Protein AF-A0A7K1J3Z3-F1 (afdb_monomer)

Mean predicted aligned error: 18.07 Å

Sequence (553 aa):
MSKGVFGAAGYEASLNGNDAAVEQADHMVTESSIVYGAEPIPRELTSSAIPSPKMRDADALRNHFAASVSRQPTPSRVRADARAGTRMDARADAYAQLRRVLHETHHEERYNATSIATAFDATPLDPPEIRHLVGMFRFSHDPERTEEFLEQAEYMADYEPKGTFDSSFNEFFPVYSDMTVSQLKGYFAWRTCIRHGDYVPTSSSTAYVYVYELLNGIGVQNMTDAYRRLNEFREHYVDQYDKSMAYYANSWLRDMVIAYDLPEECMREQFGAQISEDETYATLIQPQNRTAEQIVHALRSLSSYNASKSPLNKLVPQSSSNLTLYDRALAAAWLAIAADRDPAEPSSFFDNYIAMQHARPVSLFSTAVFSRTRAAARMPQGERRVSVDPACSYTYENKRWYINTYEPVAFQRTNMNNLLHEVDRVGRQIWHTGRALKPRGSHPPCSQIIKRALTELKTQLDREQWEREHPPIHVDLTRLSSIREAAAGTRDSLLTEAELEAEREAVTEDRTATEEVQTEKLCQSESQELQGLSEYGENALLKMRYMLRLLRQ

Foldseek 3Di:
DYDDDDDDDDDDDDDDDDDDDDDDDDDDDDDDDDDDDDDDDDDDDDDDDDDDDDPDVVVVVVVVVVVVVDDDDDDDDDDDDDPPQVVVVVVLVVVVVVVVVVLVVVVVVPPPPDPCCVQLDDDPPADPLLNVLSVLDDPDSDPCVLVSLVVSLQSCQPPADADAQDDADDDAQDGPNVDGSNNVVNLNPQLNCLVVVNADDYDPNSVQHSLLCLLAPGNAPDNLRSLVSLVSCLVRHCVPHNVVCNVLSLLQSQLSCQLPVDDLVSLCVNCVVVCVVCQLVLCLLCVVVDDLVSVLVSLPVLEPAPLVPQQQQVPDDDDPDPDTSLSVLSSLLSVLQNVPDDPPDPAGPCCVQFWNKDKDWDDRSRSHSYDLPSSVVPDPPDKDKADSGNAWIWIQDPSTIIIIHIDGDVCNHVSSNQSSVLSSQLLCVLVVDDDHDDHDDPRDPSSVSSNVSSNVVVVVVVVVVVCVVDPPDDDDPVCVVVVVVVVVVVVCVVDDPVVVVVVVVVVVVVVVVVVVVVVVVVVVVVVVVVVVVVVVVVVVVVVVVVVVVVVVD

pLDDT: mean 73.03, std 24.42, range [23.61, 97.88]

Organism: NCBI:txid2610880

Radius of gyration: 45.07 Å; Cα contacts (8 Å, |Δi|>4): 455; chains: 1; bounding box: 151×98×90 Å

InterPro domains:
  IPR025266 TerB, N-terminal [PF13208] (141-318)

Secondary structure (DSSP, 8-state):
--------------------------------------------------PPPPTTHHHHHHHHHHHTT--PPPPPS----S-SHHHHHHHHHHHHHHHHHHHHHHHHHH--TTTTHHHH---TTS-HHHHHHHHT----SSTTHHHHHHHHHHHTTT-------------SS--GGGS-HHHHHHHHHHHHHHHTT------HHHHHHHHHHHHHTTTSSSHHHHHHHHHHHIIIIIHHH-TTSHHHHHHHHHHHHHHHT--HHHHHHHHHHHHHHHHHHHHHHSGGGS-HHHHHHHHHHT----GGG-GGGGS----SSS--HHHHHHHHHHHHHHH---TT-SS-HHHHHTEEEEEEEE-TTTTS---HHHHHHTS-SS-EEEESSSS-EEEEETTEEEEEEEEEPTTHHHHHHHHHHHHHHHHHHHTT-SSPPPP-SSPPTTHHHHHHHHHHHHHHHHHHHHHHHS------GGGHHHHHHHHHHHHHTTS-HHHHHHHHHHHHHHHHHHHHHHHHHHHHHHHHHHHHHHHHHHHHHHHHHHHHHHTT-

Structure (mmCIF, N/CA/C/O backbone):
data_AF-A0A7K1J3Z3-F1
#
_entry.id   AF-A0A7K1J3Z3-F1
#
loop_
_atom_site.group_PDB
_atom_site.id
_atom_site.type_symbol
_atom_site.label_atom_id
_atom_site.label_alt_id
_atom_site.label_comp_id
_atom_site.label_asym_id
_atom_site.label_entity_id
_atom_site.label_seq_id
_atom_site.pdbx_PDB_ins_code
_atom_site.Cartn_x
_atom_site.Cartn_y
_atom_site.Cartn_z
_atom_site.occupancy
_atom_site.B_iso_or_equiv
_atom_site.auth_seq_id
_atom_site.auth_comp_id
_atom_site.auth_asym_id
_atom_site.auth_atom_id
_atom_site.pdbx_PDB_model_num
ATOM 1 N N . MET A 1 1 ? 18.669 -66.902 35.481 1.00 32.94 1 MET A N 1
ATOM 2 C CA . MET A 1 1 ? 17.654 -67.968 35.301 1.00 32.94 1 MET A CA 1
ATOM 3 C C . MET A 1 1 ? 16.468 -67.345 34.567 1.00 32.94 1 MET A C 1
ATOM 5 O O . MET A 1 1 ? 16.156 -66.222 34.914 1.00 32.94 1 MET A O 1
ATOM 9 N N . SER A 1 2 ? 15.747 -67.942 33.618 1.00 27.53 2 SER A N 1
ATOM 10 C CA . SER A 1 2 ? 15.912 -69.147 32.788 1.00 27.53 2 SER A CA 1
ATOM 11 C C . SER A 1 2 ? 14.551 -69.395 32.106 1.00 27.53 2 SER A C 1
ATOM 13 O O . SER A 1 2 ? 13.627 -69.741 32.833 1.00 27.53 2 SER A O 1
ATOM 15 N N . LYS A 1 3 ? 14.477 -69.366 30.760 1.00 29.39 3 LYS A N 1
ATOM 16 C CA . LYS A 1 3 ? 13.367 -69.906 29.918 1.00 29.39 3 LYS A CA 1
ATOM 17 C C . LYS A 1 3 ? 11.997 -69.196 30.073 1.00 29.39 3 LYS A C 1
ATOM 19 O O . LYS A 1 3 ? 11.768 -68.512 31.058 1.00 29.39 3 LYS A O 1
ATOM 24 N N . GLY A 1 4 ? 11.044 -69.301 29.142 1.00 29.12 4 GLY A N 1
ATOM 25 C CA . GLY A 1 4 ? 10.994 -69.926 27.802 1.00 29.12 4 GLY A CA 1
ATOM 26 C C . GLY A 1 4 ? 9.543 -69.849 27.271 1.00 29.12 4 GLY A C 1
ATOM 27 O O . GLY A 1 4 ? 8.625 -69.931 28.073 1.00 29.12 4 GLY A O 1
ATOM 28 N N . VAL A 1 5 ? 9.298 -69.454 26.014 1.00 30.41 5 VAL A N 1
ATOM 29 C CA . VAL A 1 5 ? 9.130 -70.319 24.814 1.00 30.41 5 VAL A CA 1
ATOM 30 C C . VAL A 1 5 ? 7.838 -71.159 24.793 1.00 30.41 5 VAL A C 1
ATOM 32 O O . VAL A 1 5 ? 7.694 -72.033 25.636 1.00 30.41 5 VAL A O 1
ATOM 35 N N . PHE A 1 6 ? 6.988 -70.913 23.776 1.00 29.19 6 PHE A N 1
ATOM 36 C CA . PHE A 1 6 ? 6.130 -71.812 22.946 1.00 29.19 6 PHE A CA 1
ATOM 37 C C . PHE A 1 6 ? 4.936 -70.992 22.391 1.00 29.19 6 PHE A C 1
ATOM 39 O O . PHE A 1 6 ? 4.381 -70.201 23.143 1.00 29.19 6 PHE A O 1
ATOM 46 N N . GLY A 1 7 ? 4.454 -71.080 21.140 1.00 26.20 7 GLY A N 1
ATOM 47 C CA . GLY A 1 7 ? 4.847 -71.738 19.869 1.00 26.20 7 GLY A CA 1
ATOM 48 C C . GLY A 1 7 ? 3.924 -71.179 18.744 1.00 26.20 7 GLY A C 1
ATOM 49 O O . GLY A 1 7 ? 2.833 -70.725 19.064 1.00 26.20 7 GLY A O 1
ATOM 50 N N . ALA A 1 8 ? 4.373 -70.929 17.501 1.00 27.69 8 ALA A N 1
ATOM 51 C CA . ALA A 1 8 ? 4.423 -71.861 16.344 1.00 27.69 8 ALA A CA 1
ATOM 52 C C . ALA A 1 8 ? 3.033 -72.396 15.890 1.00 27.69 8 ALA A C 1
ATOM 54 O O . ALA A 1 8 ? 2.255 -72.792 16.747 1.00 27.69 8 ALA A O 1
ATOM 55 N N . ALA A 1 9 ? 2.643 -72.505 14.605 1.00 29.09 9 ALA A N 1
ATOM 56 C CA . ALA A 1 9 ? 3.214 -72.166 13.277 1.00 29.09 9 ALA A CA 1
ATOM 57 C C . ALA A 1 9 ? 2.033 -71.938 12.275 1.00 29.09 9 ALA A C 1
ATOM 59 O O . ALA A 1 9 ? 0.909 -72.303 12.604 1.00 29.09 9 ALA A O 1
ATOM 60 N N . GLY A 1 10 ? 2.157 -71.275 11.115 1.00 25.69 10 GLY A N 1
ATOM 61 C CA . GLY A 1 10 ? 2.801 -71.711 9.854 1.00 25.69 10 GLY A CA 1
ATOM 62 C C . GLY A 1 10 ? 2.023 -71.115 8.644 1.00 25.69 10 GLY A C 1
ATOM 63 O O . GLY A 1 10 ? 0.978 -70.517 8.872 1.00 25.69 10 GLY A O 1
ATOM 64 N N . TYR A 1 11 ? 2.416 -71.220 7.365 1.00 28.00 11 TYR A N 1
ATOM 65 C CA . TYR A 1 11 ? 3.565 -71.884 6.723 1.00 28.00 11 TYR A CA 1
ATOM 66 C C . TYR A 1 11 ? 3.737 -71.353 5.266 1.00 28.00 11 TYR A C 1
ATOM 68 O O . TYR A 1 11 ? 2.720 -71.176 4.608 1.00 28.00 11 TYR A O 1
ATOM 76 N N . GLU A 1 12 ? 4.990 -71.156 4.806 1.00 29.33 12 GLU A N 1
ATOM 77 C CA . GLU A 1 12 ? 5.530 -71.212 3.407 1.00 29.33 12 GL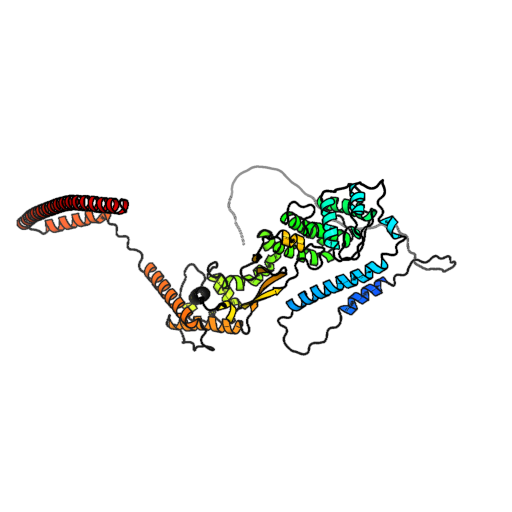U A CA 1
ATOM 78 C C . GLU A 1 12 ? 4.863 -70.420 2.236 1.00 29.33 12 GLU A C 1
ATOM 80 O O . GLU A 1 12 ? 3.675 -70.137 2.242 1.00 29.33 12 GLU A O 1
ATOM 85 N N . ALA A 1 13 ? 5.545 -69.987 1.159 1.00 31.69 13 ALA A N 1
ATOM 86 C CA . ALA A 1 13 ? 6.907 -70.196 0.609 1.00 31.69 13 ALA A CA 1
ATOM 87 C C . ALA A 1 13 ? 7.277 -68.987 -0.327 1.00 31.69 13 ALA A C 1
ATOM 89 O O . ALA A 1 13 ? 6.424 -68.129 -0.533 1.00 31.69 13 ALA A O 1
ATOM 90 N N . SER A 1 14 ? 8.447 -68.802 -0.972 1.00 30.17 14 SER A N 1
ATOM 91 C CA . SER A 1 14 ? 9.773 -69.468 -0.981 1.00 30.17 14 SER A CA 1
ATOM 92 C C . SER A 1 14 ? 10.834 -68.613 -1.733 1.00 30.17 14 SER A C 1
ATOM 94 O O . SER A 1 14 ? 10.519 -68.135 -2.815 1.00 30.17 14 SER A O 1
ATOM 96 N N . LEU A 1 15 ? 12.077 -68.548 -1.214 1.00 31.73 15 LEU A N 1
ATOM 97 C CA . LEU A 1 15 ? 13.396 -68.767 -1.888 1.00 31.73 15 LEU A CA 1
ATOM 98 C C . LEU A 1 15 ? 13.766 -67.996 -3.193 1.00 31.73 15 LEU A C 1
ATOM 100 O O . LEU A 1 15 ? 12.977 -67.953 -4.126 1.00 31.73 15 LEU A O 1
ATOM 104 N N . ASN A 1 16 ? 14.972 -67.436 -3.423 1.00 28.61 16 ASN A N 1
ATOM 105 C CA . ASN A 1 16 ? 16.324 -67.402 -2.786 1.00 28.61 16 ASN A CA 1
ATOM 106 C C . ASN A 1 16 ? 16.906 -65.952 -2.922 1.00 28.61 16 ASN A C 1
ATOM 108 O O . ASN A 1 16 ? 16.215 -65.113 -3.490 1.00 28.61 16 ASN A O 1
ATOM 112 N N . GLY A 1 17 ? 18.121 -65.515 -2.529 1.00 27.19 17 GLY A N 1
ATOM 113 C CA . GLY A 1 17 ? 19.343 -66.041 -1.862 1.00 27.19 17 GLY A CA 1
ATOM 114 C C . GLY A 1 17 ? 20.557 -65.174 -2.314 1.00 27.19 17 GLY A C 1
ATOM 115 O O . GLY A 1 17 ? 20.606 -64.823 -3.488 1.00 27.19 17 GLY A O 1
ATOM 116 N N . ASN A 1 18 ? 21.399 -64.577 -1.454 1.00 28.70 18 ASN A N 1
ATOM 117 C CA . ASN A 1 18 ? 22.491 -65.102 -0.593 1.00 28.70 18 ASN A CA 1
ATOM 118 C C . ASN A 1 18 ? 23.747 -65.618 -1.357 1.00 28.70 18 ASN A C 1
ATOM 120 O O . ASN A 1 18 ? 23.590 -66.411 -2.277 1.00 28.70 18 ASN A O 1
ATOM 124 N N . ASP A 1 19 ? 25.007 -65.288 -0.999 1.00 28.72 19 ASP A N 1
ATOM 125 C CA . ASP A 1 19 ? 25.530 -64.333 0.013 1.00 28.72 19 ASP A CA 1
ATOM 126 C C . ASP A 1 19 ? 27.070 -64.074 -0.102 1.00 28.72 19 ASP A C 1
ATOM 128 O O . ASP A 1 19 ? 27.765 -64.831 -0.773 1.00 28.72 19 ASP A O 1
ATOM 132 N N . ALA A 1 20 ? 27.564 -63.075 0.653 1.00 29.31 20 ALA A N 1
ATOM 133 C CA . ALA A 1 20 ? 28.863 -62.956 1.369 1.00 29.31 20 ALA A CA 1
ATOM 134 C C . ALA A 1 20 ? 30.278 -62.965 0.700 1.00 29.31 20 ALA A C 1
ATOM 136 O O . ALA A 1 20 ? 30.664 -63.913 0.023 1.00 29.31 20 ALA A O 1
ATOM 137 N N . ALA A 1 21 ? 31.105 -61.961 1.087 1.00 27.88 21 ALA A N 1
ATOM 138 C CA . ALA A 1 21 ? 32.452 -62.028 1.746 1.00 27.88 21 ALA A CA 1
ATOM 139 C C . ALA A 1 21 ? 33.298 -60.750 1.430 1.00 27.88 21 ALA A C 1
ATOM 141 O O . ALA A 1 21 ? 33.461 -60.423 0.260 1.00 27.88 21 ALA A O 1
ATOM 142 N N . VAL A 1 22 ? 33.690 -59.864 2.372 1.00 28.20 22 VAL A N 1
ATOM 143 C CA . VAL A 1 22 ? 34.769 -59.958 3.409 1.00 28.20 22 VAL A CA 1
ATOM 144 C C . VAL A 1 22 ? 36.167 -60.071 2.749 1.00 28.20 22 VAL A C 1
ATOM 146 O O . VAL A 1 22 ? 36.371 -60.990 1.973 1.00 28.20 22 VAL A O 1
ATOM 149 N N . GLU A 1 23 ? 37.135 -59.147 2.904 1.00 26.86 23 GLU A N 1
ATOM 150 C CA . GLU A 1 23 ? 37.913 -58.837 4.131 1.00 26.86 23 GLU A CA 1
ATOM 151 C C . GLU A 1 23 ? 38.808 -57.561 3.996 1.00 26.86 23 GLU A C 1
ATOM 153 O O . GLU A 1 23 ? 38.954 -57.010 2.906 1.00 26.86 23 GLU A O 1
ATOM 158 N N . GLN A 1 24 ? 39.427 -57.096 5.096 1.00 27.70 24 GLN A N 1
ATOM 159 C CA . GLN A 1 24 ? 40.427 -56.003 5.152 1.00 27.70 24 GLN A CA 1
ATOM 160 C C . GLN A 1 24 ? 41.857 -56.552 5.333 1.00 27.70 24 GLN A C 1
ATOM 162 O O . GLN A 1 24 ? 42.016 -57.499 6.095 1.00 27.70 24 GLN A O 1
ATOM 167 N N . ALA A 1 25 ? 42.892 -55.890 4.790 1.00 26.34 25 ALA A N 1
ATOM 168 C CA . ALA A 1 25 ? 44.242 -55.817 5.390 1.00 26.34 25 ALA A CA 1
ATOM 169 C C . ALA A 1 25 ? 45.145 -54.781 4.680 1.00 26.34 25 ALA A C 1
ATOM 171 O O . ALA A 1 25 ? 44.842 -54.331 3.577 1.00 26.34 25 ALA A O 1
ATOM 172 N N . ASP A 1 26 ? 46.243 -54.406 5.340 1.00 26.17 26 ASP A N 1
ATOM 173 C CA . ASP A 1 26 ? 47.050 -53.205 5.085 1.00 26.17 26 ASP A CA 1
ATOM 174 C C . ASP A 1 26 ? 48.475 -53.493 4.536 1.00 26.17 26 ASP A C 1
ATOM 176 O O . ASP A 1 26 ? 48.987 -54.605 4.655 1.00 26.17 26 ASP A O 1
ATOM 180 N N . HIS A 1 27 ? 49.143 -52.421 4.088 1.00 27.23 27 HIS A N 1
ATOM 181 C CA . HIS A 1 27 ? 50.603 -52.175 4.121 1.00 27.23 27 HIS A CA 1
ATOM 182 C C . HIS A 1 27 ? 51.654 -52.741 3.103 1.00 27.23 27 HIS A C 1
ATOM 184 O O . HIS A 1 27 ? 51.927 -53.931 3.008 1.00 27.23 27 HIS A O 1
ATOM 190 N N . MET A 1 28 ? 52.420 -51.763 2.561 1.00 23.61 28 MET A N 1
ATOM 191 C CA . MET A 1 28 ? 53.885 -51.687 2.265 1.00 23.61 28 MET A CA 1
ATOM 192 C C . MET A 1 28 ? 54.471 -51.709 0.819 1.00 23.61 28 MET A C 1
ATOM 194 O O . MET A 1 28 ? 54.693 -52.752 0.224 1.00 23.61 28 MET A O 1
ATOM 198 N N . VAL A 1 29 ? 54.886 -50.498 0.385 1.00 24.06 29 VAL A N 1
ATOM 199 C CA . VAL A 1 29 ? 56.235 -50.054 -0.094 1.00 24.06 29 VAL A CA 1
ATOM 200 C C . VAL A 1 29 ? 56.944 -50.735 -1.290 1.00 24.06 29 VAL A C 1
ATOM 202 O O . VAL A 1 29 ? 57.404 -51.859 -1.170 1.00 24.06 29 VAL A O 1
ATOM 205 N N . THR A 1 30 ? 57.217 -49.936 -2.343 1.00 25.78 30 THR A N 1
ATOM 206 C CA . THR A 1 30 ? 58.560 -49.520 -2.876 1.00 25.78 30 THR A CA 1
ATOM 207 C C . THR A 1 30 ? 58.341 -48.404 -3.919 1.00 25.78 30 THR A C 1
ATOM 209 O O . THR A 1 30 ? 57.600 -48.608 -4.873 1.00 25.78 30 THR A O 1
ATOM 212 N N . GLU A 1 31 ? 58.714 -47.146 -3.665 1.00 25.45 31 GLU A N 1
ATOM 213 C CA . GLU A 1 31 ? 60.005 -46.492 -3.991 1.00 25.45 31 GLU A CA 1
ATOM 214 C C . GLU A 1 31 ? 60.383 -46.361 -5.485 1.00 25.45 31 GLU A C 1
ATOM 216 O O . GLU A 1 31 ? 60.693 -47.334 -6.168 1.00 25.45 31 GLU A O 1
ATOM 221 N N . SER A 1 32 ? 60.473 -45.107 -5.951 1.00 25.00 32 SER A N 1
ATOM 222 C CA . SER A 1 32 ? 61.410 -44.610 -6.977 1.00 25.00 32 SER A CA 1
ATOM 223 C C . SER A 1 32 ? 61.474 -43.078 -6.884 1.00 25.00 32 SER A C 1
ATOM 225 O O . SER A 1 32 ? 60.443 -42.422 -6.748 1.00 25.00 32 SER A O 1
ATOM 227 N N . SER A 1 33 ? 62.684 -42.515 -6.901 1.00 24.23 33 SER A N 1
ATOM 228 C CA . SER A 1 33 ? 62.994 -41.193 -6.318 1.00 24.23 33 SER A CA 1
ATOM 229 C C . SER A 1 33 ? 63.598 -40.206 -7.332 1.00 24.23 33 SER A C 1
ATOM 231 O O . SER A 1 33 ? 63.908 -40.611 -8.447 1.00 24.23 33 SER A O 1
ATOM 233 N N . ILE A 1 34 ? 63.845 -38.961 -6.871 1.00 25.81 34 ILE A N 1
ATOM 234 C CA . ILE A 1 34 ? 64.675 -37.846 -7.421 1.00 25.81 34 ILE A CA 1
ATOM 235 C C . ILE A 1 34 ? 63.840 -36.565 -7.674 1.00 25.81 34 ILE A C 1
ATOM 237 O O . ILE A 1 34 ? 62.836 -36.644 -8.367 1.00 25.81 34 ILE A O 1
ATOM 241 N N . VAL A 1 35 ? 64.215 -35.326 -7.306 1.00 25.42 35 VAL A N 1
ATOM 242 C CA . VAL A 1 35 ? 64.906 -34.689 -6.146 1.00 25.42 35 VAL A CA 1
ATOM 243 C C . VAL A 1 35 ? 65.182 -33.212 -6.526 1.00 25.42 35 VAL A C 1
ATOM 245 O O . VAL A 1 35 ? 65.856 -32.967 -7.515 1.00 25.42 35 VAL A O 1
ATOM 248 N N . TYR A 1 36 ? 64.660 -32.272 -5.721 1.00 24.77 36 TYR A N 1
ATOM 249 C CA . TYR A 1 36 ? 65.119 -30.892 -5.406 1.00 24.77 36 TYR A CA 1
ATOM 250 C C . TYR A 1 36 ? 65.647 -29.884 -6.463 1.00 24.77 36 TYR A C 1
ATOM 252 O O . TYR A 1 36 ? 66.506 -30.176 -7.283 1.00 24.77 36 TYR A O 1
ATOM 260 N N . GLY A 1 37 ? 65.303 -28.601 -6.243 1.00 23.89 37 GLY A N 1
ATOM 261 C CA . GLY A 1 37 ? 66.123 -27.445 -6.653 1.00 23.89 37 GLY A CA 1
ATOM 262 C C . GLY A 1 37 ? 65.384 -26.096 -6.607 1.00 23.89 37 GLY A C 1
ATOM 263 O O . GLY A 1 37 ? 64.380 -25.939 -7.292 1.00 23.89 37 GLY A O 1
ATOM 264 N N . ALA A 1 38 ? 65.876 -25.117 -5.833 1.00 24.52 38 ALA A N 1
ATOM 265 C CA . ALA A 1 38 ? 65.315 -23.759 -5.757 1.00 24.52 38 ALA A CA 1
ATOM 266 C C . ALA A 1 38 ? 66.411 -22.672 -5.831 1.00 24.52 38 ALA A C 1
ATOM 268 O O . ALA A 1 38 ? 67.445 -22.827 -5.188 1.00 24.52 38 ALA A O 1
ATOM 269 N N . GLU A 1 39 ? 66.106 -21.572 -6.546 1.00 26.06 39 GLU A N 1
ATOM 270 C CA . GLU A 1 39 ? 66.816 -20.264 -6.603 1.00 26.06 39 GLU A CA 1
ATOM 271 C C . GLU A 1 39 ? 68.273 -20.228 -7.161 1.00 26.06 39 GLU A C 1
ATOM 273 O O . GLU A 1 39 ? 68.915 -21.276 -7.226 1.00 26.06 39 GLU A O 1
ATOM 278 N N . PRO A 1 40 ? 68.855 -19.056 -7.557 1.00 32.00 40 PRO A N 1
ATOM 279 C CA . PRO A 1 40 ? 68.315 -17.688 -7.726 1.00 32.00 40 PRO A CA 1
ATOM 280 C C . PRO A 1 40 ? 68.609 -17.013 -9.113 1.00 32.00 40 PRO A C 1
ATOM 282 O O . PRO A 1 40 ? 69.082 -17.627 -10.064 1.00 32.00 40 PRO A O 1
ATOM 285 N N . ILE A 1 41 ? 68.303 -15.707 -9.205 1.00 31.52 41 ILE A N 1
ATOM 286 C CA . ILE A 1 41 ? 68.323 -14.772 -10.363 1.00 31.52 41 ILE A CA 1
ATOM 287 C C . ILE A 1 41 ? 69.747 -14.346 -10.824 1.00 31.52 41 ILE A C 1
ATOM 289 O O . ILE A 1 41 ? 70.642 -14.227 -9.987 1.00 31.52 41 ILE A O 1
ATOM 293 N N . PRO A 1 42 ? 69.934 -13.931 -12.100 1.00 26.14 42 PRO A N 1
ATOM 294 C CA . PRO A 1 42 ? 70.705 -12.705 -12.395 1.00 26.14 42 PRO A CA 1
ATOM 295 C C . PRO A 1 42 ? 70.000 -11.696 -13.339 1.00 26.14 42 PRO A C 1
ATOM 297 O O . PRO A 1 42 ? 69.010 -12.002 -13.999 1.00 26.14 42 PRO A O 1
ATOM 300 N N . ARG A 1 43 ? 70.502 -10.450 -13.350 1.00 25.70 43 ARG A N 1
ATOM 301 C CA . ARG A 1 43 ? 69.856 -9.242 -13.911 1.00 25.70 43 ARG A CA 1
ATOM 302 C C . ARG A 1 43 ? 70.315 -8.836 -15.331 1.00 25.70 43 ARG A C 1
ATOM 304 O O . ARG A 1 43 ? 71.491 -8.954 -15.651 1.00 25.70 43 ARG A O 1
ATOM 311 N N . GLU A 1 44 ? 69.402 -8.114 -15.998 1.00 26.05 44 GLU A N 1
ATOM 312 C CA . GLU A 1 44 ? 69.600 -6.830 -16.724 1.00 26.05 44 GLU A CA 1
ATOM 313 C C . GLU A 1 44 ? 69.961 -6.735 -18.232 1.00 26.05 44 GLU A C 1
ATOM 315 O O . GLU A 1 44 ? 70.709 -7.537 -18.778 1.00 26.05 44 GLU A O 1
ATOM 320 N N . LEU A 1 45 ? 69.461 -5.621 -18.822 1.00 26.36 45 LEU A N 1
ATOM 321 C CA . LEU A 1 45 ? 69.767 -4.969 -20.122 1.00 26.36 45 LEU A CA 1
ATOM 322 C C . LEU A 1 45 ? 69.176 -5.639 -21.403 1.00 26.36 45 LEU A C 1
ATOM 324 O O . LEU A 1 45 ? 69.372 -6.822 -21.627 1.00 26.36 45 LEU A O 1
ATOM 328 N N . THR A 1 46 ? 68.447 -4.968 -22.323 1.00 26.83 46 THR A N 1
ATOM 329 C CA . THR A 1 46 ? 68.203 -3.520 -22.564 1.00 26.83 46 THR A CA 1
ATOM 330 C C . THR A 1 46 ? 66.805 -3.163 -23.132 1.00 26.83 46 THR A C 1
ATOM 332 O O . THR A 1 46 ? 66.120 -3.959 -23.761 1.00 26.83 46 THR A O 1
ATOM 335 N N . SER A 1 47 ? 66.453 -1.890 -22.918 1.00 24.19 47 SER A N 1
ATOM 336 C CA . SER A 1 47 ? 65.363 -1.048 -23.452 1.00 24.19 47 SER A CA 1
ATOM 337 C C . SER A 1 47 ? 64.943 -1.171 -24.936 1.00 24.19 47 SER A C 1
ATOM 339 O O . SER A 1 47 ? 65.763 -0.963 -25.826 1.00 24.19 47 SER A O 1
ATOM 341 N N . SER A 1 48 ? 63.624 -1.180 -25.187 1.00 26.91 48 SER A N 1
ATOM 342 C CA . SER A 1 48 ? 62.948 -0.156 -26.022 1.00 26.91 48 SER A CA 1
ATOM 343 C C . SER A 1 48 ? 61.456 -0.059 -25.657 1.00 26.91 48 SER A C 1
ATOM 345 O O . SER A 1 48 ? 60.873 -1.050 -25.222 1.00 26.91 48 SER A O 1
ATOM 347 N N . ALA A 1 49 ? 60.841 1.125 -25.767 1.00 24.64 49 ALA A N 1
ATOM 348 C CA . ALA A 1 49 ? 59.571 1.442 -25.102 1.00 24.64 49 ALA A CA 1
ATOM 349 C C . ALA A 1 49 ? 58.540 2.154 -25.996 1.00 24.64 49 ALA A C 1
ATOM 351 O O . ALA A 1 49 ? 58.885 3.088 -26.714 1.00 24.64 49 ALA A O 1
ATOM 352 N N . ILE A 1 50 ? 57.258 1.802 -25.825 1.00 26.84 50 ILE A N 1
ATOM 353 C CA . ILE A 1 50 ? 56.092 2.679 -26.043 1.00 26.84 50 ILE A CA 1
ATOM 354 C C . ILE A 1 50 ? 55.116 2.423 -24.869 1.00 26.84 50 ILE A C 1
ATOM 356 O O . ILE A 1 50 ? 54.863 1.256 -24.569 1.00 26.84 50 ILE A O 1
ATOM 360 N N . PRO A 1 51 ? 54.615 3.448 -24.145 1.00 28.52 51 PRO A N 1
ATOM 361 C CA . PRO A 1 51 ? 53.931 3.241 -22.866 1.00 28.52 51 PRO A CA 1
ATOM 362 C C . PRO A 1 51 ? 52.396 3.204 -22.964 1.00 28.52 51 PRO A C 1
ATOM 364 O O . PRO A 1 51 ? 51.777 4.078 -23.567 1.00 28.52 51 PRO A O 1
ATOM 367 N N . SER A 1 52 ? 51.778 2.253 -22.260 1.00 28.31 52 SER A N 1
ATOM 368 C CA . SER A 1 52 ? 50.328 2.215 -22.023 1.00 28.31 52 SER A CA 1
ATOM 369 C C . SER A 1 52 ? 49.856 3.382 -21.130 1.00 28.31 52 SER A C 1
ATOM 371 O O . SER A 1 52 ? 50.586 3.769 -20.207 1.00 28.31 52 SER A O 1
ATOM 373 N N . PRO A 1 53 ? 48.634 3.923 -21.326 1.00 28.94 53 PRO A N 1
ATOM 374 C CA . PRO A 1 53 ? 48.049 4.920 -20.429 1.00 28.94 53 PRO A CA 1
ATOM 375 C C . PRO A 1 53 ? 47.936 4.414 -18.983 1.00 28.94 53 PRO A C 1
ATOM 377 O O . PRO A 1 53 ? 47.674 3.239 -18.727 1.00 28.94 53 PRO A O 1
ATOM 380 N N . LYS A 1 54 ? 48.174 5.306 -18.017 1.00 30.33 54 LYS A N 1
ATOM 381 C CA . LYS A 1 54 ? 48.353 4.946 -16.603 1.00 30.33 54 LYS A CA 1
ATOM 382 C C . LYS A 1 54 ? 47.014 4.768 -15.885 1.00 30.33 54 LYS A C 1
ATOM 384 O O . LYS A 1 54 ? 46.167 5.651 -15.929 1.00 30.33 54 LYS A O 1
ATOM 389 N N . MET A 1 55 ? 46.901 3.704 -15.089 1.00 30.53 55 MET A N 1
ATOM 390 C CA . MET A 1 55 ? 45.869 3.548 -14.053 1.00 30.53 55 MET A CA 1
ATOM 391 C C . MET A 1 55 ? 46.038 4.610 -12.945 1.00 30.53 55 MET A C 1
ATOM 393 O O . MET A 1 55 ? 46.612 4.326 -11.895 1.00 30.53 55 MET A O 1
ATOM 397 N N . ARG A 1 56 ? 45.595 5.852 -13.181 1.00 27.69 56 ARG A N 1
ATOM 398 C CA . ARG A 1 56 ? 45.520 6.906 -12.147 1.00 27.69 56 ARG A CA 1
ATOM 399 C C . ARG A 1 56 ? 44.203 7.684 -12.113 1.00 27.69 56 ARG A C 1
ATOM 401 O O . ARG A 1 56 ? 43.873 8.212 -11.057 1.00 27.69 56 ARG A O 1
ATOM 408 N N . ASP A 1 57 ? 43.416 7.673 -13.186 1.00 33.19 57 ASP A N 1
ATOM 409 C CA . ASP A 1 57 ? 42.164 8.448 -13.240 1.00 33.19 57 ASP A CA 1
ATOM 410 C C . ASP A 1 57 ? 40.946 7.684 -12.678 1.00 33.19 57 ASP A C 1
ATOM 412 O O . ASP A 1 57 ? 39.976 8.290 -12.220 1.00 33.19 57 ASP A O 1
ATOM 416 N N . ALA A 1 58 ? 41.023 6.349 -12.590 1.00 32.34 58 ALA A N 1
ATOM 417 C CA . ALA A 1 58 ? 39.973 5.516 -11.993 1.00 32.34 58 ALA A CA 1
ATOM 418 C C . ALA A 1 58 ? 39.785 5.768 -10.479 1.00 32.34 58 ALA A C 1
ATOM 420 O O . ALA A 1 58 ? 38.656 5.780 -9.986 1.00 32.34 58 ALA A O 1
ATOM 421 N N . ASP A 1 59 ? 40.872 6.023 -9.741 1.00 29.64 59 ASP A N 1
ATOM 422 C CA . ASP A 1 59 ? 40.810 6.304 -8.299 1.00 29.64 59 ASP A CA 1
ATOM 423 C C . ASP A 1 59 ? 40.380 7.747 -7.989 1.00 29.64 59 ASP A C 1
ATOM 425 O O . ASP A 1 59 ? 39.850 8.012 -6.908 1.00 29.64 59 ASP A O 1
ATOM 429 N N . ALA A 1 60 ? 40.541 8.686 -8.929 1.00 31.09 60 ALA A N 1
ATOM 430 C CA . ALA A 1 60 ? 40.039 10.053 -8.777 1.00 31.09 60 ALA A CA 1
ATOM 431 C C . ALA A 1 60 ? 38.499 10.077 -8.774 1.00 31.09 60 ALA A C 1
ATOM 433 O O . ALA A 1 60 ? 37.884 10.624 -7.855 1.00 31.09 60 ALA A O 1
ATOM 434 N N . LEU A 1 61 ? 37.875 9.390 -9.739 1.00 33.84 61 LEU A N 1
ATOM 435 C CA . LEU A 1 61 ? 36.417 9.242 -9.820 1.00 33.84 61 LEU A CA 1
ATOM 436 C C . LEU A 1 61 ? 35.848 8.449 -8.631 1.00 33.84 61 LEU A C 1
ATOM 438 O O . LEU A 1 61 ? 34.811 8.815 -8.073 1.00 33.84 61 LEU A O 1
ATOM 442 N N . ARG A 1 62 ? 36.559 7.410 -8.171 1.00 30.22 62 ARG A N 1
ATOM 443 C CA . ARG A 1 62 ? 36.152 6.603 -7.008 1.00 30.22 62 ARG A CA 1
ATOM 444 C C . ARG A 1 62 ? 36.198 7.399 -5.693 1.00 30.22 62 ARG A C 1
ATOM 446 O O . ARG A 1 62 ? 35.299 7.261 -4.864 1.00 30.22 62 ARG A O 1
ATOM 453 N N . ASN A 1 63 ? 37.191 8.274 -5.515 1.00 32.00 63 ASN A N 1
ATOM 454 C CA . ASN A 1 63 ? 37.300 9.130 -4.327 1.00 32.00 63 ASN A CA 1
ATOM 455 C C . ASN A 1 63 ? 36.272 10.271 -4.297 1.00 32.00 63 ASN A C 1
ATOM 457 O O . ASN A 1 63 ? 35.829 10.655 -3.210 1.00 32.00 63 ASN A O 1
ATOM 461 N N . HIS A 1 64 ? 35.835 10.783 -5.453 1.00 33.22 64 HIS A N 1
ATOM 462 C CA . HIS A 1 64 ? 34.793 11.812 -5.487 1.00 33.22 64 HIS A CA 1
ATOM 463 C C . HIS A 1 64 ? 33.447 11.282 -4.959 1.00 33.22 64 HIS A C 1
ATOM 465 O O . HIS A 1 64 ? 32.761 11.989 -4.223 1.00 33.22 64 HIS A O 1
ATOM 471 N N . PHE A 1 65 ? 33.139 10.005 -5.218 1.00 35.16 65 PHE A N 1
ATOM 472 C CA . PHE A 1 65 ? 31.934 9.323 -4.730 1.00 35.16 65 PHE A CA 1
ATOM 473 C C . PHE A 1 65 ? 31.934 9.076 -3.206 1.00 35.16 65 PHE A C 1
ATOM 475 O O . PHE A 1 65 ? 30.884 9.103 -2.565 1.00 35.16 65 PHE A O 1
ATOM 482 N N . ALA A 1 66 ? 33.107 8.863 -2.596 1.00 30.25 66 ALA A N 1
ATOM 483 C CA . ALA A 1 66 ? 33.236 8.674 -1.147 1.00 30.25 66 ALA A CA 1
ATOM 484 C C . ALA A 1 66 ? 33.202 10.005 -0.365 1.00 30.25 66 ALA A C 1
ATOM 486 O O . ALA A 1 66 ? 32.594 10.095 0.707 1.00 30.25 66 ALA A O 1
ATOM 487 N N . ALA A 1 67 ? 33.829 11.056 -0.904 1.00 30.98 67 ALA A N 1
ATOM 488 C CA . ALA A 1 67 ? 33.953 12.352 -0.235 1.00 30.98 67 ALA A CA 1
ATOM 489 C C . ALA A 1 67 ? 32.628 13.136 -0.149 1.00 30.98 67 ALA A C 1
ATOM 491 O O . ALA A 1 67 ? 32.422 13.882 0.809 1.00 30.98 67 ALA A O 1
ATOM 492 N N . SER A 1 68 ? 31.709 12.947 -1.102 1.00 33.00 68 SER A N 1
ATOM 493 C CA . SER A 1 68 ? 30.381 13.581 -1.106 1.00 33.00 68 SER A CA 1
ATOM 494 C C . SER A 1 68 ? 29.368 12.925 -0.156 1.00 33.00 68 SER A C 1
ATOM 496 O O . SER A 1 68 ? 28.344 13.531 0.154 1.00 33.00 68 SER A O 1
ATOM 498 N N . VAL A 1 69 ? 29.640 11.708 0.334 1.00 35.81 69 VAL A N 1
ATOM 499 C CA . VAL A 1 69 ? 28.747 10.956 1.241 1.00 35.81 69 VAL A CA 1
ATOM 500 C C . VAL A 1 69 ? 29.215 11.017 2.707 1.00 35.81 69 VAL A C 1
ATOM 502 O O . VAL A 1 69 ? 28.416 10.818 3.623 1.00 35.81 69 VAL A O 1
ATOM 505 N N . SER A 1 70 ? 30.484 11.361 2.968 1.00 32.44 70 SER A N 1
ATOM 506 C CA . SER A 1 70 ? 31.077 11.354 4.315 1.00 32.44 70 SER A CA 1
ATOM 507 C C . SER A 1 70 ? 31.268 12.750 4.935 1.00 32.44 70 SER A C 1
ATOM 509 O O . SER A 1 70 ? 32.383 13.252 5.078 1.00 32.44 70 SER A O 1
ATOM 511 N N . ARG A 1 71 ? 30.166 13.362 5.391 1.00 26.91 71 ARG A N 1
ATOM 512 C CA . ARG A 1 71 ? 30.184 14.366 6.477 1.00 26.91 71 ARG A CA 1
ATOM 513 C C . ARG A 1 71 ? 29.031 14.132 7.454 1.00 26.91 71 ARG A C 1
ATOM 515 O O . ARG A 1 71 ? 27.993 14.783 7.393 1.00 26.91 71 ARG A O 1
ATOM 522 N N . GLN A 1 72 ? 29.238 13.195 8.376 1.00 29.80 72 GLN A N 1
ATOM 523 C CA . GLN A 1 72 ? 28.405 13.035 9.570 1.00 29.80 72 GLN A CA 1
ATOM 524 C C . GLN A 1 72 ? 28.810 14.083 10.625 1.00 29.80 72 GLN A C 1
ATOM 526 O O . GLN A 1 72 ? 29.961 14.060 11.064 1.00 29.80 72 GLN A O 1
ATOM 531 N N . PRO A 1 73 ? 27.912 14.970 11.088 1.00 26.55 73 PRO A N 1
ATOM 532 C CA . PRO A 1 73 ? 28.073 15.607 12.388 1.00 26.55 73 PRO A CA 1
ATOM 533 C C . PRO A 1 73 ? 27.672 14.612 13.487 1.00 26.55 73 PRO A C 1
ATOM 535 O O . PRO A 1 73 ? 26.623 13.969 13.405 1.00 26.55 73 PRO A O 1
ATOM 538 N N . THR A 1 74 ? 28.492 14.482 14.529 1.00 27.28 74 THR A N 1
ATOM 539 C CA . THR A 1 74 ? 28.166 13.665 15.706 1.00 27.28 74 THR A CA 1
ATOM 540 C C . THR A 1 74 ? 26.944 14.225 16.456 1.00 27.28 74 THR A C 1
ATOM 542 O O . THR A 1 74 ? 26.725 15.439 16.470 1.00 27.28 74 THR A O 1
ATOM 545 N N . PRO A 1 75 ? 26.110 13.368 17.074 1.00 28.78 75 PRO A N 1
ATOM 546 C CA . PRO A 1 75 ? 24.790 13.780 17.538 1.00 28.78 75 PRO A CA 1
ATOM 547 C C . PRO A 1 75 ? 24.830 14.497 18.893 1.00 28.78 75 PRO A C 1
ATOM 549 O O . PRO A 1 75 ? 25.090 13.883 19.930 1.00 28.78 75 PRO A O 1
ATOM 552 N N . SER A 1 76 ? 24.436 15.771 18.917 1.00 26.33 76 SER A N 1
ATOM 553 C CA . SER A 1 76 ? 23.817 16.363 20.105 1.00 26.33 76 SER A CA 1
ATOM 554 C C . SER A 1 76 ? 22.311 16.060 20.094 1.00 26.33 76 SER A C 1
ATOM 556 O O . SER A 1 76 ? 21.648 16.084 19.058 1.00 26.33 76 SER A O 1
ATOM 558 N N . ARG A 1 77 ? 21.770 15.683 21.258 1.00 36.53 77 ARG A N 1
ATOM 559 C CA . ARG A 1 77 ? 20.376 15.232 21.424 1.00 36.53 77 ARG A CA 1
ATOM 560 C C . ARG A 1 77 ? 19.371 16.293 20.953 1.00 36.53 77 ARG A C 1
ATOM 562 O O . ARG A 1 77 ? 19.378 17.377 21.521 1.00 36.53 77 ARG A O 1
ATOM 569 N N . VAL A 1 78 ? 18.440 15.924 20.060 1.00 25.86 78 VAL A N 1
ATOM 570 C CA . VAL A 1 78 ? 16.979 16.199 20.131 1.00 25.86 78 VAL A CA 1
ATOM 571 C C . VAL A 1 78 ? 16.260 15.618 18.895 1.00 25.86 78 VAL A C 1
ATOM 573 O O . VAL A 1 78 ? 16.692 15.837 17.771 1.00 25.86 78 VAL A O 1
ATOM 576 N N . ARG A 1 79 ? 15.147 14.903 19.143 1.00 26.05 79 ARG A N 1
ATOM 577 C CA . ARG A 1 79 ? 14.055 14.496 18.220 1.00 26.05 79 ARG A CA 1
ATOM 578 C C . ARG A 1 79 ? 14.431 14.084 16.783 1.00 26.05 79 ARG A C 1
ATOM 580 O O . ARG A 1 79 ? 14.538 14.916 15.887 1.00 26.05 79 ARG A O 1
ATOM 587 N N . ALA A 1 80 ? 14.453 12.772 16.555 1.00 27.22 80 ALA A N 1
ATOM 588 C CA . ALA A 1 80 ? 14.214 12.190 15.239 1.00 27.22 80 ALA A CA 1
ATOM 589 C C . ALA A 1 80 ? 12.736 11.786 15.143 1.00 27.22 80 ALA A C 1
ATOM 591 O O . ALA A 1 80 ? 12.332 10.916 15.898 1.00 27.22 80 ALA A O 1
ATOM 592 N N . ASP A 1 81 ? 11.984 12.440 14.255 1.00 32.91 81 ASP A N 1
ATOM 593 C CA . ASP A 1 81 ? 10.707 12.011 13.656 1.00 32.91 81 ASP A CA 1
ATOM 594 C C . ASP A 1 81 ? 10.445 12.913 12.420 1.00 32.91 81 ASP A C 1
ATOM 596 O O . ASP A 1 81 ? 11.024 13.999 12.311 1.00 32.91 81 ASP A O 1
ATOM 600 N N . ALA A 1 82 ? 9.624 12.461 11.461 1.00 28.28 82 ALA A N 1
ATOM 601 C CA . ALA A 1 82 ? 9.160 13.208 10.269 1.00 28.28 82 ALA A CA 1
ATOM 602 C C . ALA A 1 82 ? 10.196 13.674 9.199 1.00 28.28 82 ALA A C 1
ATOM 604 O O . ALA A 1 82 ? 9.884 14.537 8.378 1.00 28.28 82 ALA A O 1
ATOM 605 N N . ARG A 1 83 ? 11.416 13.107 9.132 1.00 25.97 83 ARG A N 1
ATOM 606 C CA . ARG A 1 83 ? 12.465 13.506 8.145 1.00 25.97 83 ARG A CA 1
ATOM 607 C C . ARG A 1 83 ? 12.711 12.559 6.956 1.00 25.97 83 ARG A C 1
ATOM 609 O O . ARG A 1 83 ? 13.655 12.788 6.202 1.00 25.97 83 ARG A O 1
ATOM 616 N N . ALA A 1 84 ? 11.917 11.502 6.776 1.00 29.78 84 ALA A N 1
ATOM 617 C CA . ALA A 1 84 ? 12.104 10.556 5.667 1.00 29.78 84 ALA A CA 1
ATOM 618 C C . ALA A 1 84 ? 11.543 11.086 4.330 1.00 29.78 84 ALA A C 1
ATOM 620 O O . ALA A 1 84 ? 12.287 11.170 3.355 1.00 29.78 84 ALA A O 1
ATOM 621 N N . GLY A 1 85 ? 10.273 11.517 4.301 1.00 29.62 85 GLY A N 1
ATOM 622 C CA . GLY A 1 85 ? 9.604 11.996 3.079 1.00 29.62 85 GLY A CA 1
ATOM 623 C C . GLY A 1 85 ? 10.260 13.239 2.468 1.00 29.62 85 GLY A C 1
ATOM 624 O O . GLY A 1 85 ? 10.661 13.221 1.309 1.00 29.62 85 GLY A O 1
ATOM 625 N N . THR A 1 86 ? 10.527 14.268 3.282 1.00 30.53 86 THR A N 1
ATOM 626 C CA . THR A 1 86 ? 11.242 15.491 2.854 1.00 30.53 86 THR A CA 1
ATOM 627 C C . THR A 1 86 ? 12.653 15.230 2.318 1.00 30.53 86 THR A C 1
ATOM 629 O O . THR A 1 86 ? 13.213 16.082 1.632 1.00 30.53 86 THR A O 1
ATOM 632 N N . ARG A 1 87 ? 13.245 14.063 2.607 1.00 30.19 87 ARG A N 1
ATOM 633 C CA . ARG A 1 87 ? 14.537 13.640 2.055 1.00 30.19 87 ARG A CA 1
ATOM 634 C C . ARG A 1 87 ? 14.425 12.995 0.676 1.00 30.19 87 ARG A C 1
ATOM 636 O O . ARG A 1 87 ? 15.422 13.017 -0.036 1.00 30.19 87 ARG A O 1
ATOM 643 N N . MET A 1 88 ? 13.281 12.413 0.307 1.00 29.94 88 MET A N 1
ATOM 644 C CA . MET A 1 88 ? 13.077 11.846 -1.031 1.00 29.94 88 MET A CA 1
ATOM 645 C C . MET A 1 88 ? 12.745 12.929 -2.054 1.00 29.94 88 MET A C 1
ATOM 647 O O . MET A 1 88 ? 13.386 12.954 -3.098 1.00 29.94 88 MET A O 1
ATOM 651 N N . ASP A 1 89 ? 11.857 13.875 -1.739 1.00 37.47 89 ASP A N 1
ATOM 652 C CA . ASP A 1 89 ? 11.512 14.963 -2.669 1.00 37.47 89 ASP A CA 1
ATOM 653 C C . ASP A 1 89 ? 12.714 15.873 -2.947 1.00 37.47 89 ASP A C 1
ATOM 655 O O . ASP A 1 89 ? 13.079 16.093 -4.099 1.00 37.47 89 ASP A O 1
ATOM 659 N N . ALA A 1 90 ? 13.437 16.282 -1.896 1.00 34.59 90 ALA A N 1
ATOM 660 C CA . ALA A 1 90 ? 14.692 17.020 -2.044 1.00 34.59 90 ALA A CA 1
ATOM 661 C C . ALA A 1 90 ? 15.758 16.234 -2.831 1.00 34.59 90 ALA A C 1
ATOM 663 O O . ALA A 1 90 ? 16.639 16.833 -3.443 1.00 34.59 90 ALA A O 1
ATOM 664 N N . ARG A 1 91 ? 15.691 14.895 -2.832 1.00 37.34 91 ARG A N 1
ATOM 665 C CA . ARG A 1 91 ? 16.578 14.031 -3.618 1.00 37.34 91 ARG A CA 1
ATOM 666 C C . ARG A 1 91 ? 16.098 13.883 -5.064 1.00 37.34 91 ARG A C 1
ATOM 668 O O . ARG A 1 91 ? 16.943 13.810 -5.945 1.00 37.34 91 ARG A O 1
ATOM 675 N N . ALA A 1 92 ? 14.793 13.895 -5.329 1.00 36.00 92 ALA A N 1
ATOM 676 C CA . ALA A 1 92 ? 14.231 13.929 -6.677 1.00 36.00 92 ALA A CA 1
ATOM 677 C C . ALA A 1 92 ? 14.518 15.273 -7.369 1.00 36.00 92 ALA A C 1
ATOM 679 O O . ALA A 1 92 ? 14.972 15.275 -8.511 1.00 36.00 92 ALA A O 1
ATOM 680 N N . ASP A 1 93 ? 14.372 16.396 -6.658 1.00 40.34 93 ASP A N 1
ATOM 681 C CA . ASP A 1 93 ? 14.772 17.722 -7.144 1.00 40.34 93 ASP A CA 1
ATOM 682 C C . ASP A 1 93 ? 16.294 17.821 -7.322 1.00 40.34 93 ASP A C 1
ATOM 684 O O . ASP A 1 93 ? 16.762 18.299 -8.356 1.00 40.34 93 ASP A O 1
ATOM 688 N N . ALA A 1 94 ? 17.087 17.295 -6.377 1.00 42.12 94 ALA A N 1
ATOM 689 C CA . ALA A 1 94 ? 18.537 17.204 -6.544 1.00 42.12 94 ALA A CA 1
ATOM 690 C C . ALA A 1 94 ? 18.935 16.292 -7.716 1.00 42.12 94 ALA A C 1
ATOM 692 O O . ALA A 1 94 ? 19.909 16.599 -8.391 1.00 42.12 94 ALA A O 1
ATOM 693 N N . TYR A 1 95 ? 18.192 15.220 -8.017 1.00 49.84 95 TYR A N 1
ATOM 694 C CA . TYR A 1 95 ? 18.420 14.392 -9.208 1.00 49.84 95 TYR A CA 1
ATOM 695 C C . TYR A 1 95 ? 17.930 15.054 -10.499 1.00 49.84 95 TYR A C 1
ATOM 697 O O . TYR A 1 95 ? 18.536 14.828 -11.538 1.00 49.84 95 TYR A O 1
ATOM 705 N N . ALA A 1 96 ? 16.896 15.896 -10.470 1.00 46.12 96 ALA A N 1
ATOM 706 C CA . ALA A 1 96 ? 16.504 16.711 -11.619 1.00 46.12 96 ALA A CA 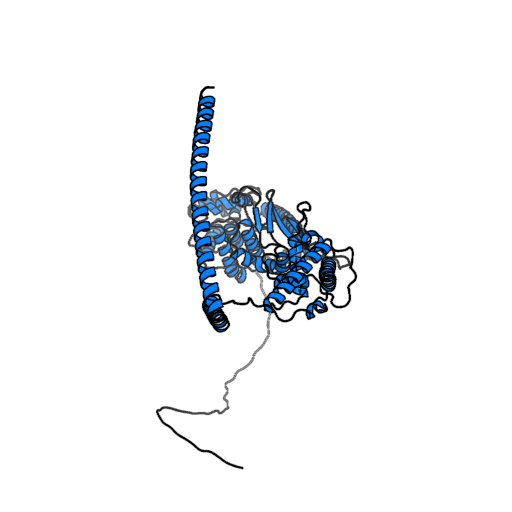1
ATOM 707 C C . ALA A 1 96 ? 17.557 17.794 -11.919 1.00 46.12 96 ALA A C 1
ATOM 709 O O . ALA A 1 96 ? 17.874 18.046 -13.080 1.00 46.12 96 ALA A O 1
ATOM 710 N N . GLN A 1 97 ? 18.151 18.384 -10.877 1.00 49.44 97 GLN A N 1
ATOM 711 C CA . GLN A 1 97 ? 19.304 19.281 -10.991 1.00 49.44 97 GLN A CA 1
ATOM 712 C C . GLN A 1 97 ? 20.558 18.528 -11.456 1.00 49.44 97 GLN A C 1
ATOM 714 O O . GLN A 1 97 ? 21.206 18.975 -12.394 1.00 49.44 97 GLN A O 1
ATOM 719 N N . LEU A 1 98 ? 20.857 17.353 -10.891 1.00 47.22 98 LEU A N 1
ATOM 720 C CA . LEU A 1 98 ? 21.964 16.494 -11.324 1.00 47.22 98 LEU A CA 1
ATOM 721 C C . LEU A 1 98 ? 21.786 16.042 -12.780 1.00 47.22 98 LEU A C 1
ATOM 723 O O . LEU A 1 98 ? 22.757 16.019 -13.522 1.00 47.22 98 LEU A O 1
ATOM 727 N N . ARG A 1 99 ? 20.554 15.734 -13.210 1.00 47.97 99 ARG A N 1
ATOM 728 C CA . ARG A 1 99 ? 20.222 15.401 -14.603 1.00 47.97 99 ARG A CA 1
ATOM 729 C C . ARG A 1 99 ? 20.500 16.575 -15.536 1.00 47.97 99 ARG A C 1
ATOM 731 O O . ARG A 1 99 ? 21.021 16.327 -16.610 1.00 47.97 99 ARG A O 1
ATOM 738 N N . ARG A 1 100 ? 20.205 17.823 -15.145 1.00 51.75 100 ARG A N 1
ATOM 739 C CA . ARG A 1 100 ? 20.615 19.005 -15.929 1.00 51.75 100 ARG A CA 1
ATOM 740 C C . ARG A 1 100 ? 22.133 19.156 -15.960 1.00 51.75 100 ARG A C 1
ATOM 742 O O . ARG A 1 100 ? 22.697 19.176 -17.039 1.00 51.75 100 ARG A O 1
ATOM 749 N N . VAL A 1 101 ? 22.789 19.162 -14.800 1.00 50.50 101 VAL A N 1
ATOM 750 C CA . VAL A 1 101 ? 24.234 19.425 -14.692 1.00 50.50 101 VAL A CA 1
ATOM 751 C C . VAL A 1 101 ? 25.079 18.350 -15.385 1.00 50.50 101 VAL A C 1
ATOM 753 O O . VAL A 1 101 ? 26.001 18.699 -16.109 1.00 50.50 101 VAL A O 1
ATOM 756 N N . LEU A 1 102 ? 24.762 17.058 -15.219 1.00 45.31 102 LEU A N 1
ATOM 757 C CA . LEU A 1 102 ? 25.458 15.971 -15.924 1.00 45.31 102 LEU A CA 1
ATOM 758 C C . LEU A 1 102 ? 25.187 15.994 -17.432 1.00 45.31 102 LEU A C 1
ATOM 760 O O . LEU A 1 102 ? 26.077 15.661 -18.208 1.00 45.31 102 LEU A O 1
ATOM 764 N N . HIS A 1 103 ? 23.977 16.381 -17.850 1.00 50.22 103 HIS A N 1
ATOM 765 C CA . HIS A 1 103 ? 23.651 16.534 -19.267 1.00 50.22 103 HIS A CA 1
ATOM 766 C C . HIS A 1 103 ? 24.397 17.726 -19.875 1.00 50.22 103 HIS A C 1
ATOM 768 O O . HIS A 1 103 ? 24.962 17.594 -20.947 1.00 50.22 103 HIS A O 1
ATOM 774 N N . GLU A 1 104 ? 24.463 18.867 -19.192 1.00 48.38 104 GLU A N 1
ATOM 775 C CA . GLU A 1 104 ? 25.229 20.037 -19.634 1.00 48.38 104 GLU A CA 1
ATOM 776 C C . GLU A 1 104 ? 26.725 19.694 -19.780 1.00 48.38 104 GLU A C 1
ATOM 778 O O . GLU A 1 104 ? 27.303 19.928 -20.840 1.00 48.38 104 GLU A O 1
ATOM 783 N N . THR A 1 105 ? 27.343 19.045 -18.784 1.00 44.31 105 THR A N 1
ATOM 784 C CA . THR A 1 105 ? 28.790 18.764 -18.816 1.00 44.31 105 THR A CA 1
ATOM 785 C C . THR A 1 105 ? 29.203 17.642 -19.772 1.00 44.31 105 THR A C 1
ATOM 787 O O . THR A 1 105 ? 30.190 17.800 -20.486 1.00 44.31 105 THR A O 1
ATOM 790 N N . HIS A 1 106 ? 28.480 16.517 -19.836 1.00 44.84 106 HIS A N 1
ATOM 791 C CA . HIS A 1 106 ? 28.851 15.419 -20.744 1.00 44.84 106 HIS A CA 1
ATOM 792 C C . HIS A 1 106 ? 28.524 15.707 -22.218 1.00 44.84 106 HIS A C 1
ATOM 794 O O . HIS A 1 106 ? 29.136 15.110 -23.105 1.00 44.84 106 HIS A O 1
ATOM 800 N N . HIS A 1 107 ? 27.581 16.612 -22.498 1.00 46.12 107 HIS A N 1
ATOM 801 C CA . HIS A 1 107 ? 27.145 16.926 -23.860 1.00 46.12 107 HIS A CA 1
ATOM 802 C C . HIS A 1 107 ? 28.022 18.008 -24.518 1.00 46.12 107 HIS A C 1
ATOM 804 O O . HIS A 1 107 ? 28.249 17.933 -25.723 1.00 46.12 107 HIS A O 1
ATOM 810 N N . GLU A 1 108 ? 28.605 18.953 -23.765 1.00 45.38 108 GLU A N 1
ATOM 811 C CA . GLU A 1 108 ? 29.592 19.902 -24.320 1.00 45.38 108 GLU A CA 1
ATOM 812 C C . GLU A 1 108 ? 30.878 19.202 -24.805 1.00 45.38 108 GLU A C 1
ATOM 814 O O . GLU A 1 108 ? 31.380 19.508 -25.887 1.00 45.38 108 GLU A O 1
ATOM 819 N N . GLU A 1 109 ? 31.390 18.208 -24.068 1.00 45.22 109 GLU A N 1
ATOM 820 C CA . GLU A 1 109 ? 32.608 17.475 -24.462 1.00 45.22 109 GLU A CA 1
ATOM 821 C C . GLU A 1 109 ? 32.401 16.574 -25.697 1.00 45.22 109 GLU A C 1
ATOM 823 O O . GLU A 1 109 ? 33.350 16.305 -26.444 1.00 45.22 109 GLU A O 1
ATOM 828 N N . ARG A 1 110 ? 31.163 16.116 -25.941 1.00 45.25 110 ARG A N 1
ATOM 829 C CA . ARG A 1 110 ? 30.837 15.124 -26.981 1.00 45.25 110 ARG A CA 1
ATOM 830 C C . ARG A 1 110 ? 30.532 15.680 -28.369 1.00 45.25 110 ARG A C 1
ATOM 832 O O . ARG A 1 110 ? 30.498 14.888 -29.300 1.00 45.25 110 ARG A O 1
ATOM 839 N N . TYR A 1 111 ? 30.322 16.983 -28.551 1.00 50.59 111 TYR A N 1
ATOM 840 C CA . TYR A 1 111 ? 29.890 17.545 -29.845 1.00 50.59 111 TYR A CA 1
ATOM 841 C C . TYR A 1 111 ? 31.001 18.299 -30.602 1.00 50.59 111 TYR A C 1
ATOM 843 O O . TYR A 1 111 ? 30.766 19.294 -31.287 1.00 50.59 111 TYR A O 1
ATOM 851 N N . ASN A 1 112 ? 32.233 17.778 -30.554 1.00 48.84 112 ASN A N 1
ATOM 852 C CA . ASN A 1 112 ? 33.308 18.211 -31.452 1.00 48.84 112 ASN A CA 1
ATOM 853 C C . ASN A 1 112 ? 33.088 17.644 -32.873 1.00 48.84 112 ASN A C 1
ATOM 855 O O . ASN A 1 112 ? 33.279 16.456 -33.139 1.00 48.84 112 ASN A O 1
ATOM 859 N N . ALA A 1 113 ? 32.672 18.523 -33.789 1.00 44.47 113 ALA A N 1
ATOM 860 C CA . ALA A 1 113 ? 31.831 18.184 -34.943 1.00 44.47 113 ALA A CA 1
ATOM 861 C C . ALA A 1 113 ? 32.392 17.193 -35.990 1.00 44.47 113 ALA A C 1
ATOM 863 O O . ALA A 1 113 ? 31.611 16.519 -36.657 1.00 44.47 113 ALA A O 1
ATOM 864 N N . THR A 1 114 ? 33.711 17.099 -36.186 1.00 35.78 114 THR A N 1
ATOM 865 C CA . THR A 1 114 ? 34.266 16.483 -37.414 1.00 35.78 114 THR A CA 1
ATOM 866 C C . THR A 1 114 ? 34.528 14.975 -37.325 1.00 35.78 114 THR A C 1
ATOM 868 O O . THR A 1 114 ? 34.540 14.305 -38.352 1.00 35.78 114 THR A O 1
ATOM 871 N N . SER A 1 115 ? 34.757 14.420 -36.129 1.00 36.84 115 SER A N 1
ATOM 872 C CA . SER A 1 115 ? 35.113 12.993 -35.969 1.00 36.84 115 SER A CA 1
ATOM 873 C C . SER A 1 115 ? 33.924 12.089 -35.634 1.00 36.84 115 SER A C 1
ATOM 875 O O . SER A 1 115 ? 34.083 10.870 -35.598 1.00 36.84 115 SER A O 1
ATOM 877 N N . ILE A 1 116 ? 32.773 12.680 -35.308 1.00 45.62 116 ILE A N 1
ATOM 878 C CA . ILE A 1 116 ? 31.650 11.974 -34.684 1.00 45.62 116 ILE A CA 1
ATOM 879 C C . ILE A 1 116 ? 30.522 11.724 -35.687 1.00 45.62 116 ILE A C 1
ATOM 881 O O . ILE A 1 116 ? 29.951 10.639 -35.660 1.00 45.62 116 ILE A O 1
ATOM 885 N N . ALA A 1 117 ? 30.277 12.643 -36.630 1.00 44.53 117 ALA A N 1
ATOM 886 C CA . ALA A 1 117 ? 29.272 12.480 -37.689 1.00 44.53 117 ALA A CA 1
ATOM 887 C C . ALA A 1 117 ? 29.356 11.102 -38.381 1.00 44.53 117 ALA A C 1
ATOM 889 O O . ALA A 1 117 ? 28.395 10.337 -38.361 1.00 44.53 117 ALA A O 1
ATOM 890 N N . THR A 1 118 ? 30.553 10.701 -38.823 1.00 49.66 118 THR A N 1
ATOM 891 C CA . THR A 1 118 ? 30.811 9.420 -39.505 1.00 49.66 118 THR A CA 1
ATOM 892 C C . THR A 1 118 ? 30.534 8.154 -38.686 1.00 49.66 118 THR A C 1
ATOM 894 O O . THR A 1 118 ? 30.490 7.073 -39.267 1.00 49.66 118 THR A O 1
ATOM 897 N N . ALA A 1 119 ? 30.365 8.239 -37.361 1.00 54.72 119 ALA A N 1
ATOM 898 C CA . ALA A 1 119 ? 29.987 7.098 -36.517 1.00 54.72 119 ALA A CA 1
ATOM 899 C C . ALA A 1 119 ? 28.460 6.969 -36.321 1.00 54.72 119 ALA A C 1
ATOM 901 O O . ALA A 1 119 ? 27.967 5.904 -35.935 1.00 54.72 119 ALA A O 1
ATOM 902 N N . PHE A 1 120 ? 27.720 8.045 -36.591 1.00 64.06 120 PHE A N 1
ATOM 903 C CA . PHE A 1 120 ? 26.257 8.098 -36.561 1.00 64.06 120 PHE A CA 1
ATOM 904 C C . PHE A 1 120 ? 25.644 8.044 -37.974 1.00 64.06 120 PHE A C 1
ATOM 906 O O . PHE A 1 120 ? 24.483 7.672 -38.108 1.00 64.06 120 PHE A O 1
ATOM 913 N N . ASP A 1 121 ? 26.422 8.322 -39.024 1.00 68.62 121 ASP A N 1
ATOM 914 C CA . ASP A 1 121 ? 26.008 8.198 -40.425 1.00 68.62 121 ASP A CA 1
ATOM 915 C C . ASP A 1 121 ? 25.726 6.734 -40.819 1.00 68.62 121 ASP A C 1
ATOM 917 O O . ASP A 1 121 ? 26.633 5.906 -40.947 1.00 68.62 121 ASP A O 1
ATOM 921 N N . ALA A 1 122 ? 24.455 6.405 -41.065 1.00 74.12 122 ALA A N 1
ATOM 922 C CA . ALA A 1 122 ? 24.060 5.088 -41.561 1.00 74.12 122 ALA A CA 1
ATOM 923 C C . ALA A 1 122 ? 24.380 4.930 -43.057 1.00 74.12 122 ALA A C 1
ATOM 925 O O . ALA A 1 122 ? 24.056 5.787 -43.883 1.00 74.12 122 ALA A O 1
ATOM 926 N N . THR A 1 123 ? 24.980 3.802 -43.435 1.00 80.56 123 THR A N 1
ATOM 927 C CA . THR A 1 123 ? 25.389 3.541 -44.822 1.00 80.56 123 THR A CA 1
ATOM 928 C C . THR A 1 123 ? 24.261 2.880 -45.627 1.00 80.56 123 THR A C 1
ATOM 930 O O . THR A 1 123 ? 23.368 2.260 -45.047 1.00 80.56 123 THR A O 1
ATOM 933 N N . PRO A 1 124 ? 24.297 2.896 -46.976 1.00 79.62 124 PRO A N 1
ATOM 934 C CA . PRO A 1 124 ? 23.347 2.137 -47.799 1.00 79.62 124 PRO A CA 1
ATOM 935 C C . PRO A 1 124 ? 23.345 0.615 -47.552 1.00 79.62 124 PRO A C 1
ATOM 937 O O . PRO A 1 124 ? 22.407 -0.057 -47.977 1.00 79.62 124 PRO A O 1
ATOM 940 N N . LEU A 1 125 ? 24.378 0.077 -46.890 1.00 83.12 125 LEU A N 1
ATOM 941 C CA . LEU A 1 125 ? 24.501 -1.338 -46.520 1.00 83.12 125 LEU A CA 1
ATOM 942 C C . LEU A 1 125 ? 23.811 -1.676 -45.186 1.00 83.12 125 LEU A C 1
ATOM 944 O O . LEU A 1 125 ? 23.610 -2.854 -44.892 1.00 83.12 125 LEU A O 1
ATOM 948 N N . ASP A 1 126 ? 23.456 -0.678 -44.375 1.00 86.81 126 ASP A N 1
ATOM 949 C CA . ASP A 1 126 ? 22.758 -0.889 -43.106 1.00 86.81 126 ASP A CA 1
ATOM 950 C C . ASP A 1 126 ? 21.257 -1.163 -43.321 1.00 86.81 126 ASP A C 1
ATOM 952 O O . ASP A 1 126 ? 20.697 -0.700 -44.321 1.00 86.81 126 ASP A O 1
ATOM 956 N N . PRO A 1 127 ? 20.580 -1.898 -42.412 1.00 91.00 127 PRO A N 1
ATOM 957 C CA . PRO A 1 127 ? 19.158 -2.227 -42.545 1.00 91.00 127 PRO A CA 1
ATOM 958 C C . PRO A 1 127 ? 18.275 -0.982 -42.732 1.00 91.00 127 PRO A C 1
ATOM 960 O O . PRO A 1 127 ? 18.562 0.055 -42.125 1.00 91.00 127 PRO A O 1
ATOM 963 N N . PRO A 1 128 ? 17.211 -1.040 -43.556 1.00 92.38 128 PRO A N 1
ATOM 964 C CA . PRO A 1 128 ? 16.370 0.123 -43.838 1.00 92.38 128 PRO A CA 1
ATOM 965 C C . PRO A 1 128 ? 15.753 0.742 -42.578 1.00 92.38 128 PRO A C 1
ATOM 967 O O . PRO A 1 128 ? 15.640 1.964 -42.517 1.00 92.38 128 PRO A O 1
ATOM 970 N N . GLU A 1 129 ? 15.441 -0.067 -41.567 1.00 94.75 129 GLU A N 1
ATOM 971 C CA . GLU A 1 129 ? 14.917 0.360 -40.269 1.00 94.75 129 GLU A CA 1
ATOM 972 C C . GLU A 1 129 ? 15.959 1.177 -39.493 1.00 94.75 129 GLU A C 1
ATOM 974 O O . GLU A 1 129 ? 15.658 2.258 -38.997 1.00 94.75 129 GLU A O 1
ATOM 979 N N . ILE A 1 130 ? 17.220 0.725 -39.474 1.00 92.94 130 ILE A N 1
ATOM 980 C CA . ILE A 1 130 ? 18.343 1.451 -38.854 1.00 92.94 130 ILE A CA 1
ATOM 981 C C . ILE A 1 130 ? 18.606 2.777 -39.579 1.00 92.94 130 ILE A C 1
ATOM 983 O O . ILE A 1 130 ? 18.808 3.803 -38.932 1.00 92.94 130 ILE A O 1
ATOM 987 N N . ARG A 1 131 ? 18.566 2.787 -40.920 1.00 91.69 131 ARG A N 1
ATOM 988 C CA . ARG A 1 131 ? 18.728 4.027 -41.701 1.00 91.69 131 ARG A CA 1
ATOM 989 C C . ARG A 1 131 ? 17.585 5.012 -41.450 1.00 91.69 131 ARG A C 1
ATOM 991 O O . ARG A 1 131 ? 17.833 6.212 -41.380 1.00 91.69 131 ARG A O 1
ATOM 998 N N . HIS A 1 132 ? 16.349 4.523 -41.322 1.00 92.19 132 HIS A N 1
ATOM 999 C CA . HIS A 1 132 ? 15.198 5.368 -41.009 1.00 92.19 132 HIS A CA 1
ATOM 1000 C C . HIS A 1 132 ? 15.298 5.937 -39.592 1.00 92.19 132 HIS A C 1
ATOM 1002 O O . HIS A 1 132 ? 15.172 7.145 -39.428 1.00 92.19 132 HIS A O 1
ATOM 1008 N N . LEU A 1 133 ? 15.622 5.095 -38.605 1.00 92.31 133 LEU A N 1
ATOM 1009 C CA . LEU A 1 133 ? 15.841 5.487 -37.214 1.00 92.31 133 LEU A CA 1
ATOM 1010 C C . LEU A 1 133 ? 16.869 6.619 -37.088 1.00 92.31 133 LEU A C 1
ATOM 1012 O O . LEU A 1 133 ? 16.578 7.636 -36.470 1.00 92.31 133 LEU A O 1
ATOM 1016 N N . VAL A 1 134 ? 18.037 6.482 -37.721 1.00 89.44 134 VAL A N 1
ATOM 1017 C CA . VAL A 1 134 ? 19.066 7.538 -37.742 1.00 89.44 134 VAL A CA 1
ATOM 1018 C C . VAL A 1 134 ? 18.544 8.815 -38.413 1.00 89.44 134 VAL A C 1
ATOM 1020 O O . VAL A 1 134 ? 18.816 9.916 -37.945 1.00 89.44 134 VAL A O 1
ATOM 1023 N N . GLY A 1 135 ? 17.726 8.692 -39.462 1.00 86.25 135 GLY A N 1
ATOM 1024 C CA . GLY A 1 135 ? 17.038 9.825 -40.089 1.00 86.25 135 GLY A CA 1
ATOM 1025 C C . GLY A 1 135 ? 15.983 10.513 -39.206 1.00 86.25 135 GLY A C 1
ATOM 1026 O O . GLY A 1 135 ? 15.590 11.637 -39.512 1.00 86.25 135 GLY A O 1
ATOM 1027 N N . MET A 1 136 ? 15.538 9.879 -38.115 1.00 87.56 136 MET A N 1
ATOM 1028 C CA . MET A 1 136 ? 14.643 10.475 -37.113 1.00 87.56 136 MET A CA 1
ATOM 1029 C C . MET A 1 136 ? 15.396 11.255 -36.022 1.00 87.56 136 MET A C 1
ATOM 1031 O O . MET A 1 136 ? 14.739 11.873 -35.183 1.00 87.56 136 MET A O 1
ATOM 1035 N N . PHE A 1 137 ? 16.735 11.222 -35.990 1.00 85.62 137 PHE A N 1
ATOM 1036 C CA . PHE A 1 137 ? 17.521 11.837 -34.916 1.00 85.62 137 PHE A CA 1
ATOM 1037 C C . PHE A 1 137 ? 17.486 13.367 -35.014 1.00 85.62 137 PHE A C 1
ATOM 1039 O O . PHE A 1 137 ? 18.010 13.984 -35.946 1.00 85.62 137 PHE A O 1
ATOM 1046 N N . ARG A 1 138 ? 16.865 13.995 -34.015 1.00 71.38 138 ARG A N 1
ATOM 1047 C CA . ARG A 1 138 ? 16.786 15.445 -33.846 1.00 71.38 138 ARG A CA 1
ATOM 1048 C C . ARG A 1 138 ? 17.890 15.838 -32.870 1.00 71.38 138 ARG A C 1
ATOM 1050 O O . ARG A 1 138 ? 17.653 15.894 -31.672 1.00 71.38 138 ARG A O 1
ATOM 1057 N N . PHE A 1 139 ? 19.088 16.135 -33.382 1.00 62.41 139 PHE A N 1
ATOM 1058 C CA . PHE A 1 139 ? 20.243 16.611 -32.596 1.00 62.41 139 PHE A CA 1
ATOM 1059 C C . PHE A 1 139 ? 20.023 18.035 -32.022 1.00 62.41 139 PHE A C 1
ATOM 1061 O O . PHE A 1 139 ? 20.762 18.978 -32.316 1.00 62.41 139 PHE A O 1
ATOM 1068 N N . SER A 1 140 ? 18.955 18.219 -31.245 1.00 52.09 140 SER A N 1
ATOM 1069 C CA . SER A 1 140 ? 18.578 19.453 -30.565 1.00 52.09 140 SER A CA 1
ATOM 1070 C C . SER A 1 140 ? 19.108 19.462 -29.130 1.00 52.09 140 SER A C 1
ATOM 1072 O O . SER A 1 140 ? 19.338 18.427 -28.511 1.00 52.09 140 SER A O 1
ATOM 1074 N N . HIS A 1 141 ? 19.304 20.659 -28.581 1.00 48.00 141 HIS A N 1
ATOM 1075 C CA . HIS A 1 141 ? 19.848 20.853 -27.231 1.00 48.00 141 HIS A CA 1
ATOM 1076 C C . HIS A 1 141 ? 18.748 20.802 -26.144 1.00 48.00 141 HIS A C 1
ATOM 1078 O O . HIS A 1 141 ? 18.903 21.389 -25.075 1.00 48.00 141 HIS A O 1
ATOM 1084 N N . ASP A 1 142 ? 17.605 20.175 -26.436 1.00 49.34 142 ASP A N 1
ATOM 1085 C CA . ASP A 1 142 ? 16.354 20.368 -25.696 1.00 49.34 142 ASP A CA 1
ATOM 1086 C C . ASP A 1 142 ? 16.046 19.190 -24.741 1.00 49.34 142 ASP A C 1
ATOM 1088 O O . ASP A 1 142 ? 16.209 18.031 -25.133 1.00 49.34 142 ASP A O 1
ATOM 1092 N N . PRO A 1 143 ? 15.543 19.415 -23.508 1.00 48.94 143 PRO A N 1
ATOM 1093 C CA . PRO A 1 143 ? 14.988 18.366 -22.637 1.00 48.94 143 PRO A CA 1
ATOM 1094 C C . PRO A 1 143 ? 13.887 17.456 -23.234 1.00 48.94 143 PRO A C 1
ATOM 1096 O O . PRO A 1 143 ? 13.479 16.502 -22.564 1.00 48.94 143 PRO A O 1
ATOM 1099 N N . GLU A 1 144 ? 13.417 17.685 -24.464 1.00 57.09 144 GLU A N 1
ATOM 1100 C CA . GLU A 1 144 ? 12.404 16.870 -25.160 1.00 57.09 144 GLU A CA 1
ATOM 1101 C C . GLU A 1 144 ? 12.871 15.471 -25.621 1.00 57.09 144 GLU A C 1
ATOM 1103 O O . GLU A 1 144 ? 12.052 14.704 -26.130 1.00 57.09 144 GLU A O 1
ATOM 1108 N N . ARG A 1 145 ? 14.129 15.069 -25.359 1.00 74.69 145 ARG A N 1
ATOM 1109 C CA . ARG A 1 145 ? 14.711 13.741 -25.704 1.00 74.69 145 ARG A CA 1
ATOM 1110 C C . ARG A 1 145 ? 13.838 12.522 -25.355 1.00 74.69 145 ARG A C 1
ATOM 1112 O O . ARG A 1 145 ? 14.018 11.446 -25.910 1.00 74.69 145 ARG A O 1
ATOM 1119 N N . THR A 1 146 ? 12.898 12.670 -24.419 1.00 85.81 146 THR A N 1
ATOM 1120 C CA . THR A 1 146 ? 11.929 11.616 -24.069 1.00 85.81 146 THR A CA 1
ATOM 1121 C C . THR A 1 146 ? 10.871 11.406 -25.154 1.00 85.81 146 THR A C 1
ATOM 1123 O O . THR A 1 146 ? 10.568 10.264 -25.464 1.00 85.81 146 THR A O 1
ATOM 1126 N N . GLU A 1 147 ? 10.306 12.461 -25.747 1.00 87.38 147 GLU A N 1
ATOM 1127 C CA . GLU A 1 147 ? 9.299 12.303 -26.810 1.00 87.38 147 GLU A CA 1
ATOM 1128 C C . GLU A 1 147 ? 9.943 11.819 -28.112 1.00 87.38 147 GLU A C 1
ATOM 1130 O O . GLU A 1 147 ? 9.409 10.914 -28.749 1.00 87.38 147 GLU A O 1
ATOM 1135 N N . GLU A 1 148 ? 11.135 12.336 -28.435 1.00 87.88 148 GLU A N 1
ATOM 1136 C CA . GLU A 1 148 ? 11.973 11.836 -29.531 1.00 87.88 148 GLU A CA 1
ATOM 1137 C C . GLU A 1 148 ? 12.233 10.325 -29.386 1.00 87.88 148 GLU A C 1
ATOM 1139 O O . GLU A 1 148 ? 11.932 9.555 -30.300 1.00 87.88 148 GLU A O 1
ATOM 1144 N N . PHE A 1 149 ? 12.742 9.890 -28.226 1.00 91.44 149 PHE A N 1
ATOM 1145 C CA . PHE A 1 149 ? 12.993 8.476 -27.947 1.00 91.44 149 PHE A CA 1
ATOM 1146 C C . PHE A 1 149 ? 11.741 7.617 -28.138 1.00 91.44 149 PHE A C 1
ATOM 1148 O O . PHE A 1 149 ? 11.844 6.518 -28.672 1.00 91.44 149 PHE A O 1
ATOM 1155 N N . LEU A 1 150 ? 10.559 8.100 -27.744 1.00 92.69 150 LEU A N 1
ATOM 1156 C CA . LEU A 1 150 ? 9.325 7.328 -27.887 1.00 92.69 150 LEU A CA 1
ATOM 1157 C C . LEU A 1 150 ? 8.813 7.265 -29.324 1.00 92.69 150 LEU A C 1
ATOM 1159 O O . LEU A 1 150 ? 8.402 6.187 -29.733 1.00 92.69 150 LEU A O 1
ATOM 1163 N N . GLU A 1 151 ? 8.899 8.341 -30.112 1.00 92.38 151 GLU A N 1
ATOM 1164 C CA . GLU A 1 151 ? 8.614 8.271 -31.557 1.00 92.38 151 GLU A CA 1
ATOM 1165 C C . GLU A 1 151 ? 9.510 7.220 -32.244 1.00 92.38 151 GLU A C 1
ATOM 1167 O O . GLU A 1 151 ? 9.044 6.392 -33.029 1.00 92.38 151 GLU A O 1
ATOM 1172 N N . GLN A 1 152 ? 10.801 7.214 -31.905 1.00 94.31 152 GLN A N 1
ATOM 1173 C CA . GLN A 1 152 ? 11.776 6.263 -32.438 1.00 94.31 152 GLN A CA 1
ATOM 1174 C C . GLN A 1 152 ? 11.540 4.828 -31.936 1.00 94.31 152 GLN A C 1
ATOM 1176 O O . GLN A 1 152 ? 11.675 3.867 -32.694 1.00 94.31 152 GLN A O 1
ATOM 1181 N N . ALA A 1 153 ? 11.196 4.657 -30.659 1.00 95.88 153 ALA A N 1
ATOM 1182 C CA . ALA A 1 153 ? 10.952 3.354 -30.051 1.00 95.88 153 ALA A CA 1
ATOM 1183 C C . ALA A 1 153 ? 9.636 2.728 -30.529 1.00 95.88 153 ALA A C 1
ATOM 1185 O O . ALA A 1 153 ? 9.598 1.516 -30.725 1.00 95.88 153 ALA A O 1
ATOM 1186 N N . GLU A 1 154 ? 8.606 3.534 -30.799 1.00 95.69 154 GLU A N 1
ATOM 1187 C CA . GLU A 1 154 ? 7.366 3.099 -31.453 1.00 95.69 154 GLU A CA 1
ATOM 1188 C C . GLU A 1 154 ? 7.633 2.619 -32.888 1.00 95.69 154 GLU A C 1
ATOM 1190 O O . GLU A 1 154 ? 7.170 1.541 -33.254 1.00 95.69 154 GLU A O 1
ATOM 1195 N N . TYR A 1 155 ? 8.446 3.338 -33.676 1.00 97.00 155 TYR A N 1
ATOM 1196 C CA . TYR A 1 155 ? 8.864 2.873 -35.009 1.00 97.00 155 TYR A CA 1
ATOM 1197 C C . TYR A 1 155 ? 9.654 1.553 -34.951 1.00 97.00 155 TYR A C 1
ATOM 1199 O O . TYR A 1 155 ? 9.427 0.644 -35.748 1.00 97.00 155 TYR A O 1
ATOM 1207 N N . MET A 1 156 ? 10.556 1.418 -33.975 1.00 97.50 156 MET A N 1
ATOM 1208 C CA . MET A 1 156 ? 11.391 0.226 -33.791 1.00 97.50 156 MET A CA 1
ATOM 1209 C C . MET A 1 156 ? 10.734 -0.859 -32.921 1.00 97.50 156 MET A C 1
ATOM 1211 O O . MET A 1 156 ? 11.435 -1.775 -32.482 1.00 97.50 156 MET A O 1
ATOM 1215 N N . ALA A 1 157 ? 9.432 -0.782 -32.624 1.00 96.88 157 ALA A N 1
ATOM 1216 C CA . ALA A 1 157 ? 8.783 -1.655 -31.641 1.00 96.88 157 ALA A CA 1
ATOM 1217 C C . ALA A 1 157 ? 8.900 -3.146 -32.002 1.00 96.88 157 ALA A C 1
ATOM 1219 O O . ALA A 1 157 ? 9.307 -3.939 -31.149 1.00 96.88 157 ALA A O 1
ATOM 1220 N N . ASP A 1 158 ? 8.651 -3.488 -33.270 1.00 96.19 158 ASP A N 1
ATOM 1221 C CA . ASP A 1 158 ? 8.613 -4.863 -33.799 1.00 96.19 158 ASP A CA 1
ATOM 1222 C C . ASP A 1 158 ? 9.913 -5.291 -34.517 1.00 96.19 158 ASP A C 1
ATOM 1224 O O . ASP A 1 158 ? 9.992 -6.371 -35.102 1.00 96.19 158 ASP A O 1
ATOM 1228 N N . TYR A 1 159 ? 10.952 -4.447 -34.512 1.00 96.38 159 TYR A N 1
ATOM 1229 C CA . TYR A 1 159 ? 12.209 -4.734 -35.211 1.00 96.38 159 TYR A CA 1
ATOM 1230 C C . TYR A 1 159 ? 13.085 -5.727 -34.432 1.00 96.38 159 TYR A C 1
ATOM 1232 O O . TYR A 1 159 ? 13.683 -5.381 -33.408 1.00 96.38 159 TYR A O 1
ATOM 1240 N N . GLU A 1 160 ? 13.186 -6.959 -34.932 1.00 95.06 160 GLU A N 1
ATOM 1241 C CA . GLU A 1 160 ? 13.902 -8.061 -34.272 1.00 95.06 160 GLU A CA 1
ATOM 1242 C C . GLU A 1 160 ? 14.970 -8.686 -35.196 1.00 95.06 160 GLU A C 1
ATOM 1244 O O . GLU A 1 160 ? 14.747 -9.720 -35.836 1.00 95.06 160 GLU A O 1
ATOM 1249 N N . PRO A 1 161 ? 16.139 -8.029 -35.347 1.00 93.81 161 PRO A N 1
ATOM 1250 C CA . PRO A 1 161 ? 17.187 -8.467 -36.258 1.00 93.81 161 PRO A CA 1
ATOM 1251 C C . PRO A 1 161 ? 17.983 -9.652 -35.705 1.00 93.81 161 PRO A C 1
ATOM 1253 O O . PRO A 1 161 ? 18.307 -9.731 -34.521 1.00 93.81 161 PRO A O 1
ATOM 1256 N N . LYS A 1 162 ? 18.427 -10.526 -36.611 1.00 86.19 162 LYS A N 1
ATOM 1257 C CA . LYS A 1 162 ? 19.445 -11.541 -36.311 1.00 86.19 162 LYS A CA 1
ATOM 1258 C C . LYS A 1 162 ? 20.834 -10.933 -36.491 1.00 86.19 162 LYS A C 1
ATOM 1260 O O . LYS A 1 162 ? 21.136 -10.407 -37.561 1.00 86.19 162 LYS A O 1
ATOM 1265 N N . GLY A 1 163 ? 21.689 -11.036 -35.479 1.00 77.75 163 GLY A N 1
ATOM 1266 C CA . GLY A 1 163 ? 23.047 -10.500 -35.530 1.00 77.75 163 GLY A CA 1
ATOM 1267 C C . GLY A 1 163 ? 23.839 -10.762 -34.254 1.00 77.75 163 GLY A C 1
ATOM 1268 O O . GLY A 1 163 ? 23.325 -11.328 -33.293 1.00 77.75 163 GLY A O 1
ATOM 1269 N N . THR A 1 164 ? 25.102 -10.350 -34.256 1.00 73.69 164 THR A N 1
ATOM 1270 C CA . THR A 1 164 ? 25.989 -10.399 -33.089 1.00 73.69 164 THR A CA 1
ATOM 1271 C C . THR A 1 164 ? 25.912 -9.101 -32.294 1.00 73.69 164 THR A C 1
ATOM 1273 O O . THR A 1 164 ? 25.970 -8.016 -32.873 1.00 73.69 164 THR A O 1
ATOM 1276 N N . PHE A 1 165 ? 25.856 -9.214 -30.970 1.00 74.19 165 PHE A N 1
ATOM 1277 C CA . PHE A 1 165 ? 26.009 -8.089 -30.055 1.00 74.19 165 PHE A CA 1
ATOM 1278 C C . PHE A 1 165 ? 27.471 -7.981 -29.595 1.00 74.19 165 PHE A C 1
ATOM 1280 O O . PHE A 1 165 ? 27.933 -8.833 -28.843 1.00 74.19 165 PHE A O 1
ATOM 1287 N N . ASP A 1 166 ? 28.191 -6.951 -30.051 1.00 67.44 166 ASP A N 1
ATOM 1288 C CA . ASP A 1 166 ? 29.581 -6.671 -29.645 1.00 67.44 166 ASP A CA 1
ATOM 1289 C C . ASP A 1 166 ? 29.825 -5.156 -29.537 1.00 67.44 166 ASP A C 1
ATOM 1291 O O . ASP A 1 166 ? 30.613 -4.549 -30.264 1.00 67.44 166 ASP A O 1
ATOM 1295 N N . SER A 1 167 ? 29.034 -4.498 -28.687 1.00 69.38 167 SER A N 1
ATOM 1296 C CA . SER A 1 167 ? 29.117 -3.049 -28.503 1.00 69.38 167 SER A CA 1
ATOM 1297 C C . SER A 1 167 ? 28.512 -2.613 -27.170 1.00 69.38 167 SER A C 1
ATOM 1299 O O . SER A 1 167 ? 27.292 -2.568 -27.014 1.00 69.38 167 SER A O 1
ATOM 1301 N N . SER A 1 168 ? 29.356 -2.237 -26.213 1.00 75.81 168 SER A N 1
ATOM 1302 C CA . SER A 1 168 ? 28.920 -1.557 -24.993 1.00 75.81 168 SER A CA 1
ATOM 1303 C C . SER A 1 168 ? 28.970 -0.036 -25.163 1.00 75.81 168 SER A C 1
ATOM 1305 O O . SER A 1 168 ? 29.753 0.509 -25.945 1.00 75.81 168 SER A O 1
ATOM 1307 N N . PHE A 1 169 ? 28.129 0.663 -24.407 1.00 82.25 169 PHE A N 1
ATOM 1308 C CA . PHE A 1 169 ? 28.251 2.101 -24.180 1.00 82.25 169 PHE A CA 1
ATOM 1309 C C . PHE A 1 169 ? 27.884 2.432 -22.731 1.00 82.25 169 PHE A C 1
ATOM 1311 O O . PHE A 1 169 ? 27.262 1.621 -22.037 1.00 82.25 169 PHE A O 1
ATOM 1318 N N . ASN A 1 170 ? 28.312 3.603 -22.267 1.00 80.44 170 ASN A N 1
ATOM 1319 C CA . ASN A 1 170 ? 28.023 4.108 -20.932 1.00 80.44 170 ASN A CA 1
ATOM 1320 C C . ASN A 1 170 ? 27.503 5.539 -21.058 1.00 80.44 170 ASN A C 1
ATOM 1322 O O . ASN A 1 170 ? 28.200 6.401 -21.592 1.00 80.44 170 ASN A O 1
ATOM 1326 N N . GLU A 1 171 ? 26.281 5.750 -20.588 1.00 78.94 171 GLU A N 1
ATOM 1327 C CA . GLU A 1 171 ? 25.565 7.019 -20.644 1.00 78.94 171 GLU A CA 1
ATOM 1328 C C . GLU A 1 171 ? 24.534 7.128 -19.515 1.00 78.94 171 GLU A C 1
ATOM 1330 O O . GLU A 1 171 ? 23.967 6.114 -19.084 1.00 78.94 171 GLU A O 1
ATOM 1335 N N . PHE A 1 172 ? 24.277 8.354 -19.051 1.00 78.00 172 PHE A N 1
ATOM 1336 C CA . PHE A 1 172 ? 23.262 8.647 -18.041 1.00 78.00 172 PHE A CA 1
ATOM 1337 C C . PHE A 1 172 ? 21.910 8.947 -18.701 1.00 78.00 172 PHE A C 1
ATOM 1339 O O . PHE A 1 172 ? 21.800 9.863 -19.506 1.00 78.00 172 PHE A O 1
ATOM 1346 N N . PHE A 1 173 ? 20.857 8.227 -18.297 1.00 82.56 173 PHE A N 1
ATOM 1347 C CA . PHE A 1 173 ? 19.520 8.297 -18.918 1.00 82.56 173 PHE A CA 1
ATOM 1348 C C . PHE A 1 173 ? 19.539 8.016 -20.438 1.00 82.56 173 PHE A C 1
ATOM 1350 O O . PHE A 1 173 ? 19.024 8.824 -21.210 1.00 82.56 173 PHE A O 1
ATOM 1357 N N . PRO A 1 174 ? 20.135 6.885 -20.861 1.00 89.25 174 PRO A N 1
ATOM 1358 C CA . PRO A 1 174 ? 20.406 6.587 -22.264 1.00 89.25 174 PRO A CA 1
ATOM 1359 C C . PRO A 1 174 ? 19.138 6.496 -23.115 1.00 89.25 174 PRO A C 1
ATOM 1361 O O . PRO A 1 174 ? 18.122 5.943 -22.686 1.00 89.25 174 PRO A O 1
ATOM 1364 N N . VAL A 1 175 ? 19.248 6.957 -24.357 1.00 89.56 175 VAL A N 1
ATOM 1365 C CA . VAL A 1 175 ? 18.269 6.787 -25.439 1.00 89.56 175 VAL A CA 1
ATOM 1366 C C . VAL A 1 175 ? 18.986 6.389 -26.737 1.00 89.56 175 VAL A C 1
ATOM 1368 O O . VAL A 1 175 ? 20.213 6.332 -26.797 1.00 89.56 175 VAL A O 1
ATOM 1371 N N . TYR A 1 176 ? 18.240 6.097 -27.806 1.00 92.00 176 TYR A N 1
ATOM 1372 C CA . TYR A 1 176 ? 18.840 5.686 -29.081 1.00 92.00 176 TYR A CA 1
ATOM 1373 C C . TYR A 1 176 ? 19.771 6.742 -29.695 1.00 92.00 176 TYR A C 1
ATOM 1375 O O . TYR A 1 176 ? 20.782 6.369 -30.282 1.00 92.00 176 TYR A O 1
ATOM 1383 N N . SER A 1 177 ? 19.483 8.039 -29.526 1.00 86.88 177 SER A N 1
ATOM 1384 C CA . SER A 1 177 ? 20.335 9.122 -30.043 1.00 86.88 177 SER A CA 1
ATOM 1385 C C . SER A 1 177 ? 21.714 9.223 -29.362 1.00 86.88 177 SER A C 1
ATOM 1387 O O . SER A 1 177 ? 22.581 9.929 -29.867 1.00 86.88 177 SER A O 1
ATOM 1389 N N . ASP A 1 178 ? 21.967 8.473 -28.278 1.00 84.81 178 ASP A N 1
ATOM 1390 C CA . ASP A 1 178 ? 23.308 8.318 -27.684 1.00 84.81 178 ASP A CA 1
ATOM 1391 C C . ASP A 1 178 ? 24.153 7.212 -28.351 1.00 84.81 178 ASP A C 1
ATOM 1393 O O . ASP A 1 178 ? 25.346 7.091 -28.064 1.00 84.81 178 ASP A O 1
ATOM 1397 N N . MET A 1 179 ? 23.557 6.380 -29.215 1.00 87.44 179 MET A N 1
ATOM 1398 C CA . MET A 1 179 ? 24.199 5.203 -29.807 1.00 87.44 179 MET A CA 1
ATOM 1399 C C . MET A 1 179 ? 24.639 5.431 -31.259 1.00 87.44 179 MET A C 1
ATOM 1401 O O . MET A 1 179 ? 23.861 5.860 -32.109 1.00 87.44 179 MET A O 1
ATOM 1405 N N . THR A 1 180 ? 25.870 5.024 -31.572 1.00 87.81 180 THR A N 1
ATOM 1406 C CA . THR A 1 180 ? 26.357 4.886 -32.958 1.00 87.81 180 THR A CA 1
ATOM 1407 C C . THR A 1 180 ? 25.568 3.827 -33.738 1.00 87.81 180 THR A C 1
ATOM 1409 O O . THR A 1 180 ? 24.956 2.933 -33.152 1.00 87.81 180 THR A O 1
ATOM 1412 N N . VAL A 1 181 ? 25.657 3.834 -35.074 1.00 88.69 181 VAL A N 1
ATOM 1413 C CA . VAL A 1 181 ? 24.971 2.850 -35.945 1.00 88.69 181 VAL A CA 1
ATOM 1414 C C . VAL A 1 181 ? 25.308 1.401 -35.565 1.00 88.69 181 VAL A C 1
ATOM 1416 O O . VAL A 1 181 ? 24.437 0.529 -35.563 1.00 88.69 181 VAL A O 1
ATOM 1419 N N . SER A 1 182 ? 26.566 1.142 -35.192 1.00 88.31 182 SER A N 1
ATOM 1420 C CA . SER A 1 182 ? 27.009 -0.175 -34.718 1.00 88.31 182 SER A CA 1
ATOM 1421 C C . SER A 1 182 ? 26.355 -0.551 -33.382 1.00 88.31 182 SER A C 1
ATOM 1423 O O . SER A 1 182 ? 25.830 -1.655 -33.242 1.00 88.31 182 SER A O 1
ATOM 1425 N N . GLN A 1 183 ? 26.306 0.391 -32.431 1.00 90.75 183 GLN A N 1
ATOM 1426 C CA . GLN A 1 183 ? 25.662 0.198 -31.127 1.00 90.75 183 GLN A CA 1
ATOM 1427 C C . GLN A 1 183 ? 24.148 -0.001 -31.242 1.00 90.75 183 GLN A C 1
ATOM 1429 O O . GLN A 1 183 ? 23.616 -0.853 -30.541 1.00 90.75 183 GLN A O 1
ATOM 1434 N N . LEU A 1 184 ? 23.464 0.687 -32.163 1.00 92.56 184 LEU A N 1
ATOM 1435 C CA . LEU A 1 184 ? 22.043 0.455 -32.452 1.00 92.56 184 LEU A CA 1
ATOM 1436 C C . LEU A 1 184 ? 21.809 -0.963 -32.987 1.00 92.56 184 LEU A C 1
ATOM 1438 O O . LEU A 1 184 ? 20.968 -1.695 -32.468 1.00 92.56 184 LEU A O 1
ATOM 1442 N N . LYS A 1 185 ? 22.585 -1.390 -33.993 1.00 92.19 185 LYS A N 1
ATOM 1443 C CA . LYS A 1 185 ? 22.506 -2.755 -34.551 1.00 92.19 185 LYS A CA 1
ATOM 1444 C C . LYS A 1 185 ? 22.759 -3.815 -33.478 1.00 92.19 185 LYS A C 1
ATOM 1446 O O . LYS A 1 185 ? 22.027 -4.803 -33.422 1.00 92.19 185 LYS A O 1
ATOM 1451 N N . GLY A 1 186 ? 23.739 -3.576 -32.608 1.00 93.25 186 GLY A N 1
ATOM 1452 C CA . GLY A 1 186 ? 23.986 -4.388 -31.425 1.00 93.25 186 GLY A CA 1
ATOM 1453 C C . GLY A 1 186 ? 22.785 -4.409 -30.474 1.00 93.25 186 GLY A C 1
ATOM 1454 O O . GLY A 1 186 ? 22.297 -5.488 -30.147 1.00 93.25 186 GLY A O 1
ATOM 1455 N N . TYR A 1 187 ? 22.286 -3.243 -30.058 1.00 95.06 187 TYR A N 1
ATOM 1456 C CA . TYR A 1 187 ? 21.160 -3.109 -29.132 1.00 95.06 187 TYR A CA 1
ATOM 1457 C C . TYR A 1 187 ? 19.931 -3.886 -29.604 1.00 95.06 187 TYR A C 1
ATOM 1459 O O . TYR A 1 187 ? 19.380 -4.662 -28.830 1.00 95.06 187 TYR A O 1
ATOM 1467 N N . PHE A 1 188 ? 19.525 -3.746 -30.868 1.00 96.00 188 PHE A N 1
ATOM 1468 C CA . PHE A 1 188 ? 18.342 -4.448 -31.370 1.00 96.00 188 PHE A CA 1
ATOM 1469 C C . PHE A 1 1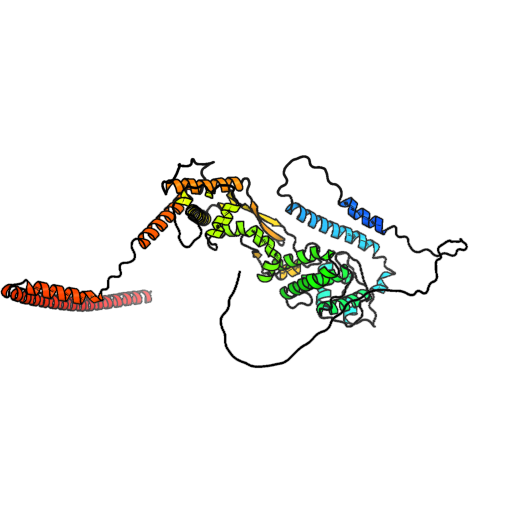88 ? 18.548 -5.968 -31.472 1.00 96.00 188 PHE A C 1
ATOM 1471 O O . PHE A 1 188 ? 17.614 -6.719 -31.187 1.00 96.00 188 PHE A O 1
ATOM 1478 N N . ALA A 1 189 ? 19.758 -6.443 -31.788 1.00 94.94 189 ALA A N 1
ATOM 1479 C CA . ALA A 1 189 ? 20.078 -7.872 -31.729 1.00 94.94 189 ALA A CA 1
ATOM 1480 C C . ALA A 1 189 ? 20.043 -8.401 -30.279 1.00 94.94 189 ALA A C 1
ATOM 1482 O O . ALA A 1 189 ? 19.409 -9.417 -30.007 1.00 94.94 189 ALA A O 1
ATOM 1483 N N . TRP A 1 190 ? 20.640 -7.672 -29.330 1.00 95.62 190 TRP A N 1
ATOM 1484 C CA . TRP A 1 190 ? 20.602 -8.000 -27.900 1.00 95.62 190 TRP A CA 1
ATOM 1485 C C . TRP A 1 190 ? 19.170 -8.015 -27.348 1.00 95.62 190 TRP A C 1
ATOM 1487 O O . TRP A 1 190 ? 18.752 -8.993 -26.732 1.00 95.62 190 TRP A O 1
ATOM 1497 N N . ARG A 1 191 ? 18.386 -6.971 -27.638 1.00 95.75 191 ARG A N 1
ATOM 1498 C CA . ARG A 1 191 ? 16.973 -6.849 -27.261 1.00 95.75 191 ARG A CA 1
ATOM 1499 C C . ARG A 1 191 ? 16.148 -8.022 -27.786 1.00 95.75 191 ARG A C 1
ATOM 1501 O O . ARG A 1 191 ? 15.277 -8.509 -27.072 1.00 95.75 191 ARG A O 1
ATOM 1508 N N . THR A 1 192 ? 16.438 -8.489 -29.002 1.00 95.69 192 THR A N 1
ATOM 1509 C CA . THR A 1 192 ? 15.787 -9.672 -29.583 1.00 95.69 192 THR A CA 1
ATOM 1510 C C . THR A 1 192 ? 16.039 -10.909 -28.722 1.00 95.69 192 THR A C 1
ATOM 1512 O O . THR A 1 192 ? 15.075 -11.581 -28.365 1.00 95.69 192 THR A O 1
ATOM 1515 N N . CYS A 1 193 ? 17.286 -11.167 -28.304 1.00 94.94 193 CYS A N 1
ATOM 1516 C CA . CYS A 1 193 ? 17.606 -12.263 -27.380 1.00 94.94 193 CYS A CA 1
ATOM 1517 C C . CYS A 1 193 ? 16.831 -12.140 -26.056 1.00 94.94 193 CYS A C 1
ATOM 1519 O O . CYS A 1 193 ? 16.133 -13.073 -25.664 1.00 94.94 193 CYS A O 1
ATOM 1521 N N . ILE A 1 194 ? 16.861 -10.965 -25.412 1.00 95.50 194 ILE A N 1
ATOM 1522 C CA . ILE A 1 194 ? 16.147 -10.733 -24.142 1.00 95.50 194 ILE A CA 1
ATOM 1523 C C . ILE A 1 194 ? 14.639 -10.986 -24.278 1.00 95.50 194 ILE A C 1
ATOM 1525 O O . ILE A 1 194 ? 14.051 -11.643 -23.421 1.00 95.50 194 ILE A O 1
ATOM 1529 N N . ARG A 1 195 ? 14.006 -10.517 -25.361 1.00 95.19 195 ARG A N 1
ATOM 1530 C CA . ARG A 1 195 ? 12.570 -10.731 -25.619 1.00 95.19 195 ARG A CA 1
ATOM 1531 C C . ARG A 1 195 ? 12.202 -12.197 -25.876 1.00 95.19 195 ARG A C 1
ATOM 1533 O O . ARG A 1 195 ? 11.052 -12.563 -25.649 1.00 95.19 195 ARG A O 1
ATOM 1540 N N . HIS A 1 196 ? 13.156 -13.022 -26.307 1.00 94.50 196 HIS A N 1
ATOM 1541 C CA . HIS A 1 196 ? 12.995 -14.471 -26.475 1.00 94.50 196 HIS A CA 1
ATOM 1542 C C . HIS A 1 196 ? 13.351 -15.280 -25.209 1.00 94.50 196 HIS A C 1
ATOM 1544 O O . HIS A 1 196 ? 13.199 -16.499 -25.208 1.00 94.50 196 HIS A O 1
ATOM 1550 N N . GLY A 1 197 ? 13.790 -14.624 -24.125 1.00 94.94 197 GLY A N 1
ATOM 1551 C CA . GLY A 1 197 ? 14.222 -15.272 -22.879 1.00 94.94 197 GLY A CA 1
ATOM 1552 C C . GLY A 1 197 ? 15.703 -15.674 -22.843 1.00 94.94 197 GLY A C 1
ATOM 1553 O O . GLY A 1 197 ? 16.162 -16.226 -21.843 1.00 94.94 197 GLY A O 1
ATOM 1554 N N . ASP A 1 198 ? 16.473 -15.360 -23.888 1.00 94.38 198 ASP A N 1
ATOM 1555 C CA . ASP A 1 198 ? 17.919 -15.588 -23.954 1.00 94.38 198 ASP A CA 1
ATOM 1556 C C . ASP A 1 198 ? 18.665 -14.448 -23.232 1.00 94.38 198 ASP A C 1
ATOM 1558 O O . ASP A 1 198 ? 19.219 -13.528 -23.843 1.00 94.38 198 ASP A O 1
ATOM 1562 N N . TYR A 1 199 ? 18.651 -14.486 -21.896 1.00 94.62 199 TYR A N 1
ATOM 1563 C CA . TYR A 1 199 ? 19.278 -13.471 -21.044 1.00 94.62 199 TYR A CA 1
ATOM 1564 C C . TYR A 1 199 ? 20.812 -13.495 -21.148 1.00 94.62 199 TYR A C 1
ATOM 1566 O O . TYR A 1 199 ? 21.478 -14.336 -20.547 1.00 94.62 199 TYR A O 1
ATOM 1574 N N . VAL A 1 200 ? 21.382 -12.533 -21.881 1.00 92.44 200 VAL A N 1
ATOM 1575 C CA . VAL A 1 200 ? 22.836 -12.379 -22.074 1.00 92.44 200 VAL A CA 1
ATOM 1576 C C . VAL A 1 200 ? 23.330 -11.011 -21.575 1.00 92.44 200 VAL A C 1
ATOM 1578 O O . VAL A 1 200 ? 22.652 -10.010 -21.813 1.00 92.44 200 VAL A O 1
ATOM 1581 N N . PRO A 1 201 ? 24.485 -10.919 -20.884 1.00 92.81 201 PRO A N 1
ATOM 1582 C CA . PRO A 1 201 ? 24.939 -9.688 -20.231 1.00 92.81 201 PRO A CA 1
ATOM 1583 C C . PRO A 1 201 ? 25.307 -8.565 -21.213 1.00 92.81 201 PRO A C 1
ATOM 1585 O O . PRO A 1 201 ? 25.831 -8.802 -22.300 1.00 92.81 201 PRO A O 1
ATOM 1588 N N . THR A 1 202 ? 25.079 -7.321 -20.790 1.00 92.19 202 THR A N 1
ATOM 1589 C CA . THR A 1 202 ? 25.417 -6.086 -21.515 1.00 92.19 202 THR A CA 1
ATOM 1590 C C . THR A 1 202 ? 25.813 -4.967 -20.536 1.00 92.19 202 THR A C 1
ATOM 1592 O O . THR A 1 202 ? 25.839 -5.184 -19.323 1.00 92.19 202 THR A O 1
ATOM 1595 N N . SER A 1 203 ? 26.137 -3.763 -21.022 1.00 91.12 203 SER A N 1
ATOM 1596 C CA . SER A 1 203 ? 26.340 -2.604 -20.143 1.00 91.12 203 SER A CA 1
ATOM 1597 C C . SER A 1 203 ? 25.020 -2.104 -19.549 1.00 91.12 203 SER A C 1
ATOM 1599 O O . SER A 1 203 ? 23.971 -2.151 -20.193 1.00 91.12 203 SER A O 1
ATOM 1601 N N . SER A 1 204 ? 25.081 -1.562 -18.330 1.00 90.56 204 SER A N 1
ATOM 1602 C CA . SER A 1 204 ? 23.919 -1.039 -17.599 1.00 90.56 204 SER A CA 1
ATOM 1603 C C . SER A 1 204 ? 23.099 -0.051 -18.429 1.00 90.56 204 SER A C 1
ATOM 1605 O O . SER A 1 204 ? 21.875 -0.114 -18.421 1.00 90.56 204 SER A O 1
ATOM 1607 N N . SER A 1 205 ? 23.751 0.833 -19.195 1.00 91.12 205 SER A N 1
ATOM 1608 C CA . SER A 1 205 ? 23.061 1.791 -20.066 1.00 91.12 205 SER A CA 1
ATOM 1609 C C . SER A 1 205 ? 22.229 1.096 -21.148 1.00 91.12 205 SER A C 1
ATOM 1611 O O . SER A 1 205 ? 21.056 1.419 -21.301 1.00 91.12 205 SER A O 1
ATOM 1613 N N . THR A 1 206 ? 22.772 0.083 -21.828 1.00 92.56 206 THR A N 1
ATOM 1614 C CA . THR A 1 206 ? 22.031 -0.734 -22.805 1.00 92.56 206 THR A CA 1
ATOM 1615 C C . THR A 1 206 ? 20.812 -1.406 -22.166 1.00 92.56 206 THR A C 1
ATOM 1617 O O . THR A 1 206 ? 19.717 -1.374 -22.727 1.00 92.56 206 THR A O 1
ATOM 1620 N N . ALA A 1 207 ? 20.975 -1.947 -20.954 1.00 95.31 207 ALA A N 1
ATOM 1621 C CA . ALA A 1 207 ? 19.882 -2.547 -20.195 1.00 95.31 207 ALA A CA 1
ATOM 1622 C C . ALA A 1 207 ? 18.808 -1.520 -19.779 1.00 95.31 207 ALA A C 1
ATOM 1624 O O . ALA A 1 207 ? 17.616 -1.815 -19.865 1.00 95.31 207 ALA A O 1
ATOM 1625 N N . TYR A 1 208 ? 19.197 -0.300 -19.389 1.00 95.00 208 TYR A N 1
ATOM 1626 C CA . TYR A 1 208 ? 18.248 0.770 -19.065 1.00 95.00 208 TYR A CA 1
ATOM 1627 C C . TYR A 1 208 ? 17.403 1.207 -20.268 1.00 95.00 208 TYR A C 1
ATOM 1629 O O . TYR A 1 208 ? 16.223 1.477 -20.065 1.00 95.00 208 TYR A O 1
ATOM 1637 N N . VAL A 1 209 ? 17.931 1.215 -21.501 1.00 95.62 209 VAL A N 1
ATOM 1638 C CA . VAL A 1 209 ? 17.120 1.536 -22.698 1.00 95.62 209 VAL A CA 1
ATOM 1639 C C . VAL A 1 209 ? 15.966 0.543 -22.868 1.00 95.62 209 VAL A C 1
ATOM 1641 O O . VAL A 1 209 ? 14.829 0.963 -23.078 1.00 95.62 209 VAL A O 1
ATOM 1644 N N . TYR A 1 210 ? 16.218 -0.758 -22.682 1.00 97.06 210 TYR A N 1
ATOM 1645 C CA . TYR A 1 210 ? 15.159 -1.774 -22.727 1.00 97.06 210 TYR A CA 1
ATOM 1646 C C . TYR A 1 210 ? 14.151 -1.624 -21.580 1.00 97.06 210 TYR A C 1
ATOM 1648 O O . TYR A 1 210 ? 12.946 -1.754 -21.788 1.00 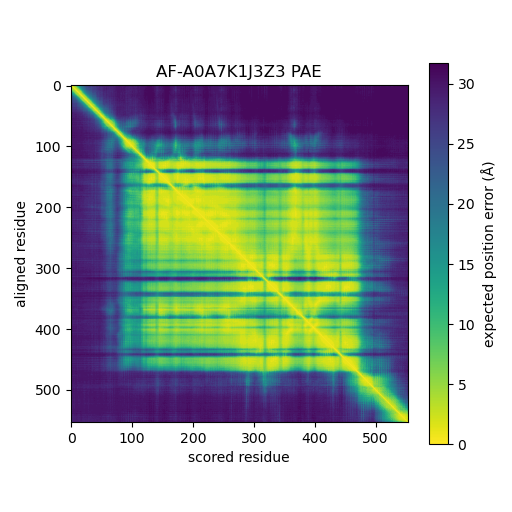97.06 210 TYR A O 1
ATOM 1656 N N . VAL A 1 211 ? 14.605 -1.266 -20.375 1.00 97.12 211 VAL A N 1
ATOM 1657 C CA . VAL A 1 211 ? 13.677 -0.932 -19.284 1.00 97.12 211 VAL A CA 1
ATOM 1658 C C . VAL A 1 211 ? 12.824 0.290 -19.653 1.00 97.12 211 VAL A C 1
ATOM 1660 O O . VAL A 1 211 ? 11.614 0.262 -19.446 1.00 97.12 211 VAL A O 1
ATOM 1663 N N . TYR A 1 212 ? 13.397 1.336 -20.252 1.00 96.19 212 TYR A N 1
ATOM 1664 C CA . TYR A 1 212 ? 12.646 2.520 -20.680 1.00 96.19 212 TYR A CA 1
ATOM 1665 C C . TYR A 1 212 ? 11.647 2.220 -21.812 1.00 96.19 212 TYR A C 1
ATOM 1667 O O . TYR A 1 212 ? 10.552 2.785 -21.793 1.00 96.19 212 TYR A O 1
ATOM 1675 N N . GLU A 1 213 ? 11.949 1.302 -22.739 1.00 97.00 213 GLU A N 1
ATOM 1676 C CA . GLU A 1 213 ? 10.953 0.754 -23.676 1.00 97.00 213 GLU A CA 1
ATOM 1677 C C . GLU A 1 213 ? 9.741 0.183 -22.917 1.00 97.00 213 GLU A C 1
ATOM 1679 O O . GLU A 1 213 ? 8.608 0.630 -23.127 1.00 97.00 213 GLU A O 1
ATOM 1684 N N . LEU A 1 214 ? 9.977 -0.752 -21.986 1.00 97.19 214 LEU A N 1
ATOM 1685 C CA . LEU A 1 214 ? 8.913 -1.410 -21.220 1.00 97.19 214 LEU A CA 1
ATOM 1686 C C . LEU A 1 214 ? 8.092 -0.411 -20.392 1.00 97.19 214 LEU A C 1
ATOM 1688 O O . LEU A 1 214 ? 6.862 -0.445 -20.441 1.00 97.19 214 LEU A O 1
ATOM 1692 N N . LEU A 1 215 ? 8.741 0.521 -19.682 1.00 95.31 215 LEU A N 1
ATOM 1693 C CA . LEU A 1 215 ? 8.048 1.507 -18.843 1.00 95.31 215 LEU A CA 1
ATOM 1694 C C . LEU A 1 215 ? 7.075 2.384 -19.638 1.00 95.31 215 LEU A C 1
ATOM 1696 O O . LEU A 1 215 ? 6.022 2.740 -19.117 1.00 95.31 215 LEU A O 1
ATOM 1700 N N . ASN A 1 216 ? 7.390 2.717 -20.893 1.00 93.88 216 ASN A N 1
ATOM 1701 C CA . ASN A 1 216 ? 6.516 3.536 -21.737 1.00 93.88 216 ASN A CA 1
ATOM 1702 C C . ASN A 1 216 ? 5.510 2.701 -22.563 1.00 93.88 216 ASN A C 1
ATOM 1704 O O . ASN A 1 216 ? 4.571 3.262 -23.144 1.00 93.88 216 ASN A O 1
ATOM 1708 N N . GLY A 1 217 ? 5.634 1.370 -22.551 1.00 93.88 217 GLY A N 1
ATOM 1709 C CA . GLY A 1 217 ? 4.739 0.438 -23.241 1.00 93.88 217 GLY A CA 1
ATOM 1710 C C . GLY A 1 217 ? 5.135 0.136 -24.690 1.00 93.88 217 GLY A C 1
ATOM 1711 O O . GLY A 1 217 ? 4.259 -0.093 -25.518 1.00 93.88 217 GLY A O 1
ATOM 1712 N N . ILE A 1 218 ? 6.431 0.151 -25.006 1.00 95.31 218 ILE A N 1
ATOM 1713 C CA . ILE A 1 218 ? 6.963 -0.192 -26.332 1.00 95.31 218 ILE A CA 1
ATOM 1714 C C . ILE A 1 218 ? 7.109 -1.714 -26.474 1.00 95.31 218 ILE A C 1
ATOM 1716 O O . ILE A 1 218 ? 7.618 -2.374 -25.570 1.00 95.31 218 ILE A O 1
ATOM 1720 N N . GLY A 1 219 ? 6.696 -2.276 -27.617 1.00 92.56 219 GLY A N 1
ATOM 1721 C CA . GLY A 1 219 ? 6.885 -3.702 -27.934 1.00 92.56 219 GLY A CA 1
ATOM 1722 C C . GLY A 1 219 ? 6.094 -4.675 -27.045 1.00 92.56 219 GLY A C 1
ATOM 1723 O O . GLY A 1 219 ? 6.472 -5.839 -26.911 1.00 92.56 219 GLY A O 1
ATOM 1724 N N . VAL A 1 220 ? 5.016 -4.201 -26.412 1.00 94.88 220 VAL A N 1
ATOM 1725 C CA . VAL A 1 220 ? 4.172 -4.966 -25.480 1.00 94.88 220 VAL A CA 1
ATOM 1726 C C . VAL A 1 220 ? 2.696 -4.859 -25.845 1.00 94.88 220 VAL A C 1
ATOM 1728 O O . VAL A 1 220 ? 2.260 -3.887 -26.456 1.00 94.88 220 VAL A O 1
ATOM 1731 N N . GLN A 1 221 ? 1.898 -5.841 -25.427 1.00 92.25 221 GLN A N 1
ATOM 1732 C CA . GLN A 1 221 ? 0.458 -5.849 -25.720 1.00 92.25 221 GLN A CA 1
ATOM 1733 C C . GLN A 1 221 ? -0.340 -4.862 -24.852 1.00 92.25 221 GLN A C 1
ATOM 1735 O O . GLN A 1 221 ? -1.377 -4.355 -25.272 1.00 92.25 221 GLN A O 1
ATOM 1740 N N . ASN A 1 222 ? 0.102 -4.641 -23.612 1.00 92.44 222 ASN A N 1
ATOM 1741 C CA . ASN A 1 222 ? -0.510 -3.750 -22.624 1.00 92.44 222 ASN A CA 1
ATOM 1742 C C . ASN A 1 222 ? 0.461 -3.521 -21.446 1.00 92.44 222 ASN A C 1
ATOM 1744 O O . ASN A 1 222 ? 1.529 -4.130 -21.379 1.00 92.44 222 ASN A O 1
ATOM 1748 N N . MET A 1 223 ? 0.094 -2.666 -20.487 1.00 93.25 223 MET A N 1
ATOM 1749 C CA . MET A 1 223 ? 0.980 -2.345 -19.356 1.00 93.25 223 MET A CA 1
ATOM 1750 C C . MET A 1 223 ? 1.164 -3.498 -18.354 1.00 93.25 223 MET A C 1
ATOM 1752 O O . MET A 1 223 ? 2.190 -3.538 -17.678 1.00 93.25 223 MET A O 1
ATOM 1756 N N . THR A 1 224 ? 0.243 -4.466 -18.294 1.00 94.75 224 THR A N 1
ATOM 1757 C CA . THR A 1 224 ? 0.419 -5.700 -17.505 1.00 94.75 224 THR A CA 1
ATOM 1758 C C . THR A 1 224 ? 1.457 -6.625 -18.152 1.00 94.75 224 THR A C 1
ATOM 1760 O O . THR A 1 224 ? 2.245 -7.254 -17.450 1.00 94.75 224 THR A O 1
ATOM 1763 N N . ASP A 1 225 ? 1.513 -6.673 -19.488 1.00 96.00 225 ASP A N 1
ATOM 1764 C CA . ASP A 1 225 ? 2.569 -7.360 -20.243 1.00 96.00 225 ASP A CA 1
ATOM 1765 C C . ASP A 1 225 ? 3.942 -6.702 -20.018 1.00 96.00 225 ASP A C 1
ATOM 1767 O O . ASP A 1 225 ? 4.903 -7.396 -19.691 1.00 96.00 225 ASP A O 1
ATOM 1771 N N . ALA A 1 226 ? 4.024 -5.367 -20.072 1.00 96.25 226 ALA A N 1
ATOM 1772 C CA . ALA A 1 226 ? 5.252 -4.645 -19.721 1.00 96.25 226 ALA A CA 1
ATOM 1773 C C . ALA A 1 226 ? 5.710 -4.890 -18.277 1.00 96.25 226 ALA A C 1
ATOM 1775 O O . ALA A 1 226 ? 6.897 -5.113 -18.050 1.00 96.25 226 ALA A O 1
ATOM 1776 N N . TYR A 1 227 ? 4.783 -4.873 -17.312 1.00 97.25 227 TYR A N 1
ATOM 1777 C CA . TYR A 1 227 ? 5.091 -5.152 -15.908 1.00 97.25 227 TYR A CA 1
ATOM 1778 C C . TYR A 1 227 ? 5.691 -6.551 -15.742 1.00 97.25 227 TYR A C 1
ATOM 1780 O O . TYR A 1 227 ? 6.752 -6.692 -15.136 1.00 97.25 227 TYR A O 1
ATOM 1788 N N . ARG A 1 228 ? 5.061 -7.574 -16.337 1.00 97.00 228 ARG A N 1
ATOM 1789 C CA . ARG A 1 228 ? 5.538 -8.960 -16.254 1.00 97.00 228 ARG A CA 1
ATOM 1790 C C . ARG A 1 228 ? 6.939 -9.106 -16.845 1.00 97.00 228 ARG A C 1
ATOM 1792 O O . ARG A 1 228 ? 7.818 -9.619 -16.166 1.00 97.00 228 ARG A O 1
ATOM 1799 N N . ARG A 1 229 ? 7.171 -8.572 -18.050 1.00 97.62 229 ARG A N 1
ATOM 1800 C CA . ARG A 1 229 ? 8.487 -8.609 -18.713 1.00 97.62 229 ARG A CA 1
ATOM 1801 C C . ARG A 1 229 ? 9.562 -7.857 -17.933 1.00 97.62 229 ARG A C 1
ATOM 1803 O O . ARG A 1 229 ? 10.714 -8.277 -17.929 1.00 97.62 229 ARG A O 1
ATOM 1810 N N . LEU A 1 230 ? 9.209 -6.757 -17.262 1.00 97.81 230 LEU A N 1
ATOM 1811 C CA . LEU A 1 230 ? 10.138 -6.043 -16.384 1.00 97.81 230 LEU A CA 1
ATOM 1812 C C . LEU A 1 230 ? 10.454 -6.855 -15.120 1.00 97.81 230 LEU A C 1
ATOM 1814 O O . LEU A 1 230 ? 11.597 -6.834 -14.669 1.00 97.81 230 LEU A O 1
ATOM 1818 N N . ASN A 1 231 ? 9.480 -7.586 -14.572 1.00 96.94 231 ASN A N 1
ATOM 1819 C CA . ASN A 1 231 ? 9.680 -8.460 -13.417 1.00 96.94 231 ASN A CA 1
ATOM 1820 C C . ASN A 1 231 ? 10.556 -9.673 -13.784 1.00 96.94 231 ASN A C 1
ATOM 1822 O O . ASN A 1 231 ? 11.573 -9.909 -13.141 1.00 96.94 231 ASN A O 1
ATOM 1826 N N . GLU A 1 232 ? 10.254 -10.349 -14.895 1.00 97.06 232 GLU A N 1
ATOM 1827 C CA . GLU A 1 232 ? 11.066 -11.431 -15.475 1.00 97.06 232 GLU A CA 1
ATOM 1828 C C . GLU A 1 232 ? 12.505 -10.960 -15.764 1.00 97.06 232 GLU A C 1
ATOM 1830 O O . GLU A 1 232 ? 13.473 -11.620 -15.391 1.00 97.06 232 GLU A O 1
ATOM 1835 N N . PHE A 1 233 ? 12.679 -9.766 -16.345 1.00 97.88 233 PHE A N 1
ATOM 1836 C CA . PHE A 1 233 ? 13.999 -9.156 -16.539 1.00 97.88 233 PHE A CA 1
ATOM 1837 C C . PHE A 1 233 ? 14.698 -8.842 -15.204 1.00 97.88 233 PHE A C 1
ATOM 1839 O O . PHE A 1 233 ? 15.908 -9.031 -15.063 1.00 97.88 233 PHE A O 1
ATOM 1846 N N . ARG A 1 234 ? 13.951 -8.397 -14.189 1.00 96.62 234 ARG A N 1
ATOM 1847 C CA . ARG A 1 234 ? 14.468 -8.130 -12.843 1.00 96.62 234 ARG A CA 1
ATOM 1848 C C . ARG A 1 234 ? 14.949 -9.416 -12.146 1.00 96.62 234 ARG A C 1
ATOM 1850 O O . ARG A 1 234 ? 15.990 -9.399 -11.492 1.00 96.62 234 ARG A O 1
ATOM 1857 N N . GLU A 1 235 ? 14.248 -10.530 -12.318 1.00 95.88 235 GLU A N 1
ATOM 1858 C CA . GLU A 1 235 ? 14.610 -11.831 -11.737 1.00 95.88 235 GLU A CA 1
ATOM 1859 C C . GLU A 1 235 ? 15.715 -12.562 -12.511 1.00 95.88 235 GLU A C 1
ATOM 1861 O O . GLU A 1 235 ? 16.631 -13.125 -11.910 1.00 95.88 235 GLU A O 1
ATOM 1866 N N . HIS A 1 236 ? 15.662 -12.562 -13.843 1.00 96.94 236 HIS A N 1
ATOM 1867 C CA . HIS A 1 236 ? 16.563 -13.369 -14.665 1.00 96.94 236 HIS A CA 1
ATOM 1868 C C . HIS A 1 236 ? 17.805 -12.613 -15.146 1.00 96.94 236 HIS A C 1
ATOM 1870 O O . HIS A 1 236 ? 18.877 -13.213 -15.211 1.00 96.94 236 HIS A O 1
ATOM 1876 N N . TYR A 1 237 ? 17.705 -11.309 -15.431 1.00 97.19 237 TYR A N 1
ATOM 1877 C CA . TYR A 1 237 ? 18.848 -10.496 -15.860 1.00 97.19 237 TYR A CA 1
ATOM 1878 C C . TYR A 1 237 ? 19.487 -9.726 -14.697 1.00 97.19 237 TYR A C 1
ATOM 1880 O O . TYR A 1 237 ? 20.680 -9.875 -14.435 1.00 97.19 237 TYR A O 1
ATOM 1888 N N . VAL A 1 238 ? 18.715 -8.897 -13.987 1.00 96.25 238 VAL A N 1
ATOM 1889 C CA . VAL A 1 238 ? 19.256 -7.941 -12.997 1.00 96.25 238 VAL A CA 1
ATOM 1890 C C . VAL A 1 238 ? 19.904 -8.655 -11.808 1.00 96.25 238 VAL A C 1
ATOM 1892 O O . VAL A 1 238 ? 21.034 -8.328 -11.445 1.00 96.25 238 VAL A O 1
ATOM 1895 N N . ASP A 1 239 ? 19.252 -9.672 -11.240 1.00 94.31 239 ASP A N 1
ATOM 1896 C CA . ASP A 1 239 ? 19.813 -10.439 -10.117 1.00 94.31 239 ASP A CA 1
ATOM 1897 C C . ASP A 1 239 ? 21.071 -11.249 -10.487 1.00 94.31 239 ASP A C 1
ATOM 1899 O O . ASP A 1 239 ? 21.881 -11.552 -9.604 1.00 94.31 239 ASP A O 1
ATOM 1903 N N . GLN A 1 240 ? 21.272 -11.578 -11.767 1.00 95.19 240 GLN A N 1
ATOM 1904 C CA . GLN A 1 240 ? 22.436 -12.337 -12.237 1.00 95.19 240 GLN A CA 1
ATOM 1905 C C . GLN A 1 240 ? 23.592 -11.433 -12.681 1.00 95.19 240 GLN A C 1
ATOM 1907 O O . GLN A 1 240 ? 24.732 -11.651 -12.264 1.00 95.19 240 GLN A O 1
ATOM 1912 N N . TYR A 1 241 ? 23.306 -10.417 -13.499 1.00 94.38 241 TYR A N 1
ATOM 1913 C CA . TYR A 1 241 ? 24.316 -9.670 -14.253 1.00 94.38 241 TYR A CA 1
ATOM 1914 C C . TYR A 1 241 ? 24.514 -8.221 -13.791 1.00 94.38 241 TYR A C 1
ATOM 1916 O O . TYR A 1 241 ? 25.642 -7.736 -13.844 1.00 94.38 241 TYR A O 1
ATOM 1924 N N . ASP A 1 242 ? 23.475 -7.531 -13.302 1.00 92.38 242 ASP A N 1
ATOM 1925 C CA . ASP A 1 242 ? 23.592 -6.127 -12.876 1.00 92.38 242 ASP A CA 1
ATOM 1926 C C . ASP A 1 242 ? 22.723 -5.774 -11.661 1.00 92.38 242 ASP A C 1
ATOM 1928 O O . ASP A 1 242 ? 21.741 -5.031 -11.725 1.00 92.38 242 ASP A O 1
ATOM 1932 N N . LYS A 1 243 ? 23.164 -6.246 -10.493 1.00 92.50 243 LYS A N 1
ATOM 1933 C CA . LYS A 1 243 ? 22.516 -5.980 -9.199 1.00 92.50 243 LYS A CA 1
ATOM 1934 C C . LYS A 1 243 ? 22.424 -4.491 -8.841 1.00 92.50 243 LYS A C 1
ATOM 1936 O O . LYS A 1 243 ? 21.680 -4.146 -7.925 1.00 92.50 243 LYS A O 1
ATOM 1941 N N . SER A 1 244 ? 23.150 -3.600 -9.527 1.00 90.50 244 SER A N 1
ATOM 1942 C CA . SER A 1 244 ? 23.044 -2.155 -9.289 1.00 90.50 244 SER A CA 1
ATOM 1943 C C . SER A 1 244 ? 21.695 -1.591 -9.756 1.00 90.50 244 SER A C 1
ATOM 1945 O O . SER A 1 244 ? 21.180 -0.649 -9.150 1.00 90.50 244 SER A O 1
ATOM 1947 N N . MET A 1 245 ? 21.076 -2.220 -10.763 1.00 93.62 245 MET A N 1
ATOM 1948 C CA . MET A 1 245 ? 19.760 -1.842 -11.285 1.00 93.62 245 MET A CA 1
ATOM 1949 C C . MET A 1 245 ? 18.606 -2.229 -10.350 1.00 93.62 245 MET A C 1
ATOM 1951 O O . MET A 1 245 ? 17.534 -1.633 -10.441 1.00 93.62 245 MET A O 1
ATOM 1955 N N . ALA A 1 246 ? 18.800 -3.190 -9.436 1.00 93.88 246 ALA A N 1
ATOM 1956 C CA . ALA A 1 246 ? 17.722 -3.792 -8.640 1.00 93.88 246 ALA A CA 1
ATOM 1957 C C . ALA A 1 246 ? 16.912 -2.770 -7.823 1.00 93.88 246 ALA A C 1
ATOM 1959 O O . ALA A 1 246 ? 15.692 -2.884 -7.726 1.00 93.88 246 ALA A O 1
ATOM 1960 N N . TYR A 1 247 ? 17.567 -1.738 -7.280 1.00 92.31 247 TYR A N 1
ATOM 1961 C CA . TYR A 1 247 ? 16.885 -0.654 -6.565 1.00 92.31 247 TYR A CA 1
ATOM 1962 C C . TYR A 1 247 ? 15.893 0.099 -7.466 1.00 92.31 247 TYR A C 1
ATOM 1964 O O . TYR A 1 247 ? 14.752 0.341 -7.071 1.00 92.31 247 TYR A O 1
ATOM 1972 N N . TYR A 1 248 ? 16.318 0.439 -8.685 1.00 92.88 248 TYR A N 1
ATOM 1973 C CA . TYR A 1 248 ? 15.507 1.185 -9.644 1.00 92.88 248 TYR A CA 1
ATOM 1974 C C . TYR A 1 248 ? 14.414 0.310 -10.260 1.00 92.88 248 TYR A C 1
ATOM 1976 O O . TYR A 1 248 ? 13.263 0.730 -10.287 1.00 92.88 248 TYR A O 1
ATOM 1984 N N . ALA A 1 249 ? 14.737 -0.925 -10.656 1.00 94.38 249 ALA A N 1
ATOM 1985 C CA . ALA A 1 249 ? 13.767 -1.881 -11.190 1.00 94.38 249 ALA A CA 1
ATOM 1986 C C . ALA A 1 249 ? 12.616 -2.140 -10.200 1.00 94.38 249 ALA A C 1
ATOM 1988 O O . ALA A 1 249 ? 11.452 -1.995 -10.566 1.00 94.38 249 ALA A O 1
ATOM 1989 N N . ASN A 1 250 ? 12.928 -2.413 -8.927 1.00 94.25 250 ASN A N 1
ATOM 1990 C CA . ASN A 1 250 ? 11.916 -2.601 -7.883 1.00 94.25 250 ASN A CA 1
ATOM 1991 C C . ASN A 1 250 ? 11.088 -1.319 -7.636 1.00 94.25 250 ASN A C 1
ATOM 1993 O O . ASN A 1 250 ? 9.883 -1.394 -7.398 1.00 94.25 250 ASN A O 1
ATOM 1997 N N . SER A 1 251 ? 11.707 -0.131 -7.700 1.00 94.56 251 SER A N 1
ATOM 1998 C CA . SER A 1 251 ? 10.976 1.141 -7.586 1.00 94.56 251 SER A CA 1
ATOM 1999 C C . SER A 1 251 ? 10.015 1.344 -8.757 1.00 94.56 251 SER A C 1
ATOM 2001 O O . SER A 1 251 ? 8.871 1.740 -8.549 1.00 94.56 251 SER A O 1
ATOM 2003 N N . TRP A 1 252 ? 10.453 1.056 -9.983 1.00 96.31 252 TRP A N 1
ATOM 2004 C CA . TRP A 1 252 ? 9.636 1.257 -11.172 1.00 96.31 252 TRP A CA 1
ATOM 2005 C C . TRP A 1 252 ? 8.524 0.215 -11.310 1.00 96.31 252 TRP A C 1
ATOM 2007 O O . TRP A 1 252 ? 7.438 0.581 -11.744 1.00 96.31 252 TRP A O 1
ATOM 2017 N N . LEU A 1 253 ? 8.723 -1.031 -10.867 1.00 96.62 253 LEU A N 1
ATOM 2018 C CA . LEU A 1 253 ? 7.646 -2.026 -10.757 1.00 96.62 253 LEU A CA 1
ATOM 2019 C C . LEU A 1 253 ? 6.511 -1.525 -9.843 1.00 96.62 253 LEU A C 1
ATOM 2021 O O . LEU A 1 253 ? 5.341 -1.581 -10.227 1.00 96.62 253 LEU A O 1
ATOM 2025 N N . ARG A 1 254 ? 6.845 -0.935 -8.684 1.00 95.62 254 ARG A N 1
ATOM 2026 C CA . ARG A 1 254 ? 5.866 -0.259 -7.807 1.00 95.62 254 ARG A CA 1
ATOM 2027 C C . ARG A 1 254 ? 5.201 0.938 -8.488 1.00 95.62 254 ARG A C 1
ATOM 2029 O O . ARG A 1 254 ? 3.980 1.076 -8.409 1.00 95.62 254 ARG A O 1
ATOM 2036 N N . ASP A 1 255 ? 5.976 1.778 -9.173 1.00 95.00 255 ASP A N 1
ATOM 2037 C CA . ASP A 1 255 ? 5.447 2.937 -9.902 1.00 95.00 255 ASP A CA 1
ATOM 2038 C C . ASP A 1 255 ? 4.482 2.520 -11.028 1.00 95.00 255 ASP A C 1
ATOM 2040 O O . ASP A 1 255 ? 3.462 3.181 -11.218 1.00 95.00 255 ASP A O 1
ATOM 2044 N N . MET A 1 256 ? 4.747 1.412 -11.737 1.00 94.19 256 MET A N 1
ATOM 2045 C CA . MET A 1 256 ? 3.866 0.867 -12.780 1.00 94.19 256 MET A CA 1
ATOM 2046 C C . MET A 1 256 ? 2.504 0.458 -12.228 1.00 94.19 256 MET A C 1
ATOM 2048 O O . MET A 1 256 ? 1.489 0.832 -12.817 1.00 94.19 256 MET A O 1
ATOM 2052 N N . VAL A 1 257 ? 2.470 -0.252 -11.094 1.00 94.75 257 VAL A N 1
ATOM 2053 C CA . VAL A 1 257 ? 1.216 -0.666 -10.440 1.00 94.75 257 VAL A CA 1
ATOM 2054 C C . VAL A 1 257 ? 0.316 0.541 -10.174 1.00 94.75 257 VAL A C 1
ATOM 2056 O O . VAL A 1 257 ? -0.857 0.534 -10.548 1.00 94.75 257 VAL A O 1
ATOM 2059 N N . ILE A 1 258 ? 0.879 1.610 -9.605 1.00 93.25 258 ILE A N 1
ATOM 2060 C CA . ILE A 1 258 ? 0.129 2.834 -9.308 1.00 93.25 258 ILE A CA 1
ATOM 2061 C C . ILE A 1 258 ? -0.231 3.598 -10.586 1.00 93.25 258 ILE A C 1
ATOM 2063 O O . ILE A 1 258 ? -1.392 3.954 -10.795 1.00 93.25 258 ILE A O 1
ATOM 2067 N N . ALA A 1 259 ? 0.733 3.855 -11.468 1.00 90.62 259 ALA A N 1
ATOM 2068 C CA . ALA A 1 259 ? 0.524 4.699 -12.639 1.00 90.62 259 ALA A CA 1
ATOM 2069 C C . ALA A 1 259 ? -0.472 4.106 -13.645 1.00 90.62 259 ALA A C 1
ATOM 2071 O O . ALA A 1 259 ? -1.197 4.877 -14.273 1.00 90.62 259 ALA A O 1
ATOM 2072 N N . TYR A 1 260 ? -0.545 2.777 -13.762 1.00 89.31 260 TYR A N 1
ATOM 2073 C CA . TYR A 1 260 ? -1.325 2.088 -14.797 1.00 89.31 260 TYR A CA 1
ATOM 2074 C C . TYR A 1 260 ? -2.534 1.284 -14.300 1.00 89.31 260 TYR A C 1
ATOM 2076 O O . TYR A 1 260 ? -3.189 0.652 -15.122 1.00 89.31 260 TYR A O 1
ATOM 2084 N N . ASP A 1 261 ? -2.860 1.338 -13.004 1.00 89.62 261 ASP A N 1
ATOM 2085 C CA . ASP A 1 261 ? -3.996 0.604 -12.405 1.00 89.62 261 ASP A CA 1
ATOM 2086 C C . ASP A 1 261 ? -3.875 -0.912 -12.612 1.00 89.62 261 ASP A C 1
ATOM 2088 O O . ASP A 1 261 ? -4.813 -1.597 -13.024 1.00 89.62 261 ASP A O 1
ATOM 2092 N N . LEU A 1 262 ? -2.668 -1.440 -12.385 1.00 92.19 262 LEU A N 1
ATOM 2093 C CA . LEU A 1 262 ? -2.416 -2.860 -12.613 1.00 92.19 262 LEU A CA 1
ATOM 2094 C C . LEU A 1 262 ? -3.218 -3.729 -11.625 1.00 92.19 262 LEU A C 1
ATOM 2096 O O . LEU A 1 262 ? -3.510 -3.276 -10.515 1.00 92.19 262 LEU A O 1
ATOM 2100 N N . PRO A 1 263 ? -3.562 -4.977 -12.003 1.00 92.62 263 PRO A N 1
ATOM 2101 C CA . PRO A 1 263 ? -4.411 -5.846 -11.194 1.00 92.62 263 PRO A CA 1
ATOM 2102 C C . PRO A 1 263 ? -3.931 -6.045 -9.750 1.00 92.62 263 PRO A C 1
ATOM 2104 O O . PRO A 1 263 ? -2.740 -5.979 -9.441 1.00 92.62 263 PRO A O 1
ATOM 2107 N N . GLU A 1 264 ? -4.879 -6.388 -8.875 1.00 90.94 264 GLU A N 1
ATOM 2108 C CA . GLU A 1 264 ? -4.674 -6.605 -7.433 1.00 90.94 264 GLU A CA 1
ATOM 2109 C C . GLU A 1 264 ? -3.549 -7.616 -7.115 1.00 90.94 264 GLU A C 1
ATOM 2111 O O . GLU A 1 264 ? -2.906 -7.537 -6.071 1.00 90.94 264 GLU A O 1
ATOM 2116 N N . GLU A 1 265 ? -3.273 -8.556 -8.023 1.00 92.81 265 GLU A N 1
ATOM 2117 C CA . GLU A 1 265 ? -2.152 -9.501 -7.936 1.00 92.81 265 GLU A CA 1
ATOM 2118 C C . GLU A 1 265 ? -0.791 -8.785 -7.934 1.00 92.81 265 GLU A C 1
ATOM 2120 O O . GLU A 1 265 ? -0.020 -8.950 -6.988 1.00 92.81 265 GLU A O 1
ATOM 2125 N N . CYS A 1 266 ? -0.539 -7.912 -8.917 1.00 93.62 266 CYS A N 1
ATOM 2126 C CA . CYS A 1 266 ? 0.670 -7.085 -8.994 1.00 93.62 266 CYS A CA 1
ATOM 2127 C C . CYS A 1 266 ? 0.780 -6.143 -7.782 1.00 93.62 266 CYS A C 1
ATOM 2129 O O . CYS A 1 266 ? 1.869 -5.860 -7.284 1.00 93.62 266 CYS A O 1
ATOM 2131 N N . MET A 1 267 ? -0.361 -5.666 -7.276 1.00 93.12 267 MET A N 1
ATOM 2132 C CA . MET A 1 267 ? -0.407 -4.816 -6.090 1.00 93.12 267 MET A CA 1
ATOM 2133 C C . MET A 1 267 ? -0.015 -5.571 -4.816 1.00 93.12 267 MET A C 1
ATOM 2135 O O . MET A 1 267 ? 0.829 -5.086 -4.064 1.00 93.12 267 MET A O 1
ATOM 2139 N N . ARG A 1 268 ? -0.545 -6.782 -4.601 1.00 91.88 268 ARG A N 1
ATOM 2140 C CA . ARG A 1 268 ? -0.139 -7.655 -3.487 1.00 91.88 268 ARG A CA 1
ATOM 2141 C C . ARG A 1 268 ? 1.343 -8.017 -3.548 1.00 91.88 268 ARG A C 1
ATOM 2143 O O . ARG A 1 268 ? 2.009 -7.983 -2.517 1.00 91.88 268 ARG A O 1
ATOM 2150 N N . GLU A 1 269 ? 1.858 -8.322 -4.736 1.00 93.19 269 GLU A N 1
ATOM 2151 C CA . GLU A 1 269 ? 3.269 -8.658 -4.953 1.00 93.19 269 GLU A CA 1
ATOM 2152 C C . GLU A 1 269 ? 4.202 -7.499 -4.556 1.00 93.19 269 GLU A C 1
ATOM 2154 O O . GLU A 1 269 ? 5.136 -7.682 -3.777 1.00 93.19 269 GLU A O 1
ATOM 2159 N N . GLN A 1 270 ? 3.914 -6.283 -5.030 1.00 93.75 270 GLN A N 1
ATOM 2160 C CA . GLN A 1 270 ? 4.810 -5.130 -4.878 1.00 93.75 270 GLN A CA 1
ATOM 2161 C C . GLN A 1 270 ? 4.600 -4.321 -3.585 1.00 93.75 270 GLN A C 1
ATOM 2163 O O . GLN A 1 270 ? 5.498 -3.588 -3.157 1.00 93.75 270 GLN A O 1
ATOM 2168 N N . PHE A 1 271 ? 3.429 -4.436 -2.950 1.00 94.25 271 PHE A N 1
ATOM 2169 C CA . PHE A 1 271 ? 3.073 -3.699 -1.731 1.00 94.25 271 PHE A CA 1
ATOM 2170 C C . PHE A 1 271 ? 2.800 -4.599 -0.517 1.00 94.25 271 PHE A C 1
ATOM 2172 O O . PHE A 1 271 ? 2.492 -4.070 0.546 1.00 94.25 271 PHE A O 1
ATOM 2179 N N . GLY A 1 272 ? 2.977 -5.923 -0.601 1.00 91.19 272 GLY A N 1
ATOM 2180 C CA . GLY A 1 272 ? 2.666 -6.854 0.497 1.00 91.19 272 GLY A CA 1
ATOM 2181 C C . GLY A 1 272 ? 3.296 -6.502 1.855 1.00 91.19 272 GLY A C 1
ATOM 2182 O O . GLY A 1 272 ? 2.648 -6.658 2.888 1.00 91.19 272 GLY A O 1
ATOM 2183 N N . ALA A 1 273 ? 4.515 -5.949 1.867 1.00 89.56 273 ALA A N 1
ATOM 2184 C CA . ALA A 1 273 ? 5.142 -5.437 3.091 1.00 89.56 273 ALA A CA 1
ATOM 2185 C C . ALA A 1 273 ? 4.410 -4.203 3.659 1.00 89.56 273 ALA A C 1
ATOM 2187 O O . ALA A 1 273 ? 4.094 -4.181 4.843 1.00 89.56 273 ALA A O 1
ATOM 2188 N N . GLN A 1 274 ? 4.075 -3.227 2.805 1.00 89.75 274 GLN A N 1
ATOM 2189 C CA . GLN A 1 274 ? 3.313 -2.027 3.180 1.00 89.75 274 GLN A CA 1
ATOM 2190 C C . GLN A 1 274 ? 1.934 -2.413 3.732 1.00 89.75 274 GLN A C 1
ATOM 2192 O O . GLN A 1 274 ? 1.584 -2.011 4.833 1.00 89.75 274 GLN A O 1
ATOM 2197 N N . ILE A 1 275 ? 1.207 -3.277 3.016 1.00 91.62 275 ILE A N 1
ATOM 2198 C CA . ILE A 1 275 ? -0.116 -3.779 3.414 1.00 91.62 275 ILE A CA 1
ATOM 2199 C C . ILE A 1 275 ? -0.037 -4.488 4.778 1.00 91.62 275 ILE A C 1
ATOM 2201 O O . ILE A 1 275 ? -0.908 -4.303 5.626 1.00 91.62 275 ILE A O 1
ATOM 2205 N N . SER A 1 276 ? 1.023 -5.268 5.031 1.00 89.69 276 SER A N 1
ATOM 2206 C CA . SER A 1 276 ? 1.229 -5.924 6.328 1.00 89.69 276 SER A CA 1
ATOM 2207 C C . SER A 1 276 ? 1.586 -4.956 7.463 1.00 89.69 276 SER A C 1
ATOM 2209 O O . SER A 1 276 ? 1.278 -5.263 8.617 1.00 89.69 276 SER A O 1
ATOM 2211 N N . GLU A 1 277 ? 2.253 -3.836 7.180 1.00 88.38 277 GLU A N 1
ATOM 2212 C CA . GLU A 1 277 ? 2.541 -2.782 8.163 1.00 88.38 277 GLU A CA 1
ATOM 2213 C C . GLU A 1 277 ? 1.268 -1.975 8.480 1.00 88.38 277 GLU A C 1
ATOM 2215 O O . GLU A 1 277 ? 0.949 -1.732 9.648 1.00 88.38 277 GLU A O 1
ATOM 2220 N N . ASP A 1 278 ? 0.493 -1.646 7.445 1.00 93.00 278 ASP A N 1
ATOM 2221 C CA . ASP A 1 278 ? -0.728 -0.842 7.513 1.00 93.00 278 ASP A CA 1
ATOM 2222 C C . ASP A 1 278 ? -1.956 -1.608 8.048 1.00 93.00 278 ASP A C 1
ATOM 2224 O O . ASP A 1 278 ? -2.911 -0.983 8.514 1.00 93.00 278 ASP A O 1
ATOM 2228 N N . GLU A 1 279 ? -1.934 -2.948 8.081 1.00 93.69 279 GLU A N 1
ATOM 2229 C CA . GLU A 1 279 ? -3.045 -3.822 8.513 1.00 93.69 279 GLU A CA 1
ATOM 2230 C C . GLU A 1 279 ? -3.650 -3.440 9.881 1.00 93.69 279 GLU A C 1
ATOM 2232 O O . GLU A 1 279 ? -4.864 -3.551 10.091 1.00 93.69 279 GLU A O 1
ATOM 2237 N N . THR A 1 280 ? -2.831 -2.930 10.813 1.00 94.62 280 THR A N 1
ATOM 2238 C CA . THR A 1 280 ? -3.317 -2.430 12.114 1.00 94.62 280 THR A CA 1
ATOM 2239 C C . THR A 1 280 ? -4.241 -1.221 11.941 1.00 94.62 280 THR A C 1
ATOM 2241 O O . THR A 1 280 ? -5.297 -1.169 12.567 1.00 94.62 280 THR A O 1
ATOM 2244 N N . TYR A 1 281 ? -3.889 -0.259 11.087 1.00 94.94 281 TYR A N 1
ATOM 2245 C CA . TYR A 1 281 ? -4.738 0.900 10.808 1.00 94.94 281 TYR A CA 1
ATOM 2246 C C . TYR A 1 281 ? -5.884 0.547 9.862 1.00 94.94 281 TYR A C 1
ATOM 2248 O O . TYR A 1 281 ? -7.021 0.920 10.142 1.00 94.94 281 TYR A O 1
ATOM 2256 N N . ALA A 1 282 ? -5.639 -0.247 8.819 1.00 93.81 282 ALA A N 1
ATOM 2257 C CA . ALA A 1 282 ? -6.674 -0.710 7.898 1.00 93.81 282 ALA A CA 1
ATOM 2258 C C . ALA A 1 282 ? -7.828 -1.428 8.623 1.00 93.81 282 ALA A C 1
ATOM 2260 O O . ALA A 1 282 ? -9.000 -1.197 8.316 1.00 93.81 282 ALA A O 1
ATOM 2261 N N . THR A 1 283 ? -7.509 -2.244 9.634 1.00 95.62 283 THR A N 1
ATOM 2262 C CA . THR A 1 283 ? -8.499 -2.905 10.502 1.00 95.62 283 THR A CA 1
ATOM 2263 C C . THR A 1 283 ? -9.345 -1.909 11.301 1.00 95.62 283 THR A C 1
ATOM 2265 O O . THR A 1 283 ? -10.537 -2.135 11.503 1.00 95.62 283 THR A O 1
ATOM 2268 N N . LEU A 1 284 ? -8.753 -0.803 11.757 1.00 94.44 284 LEU A N 1
ATOM 2269 C CA . LEU A 1 284 ? -9.436 0.204 12.574 1.00 94.44 284 LEU A CA 1
ATOM 2270 C C . LEU A 1 284 ? -10.221 1.231 11.745 1.00 94.44 284 LEU A C 1
ATOM 2272 O O . LEU A 1 284 ? -11.209 1.759 12.250 1.00 94.44 284 LEU A O 1
ATOM 2276 N N . ILE A 1 285 ? -9.821 1.474 10.492 1.00 92.56 285 ILE A N 1
ATOM 2277 C CA . ILE A 1 285 ? -10.507 2.360 9.534 1.00 92.56 285 ILE A CA 1
ATOM 2278 C C . ILE A 1 285 ? -11.764 1.688 8.953 1.00 92.56 285 ILE A C 1
ATOM 2280 O O . ILE A 1 285 ? -12.771 2.364 8.741 1.00 92.56 285 ILE A O 1
ATOM 2284 N N . GLN A 1 286 ? -11.731 0.370 8.712 1.00 91.12 286 GLN A N 1
ATOM 2285 C CA . GLN A 1 286 ? -12.865 -0.408 8.179 1.00 91.12 286 GLN A CA 1
ATOM 2286 C C . GLN A 1 286 ? -13.249 -1.608 9.073 1.00 91.12 286 GLN A C 1
ATOM 2288 O O . GLN A 1 286 ? -13.254 -2.751 8.603 1.00 91.12 286 GLN A O 1
ATOM 2293 N N . PRO A 1 287 ? -13.586 -1.401 10.361 1.00 92.88 287 PRO A N 1
ATOM 2294 C CA . PRO A 1 287 ? -13.818 -2.496 11.301 1.00 92.88 287 PRO A CA 1
ATOM 2295 C C . PRO A 1 287 ? -15.060 -3.337 10.963 1.00 92.88 287 PRO A C 1
ATOM 2297 O O . PRO A 1 287 ? -15.127 -4.497 11.350 1.00 92.88 287 PRO A O 1
ATOM 2300 N N . GLN A 1 288 ? -16.017 -2.807 10.195 1.00 90.94 288 GLN A N 1
ATOM 2301 C CA . GLN A 1 288 ? -17.210 -3.537 9.748 1.00 90.94 288 GLN A CA 1
ATOM 2302 C C . GLN A 1 288 ? -16.906 -4.742 8.837 1.00 90.94 288 GLN A C 1
ATOM 2304 O O . GLN A 1 288 ? -17.721 -5.655 8.747 1.00 90.94 288 GLN A O 1
ATOM 2309 N N . ASN A 1 289 ? -15.733 -4.765 8.194 1.00 91.00 289 ASN A N 1
ATOM 2310 C CA . ASN A 1 289 ? -15.289 -5.850 7.312 1.00 91.00 289 ASN A CA 1
ATOM 2311 C C . ASN A 1 289 ? -14.349 -6.845 8.026 1.00 91.00 289 ASN A C 1
ATOM 2313 O O . ASN A 1 289 ? -13.694 -7.654 7.370 1.00 91.00 289 ASN A O 1
ATOM 2317 N N . ARG A 1 290 ? -14.207 -6.748 9.356 1.00 93.56 290 ARG A N 1
ATOM 2318 C CA . ARG A 1 290 ? -13.165 -7.422 10.145 1.00 93.56 290 ARG A CA 1
ATOM 2319 C C . ARG A 1 290 ? -13.766 -8.215 11.301 1.00 93.56 290 ARG A C 1
ATOM 2321 O O . ARG A 1 290 ? -14.842 -7.890 11.799 1.00 93.56 290 ARG A O 1
ATOM 2328 N N . THR A 1 291 ? -13.069 -9.254 11.757 1.00 93.81 291 THR A N 1
ATOM 2329 C CA . THR A 1 291 ? -13.525 -10.028 12.924 1.00 93.81 291 THR A CA 1
ATOM 2330 C C . THR A 1 291 ? -13.231 -9.285 14.229 1.00 93.81 291 THR A C 1
ATOM 2332 O O . THR A 1 291 ? -12.321 -8.453 14.311 1.00 93.81 291 THR A O 1
ATOM 2335 N N . ALA A 1 292 ? -13.976 -9.608 15.289 1.00 92.31 292 ALA A N 1
ATOM 2336 C CA . ALA A 1 292 ? -13.757 -9.019 16.608 1.00 92.31 292 ALA A CA 1
ATOM 2337 C C . ALA A 1 292 ? -12.335 -9.298 17.142 1.00 92.31 292 ALA A C 1
ATOM 2339 O O . ALA A 1 292 ? -11.748 -8.444 17.803 1.00 92.31 292 ALA A O 1
ATOM 2340 N N . GLU A 1 293 ? -11.749 -10.453 16.808 1.00 93.12 293 GLU A N 1
ATOM 2341 C CA . GLU A 1 293 ? -10.366 -10.820 17.129 1.00 93.12 293 GLU A CA 1
ATOM 2342 C C . GLU A 1 293 ? -9.358 -9.872 16.468 1.00 93.12 293 GLU A C 1
ATOM 2344 O O . GLU A 1 293 ? -8.441 -9.397 17.142 1.00 93.12 293 GLU A O 1
ATOM 2349 N N . GLN A 1 294 ? -9.540 -9.560 15.179 1.00 94.69 294 GLN A N 1
ATOM 2350 C CA . GLN A 1 294 ? -8.672 -8.638 14.434 1.00 94.69 294 GLN A CA 1
ATOM 2351 C C . GLN A 1 294 ? -8.734 -7.225 15.028 1.00 94.69 294 GLN A C 1
ATOM 2353 O O . GLN A 1 294 ? -7.696 -6.628 15.317 1.00 94.69 294 GLN A O 1
ATOM 2358 N N . ILE A 1 295 ? -9.946 -6.721 15.291 1.00 95.62 295 ILE A N 1
ATOM 2359 C CA . ILE A 1 295 ? -10.171 -5.403 15.906 1.00 95.62 295 ILE A CA 1
ATOM 2360 C C . ILE A 1 295 ? -9.493 -5.329 17.282 1.00 95.62 295 ILE A C 1
ATOM 2362 O O . ILE A 1 295 ? -8.743 -4.395 17.565 1.00 95.62 295 ILE A O 1
ATOM 2366 N N . VAL A 1 296 ? -9.698 -6.334 18.137 1.00 94.62 296 VAL A N 1
ATOM 2367 C CA . VAL A 1 296 ? -9.088 -6.398 19.476 1.00 94.62 296 VAL A CA 1
ATOM 2368 C C . VAL A 1 296 ? -7.565 -6.480 19.403 1.00 94.62 296 VAL A C 1
ATOM 2370 O O . VAL A 1 296 ? -6.886 -5.837 20.206 1.00 94.62 296 VAL A O 1
ATOM 2373 N N . HIS A 1 297 ? -7.015 -7.234 18.448 1.00 94.12 297 HIS A N 1
ATOM 2374 C CA . HIS A 1 297 ? -5.574 -7.311 18.223 1.00 94.12 297 HIS A CA 1
ATOM 2375 C C . HIS A 1 297 ? -4.991 -5.940 17.841 1.00 94.12 297 HIS A C 1
ATOM 2377 O O . HIS A 1 297 ? -4.053 -5.482 18.494 1.00 94.12 297 HIS A O 1
ATOM 2383 N N . ALA A 1 298 ? -5.596 -5.246 16.870 1.00 95.19 298 ALA A N 1
ATOM 2384 C CA . ALA A 1 298 ? -5.174 -3.914 16.431 1.00 95.19 298 ALA A CA 1
ATOM 2385 C C . ALA A 1 298 ? -5.287 -2.846 17.541 1.00 95.19 298 ALA A C 1
ATOM 2387 O O . ALA A 1 298 ? -4.381 -2.040 17.745 1.00 95.19 298 ALA A O 1
ATOM 2388 N N . LEU A 1 299 ? -6.361 -2.862 18.339 1.00 94.94 299 LEU A N 1
ATOM 2389 C CA . LEU A 1 299 ? -6.520 -1.936 19.471 1.00 94.94 299 LEU A CA 1
ATOM 2390 C C . LEU A 1 299 ? -5.499 -2.190 20.590 1.00 94.94 299 LEU A C 1
ATOM 2392 O O . LEU A 1 299 ? -5.077 -1.255 21.278 1.00 94.94 299 LEU A O 1
ATOM 2396 N N . ARG A 1 300 ? -5.108 -3.454 20.793 1.00 93.69 300 ARG A N 1
ATOM 2397 C CA . ARG A 1 300 ? -4.103 -3.848 21.787 1.00 93.69 300 ARG A CA 1
ATOM 2398 C C . ARG A 1 300 ? -2.675 -3.567 21.317 1.00 93.69 300 ARG A C 1
ATOM 2400 O O . ARG A 1 300 ? -1.882 -3.157 22.158 1.00 93.69 300 ARG A O 1
ATOM 2407 N N . SER A 1 301 ? -2.341 -3.733 20.034 1.00 94.19 301 SER A N 1
ATOM 2408 C CA . SER A 1 301 ? -0.985 -3.464 19.517 1.00 94.19 301 SER A CA 1
ATOM 2409 C C . SER A 1 301 ? -0.585 -1.987 19.659 1.00 94.19 301 SER A C 1
ATOM 2411 O O . SER A 1 301 ? 0.562 -1.687 19.988 1.00 94.19 301 SER A O 1
ATOM 2413 N N . LEU A 1 302 ? -1.548 -1.067 19.526 1.00 93.62 302 LEU A N 1
ATOM 2414 C CA . LEU A 1 302 ? -1.354 0.378 19.718 1.00 93.62 302 LEU A CA 1
ATOM 2415 C C . LEU A 1 302 ? -1.386 0.830 21.196 1.00 93.62 302 LEU A C 1
ATOM 2417 O O . LEU A 1 302 ? -1.234 2.018 21.498 1.00 93.62 302 LEU A O 1
ATOM 2421 N N . SER A 1 303 ? -1.601 -0.090 22.141 1.00 91.94 303 SER A N 1
ATOM 2422 C CA . SER A 1 303 ? -1.811 0.211 23.559 1.00 91.94 303 SER A CA 1
ATOM 2423 C C . SER A 1 303 ? -0.799 -0.496 24.461 1.00 91.94 303 SER A C 1
ATOM 2425 O O . SER A 1 303 ? -0.230 -1.531 24.139 1.00 91.94 303 SER A O 1
ATOM 2427 N N . SER A 1 304 ? -0.583 0.055 25.654 1.00 91.44 304 SER A N 1
ATOM 2428 C CA . SER A 1 304 ? 0.132 -0.636 26.737 1.00 91.44 304 SER A CA 1
ATOM 2429 C C . SER A 1 304 ? -0.729 -0.807 27.986 1.00 91.44 304 SER A C 1
ATOM 2431 O O . SER A 1 304 ? -0.216 -1.032 29.085 1.00 91.44 304 SER A O 1
ATOM 2433 N N . TYR A 1 305 ? -2.045 -0.665 27.833 1.00 89.50 305 TYR A N 1
ATOM 2434 C CA . TYR A 1 305 ? -2.997 -0.904 28.897 1.00 89.50 305 TYR A CA 1
ATOM 2435 C C . TYR A 1 305 ? -3.064 -2.401 29.210 1.00 89.50 305 TYR A C 1
ATOM 2437 O O . TYR A 1 305 ? -3.209 -3.234 28.318 1.00 89.50 305 TYR A O 1
ATOM 2445 N N . ASN A 1 306 ? -2.969 -2.762 30.492 1.00 84.00 306 ASN A N 1
ATOM 2446 C CA . ASN A 1 306 ? -2.960 -4.161 30.915 1.00 84.00 306 ASN A CA 1
ATOM 2447 C C . ASN A 1 306 ? -4.392 -4.732 30.961 1.00 84.00 306 ASN A C 1
ATOM 2449 O O . ASN A 1 306 ? -4.958 -4.967 32.030 1.00 84.00 306 ASN A O 1
ATOM 2453 N N . ALA A 1 307 ? -4.965 -4.930 29.772 1.00 80.56 307 ALA A N 1
ATOM 2454 C CA . ALA A 1 307 ? -6.308 -5.456 29.543 1.00 80.56 307 ALA A CA 1
ATOM 2455 C C . ALA A 1 307 ? -6.552 -6.807 30.235 1.00 80.56 307 ALA A C 1
ATOM 2457 O O . ALA A 1 307 ? -7.622 -7.027 30.800 1.00 80.56 307 ALA A O 1
ATOM 2458 N N . SER A 1 308 ? -5.550 -7.697 30.266 1.00 81.06 308 SER A N 1
ATOM 2459 C CA . SER A 1 308 ? -5.677 -9.042 30.848 1.00 81.06 308 SER A CA 1
ATOM 2460 C C . SER A 1 308 ? -5.952 -9.040 32.360 1.00 81.06 308 SER A C 1
ATOM 2462 O O . SER A 1 308 ? -6.528 -9.998 32.878 1.00 81.06 308 SER A O 1
ATOM 2464 N N . LYS A 1 309 ? -5.641 -7.948 33.072 1.00 85.75 309 LYS A N 1
ATOM 2465 C CA . LYS A 1 309 ? -5.971 -7.769 34.497 1.00 85.75 309 LYS A CA 1
ATOM 2466 C C . LYS A 1 309 ? -7.388 -7.241 34.770 1.00 85.75 309 LYS A C 1
ATOM 2468 O O . LYS A 1 309 ? -7.735 -7.089 35.944 1.00 85.75 309 LYS A O 1
ATOM 2473 N N . SER A 1 310 ? -8.211 -6.960 33.754 1.00 88.06 310 SER A N 1
ATOM 2474 C CA . SER A 1 310 ? -9.606 -6.559 33.988 1.00 88.06 310 SER A CA 1
ATOM 2475 C C . SER A 1 310 ? -10.412 -7.694 34.655 1.00 88.06 310 SER A C 1
ATOM 2477 O O . SER A 1 310 ? -10.347 -8.840 34.204 1.00 88.06 310 SER A O 1
ATOM 2479 N N . PRO A 1 311 ? -11.223 -7.404 35.695 1.00 88.81 311 PRO A N 1
ATOM 2480 C CA . PRO A 1 311 ? -12.208 -8.338 36.242 1.00 88.81 311 PRO A CA 1
ATOM 2481 C C . PRO A 1 311 ? -13.226 -8.835 35.209 1.00 88.81 311 PRO A C 1
ATOM 2483 O O . PRO A 1 311 ? -13.735 -9.942 35.365 1.00 88.81 311 PRO A O 1
ATOM 2486 N N . LEU A 1 312 ? -13.492 -8.059 34.148 1.00 87.69 312 LEU A N 1
ATOM 2487 C CA . LEU A 1 312 ? -14.415 -8.434 33.070 1.00 87.69 312 LEU A CA 1
ATOM 2488 C C . LEU A 1 312 ? -13.979 -9.743 32.393 1.00 87.69 312 LEU A C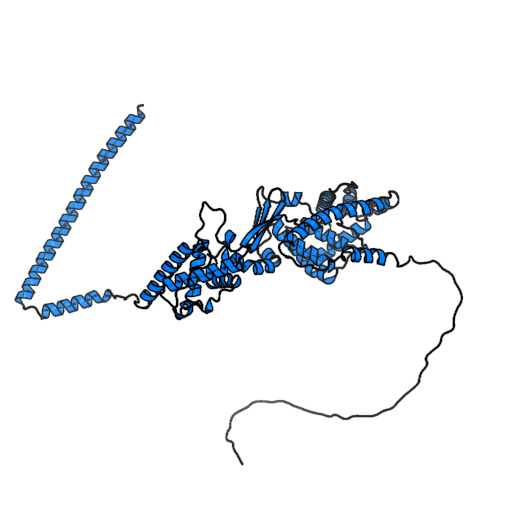 1
ATOM 2490 O O . LEU A 1 312 ? -14.825 -10.570 32.070 1.00 87.69 312 LEU A O 1
ATOM 2494 N N . ASN A 1 313 ? -12.669 -10.005 32.298 1.00 87.50 313 ASN A N 1
ATOM 2495 C CA . ASN A 1 313 ? -12.116 -11.242 31.727 1.00 87.50 313 ASN A CA 1
ATOM 2496 C C . ASN A 1 313 ? -12.546 -12.521 32.458 1.00 87.50 313 ASN A C 1
ATOM 2498 O O . ASN A 1 313 ? -12.356 -13.610 31.929 1.00 87.50 313 ASN A O 1
ATOM 2502 N N . LYS A 1 314 ? -13.084 -12.402 33.678 1.00 84.25 314 LYS A N 1
ATOM 2503 C CA . LYS A 1 314 ? -13.518 -13.531 34.509 1.00 84.25 314 LYS A CA 1
ATOM 2504 C C . LYS A 1 314 ? -15.026 -13.791 34.457 1.00 84.25 314 LYS A C 1
ATOM 2506 O O . LYS A 1 314 ? -15.466 -14.769 35.048 1.00 84.25 314 LYS A O 1
ATOM 2511 N N . LEU A 1 315 ? -15.815 -12.910 33.833 1.00 78.44 315 LEU A N 1
ATOM 2512 C CA . LEU A 1 315 ? -17.279 -12.941 33.943 1.00 78.44 315 LEU A CA 1
ATOM 2513 C C . LEU A 1 315 ? -17.995 -13.830 32.922 1.00 78.44 315 LEU A C 1
ATOM 2515 O O . LEU A 1 315 ? -19.126 -14.221 33.186 1.00 78.44 315 LEU A O 1
ATOM 2519 N N . VAL A 1 316 ? -17.391 -14.128 31.768 1.00 66.00 316 VAL A N 1
ATOM 2520 C CA . VAL A 1 316 ? -18.053 -14.909 30.707 1.00 66.00 316 VAL A CA 1
ATOM 2521 C C . VAL A 1 316 ? -17.285 -16.205 30.437 1.00 66.00 316 VAL A C 1
ATOM 2523 O O . VAL A 1 316 ? -16.141 -16.139 29.981 1.00 66.00 316 VAL A O 1
ATOM 2526 N N . PRO A 1 317 ? -17.897 -17.376 30.697 1.00 57.09 317 PRO A N 1
ATOM 2527 C CA . PRO A 1 317 ? -17.379 -18.671 30.277 1.00 57.09 317 PRO A CA 1
ATOM 2528 C C . PRO A 1 317 ? -17.658 -18.947 28.792 1.00 57.09 317 PRO A C 1
ATOM 2530 O O . PRO A 1 317 ? -18.654 -18.487 28.240 1.00 57.09 317 PRO A O 1
ATOM 2533 N N . GLN A 1 318 ? -16.772 -19.749 28.197 1.00 49.12 318 GLN A N 1
ATOM 2534 C CA . GLN A 1 318 ? -16.915 -20.539 26.964 1.00 49.12 318 GLN A CA 1
ATOM 2535 C C . GLN A 1 318 ? -18.172 -20.293 26.100 1.00 49.12 318 GLN A C 1
ATOM 2537 O O . GLN A 1 318 ? -19.191 -20.968 26.219 1.00 49.12 318 GLN A O 1
ATOM 2542 N N . SER A 1 319 ? -18.024 -19.391 25.132 1.00 53.41 319 SER A N 1
ATOM 2543 C CA . SER A 1 319 ? -18.722 -19.449 23.843 1.00 53.41 319 SER A CA 1
ATOM 2544 C C . SER A 1 319 ? -17.664 -19.724 22.762 1.00 53.41 319 SER A C 1
ATOM 2546 O O . SER A 1 319 ? -16.475 -19.568 23.037 1.00 53.41 319 SER A O 1
ATOM 2548 N N . SER A 1 320 ? -18.049 -20.122 21.547 1.00 53.03 320 SER A N 1
ATOM 2549 C CA . SER A 1 320 ? -17.131 -20.632 20.504 1.00 53.03 320 SER A CA 1
ATOM 2550 C C . SER A 1 320 ? -16.040 -19.652 20.023 1.00 53.03 320 SER A C 1
ATOM 2552 O O . SER A 1 320 ? -15.157 -20.041 19.266 1.00 53.03 320 SER A O 1
ATOM 2554 N N . SER A 1 321 ? -16.088 -18.388 20.452 1.00 61.75 321 SER A N 1
ATOM 2555 C CA . SER A 1 321 ? -15.047 -17.373 20.248 1.00 61.75 321 SER A CA 1
ATOM 2556 C C . SER A 1 321 ? -14.026 -17.381 21.393 1.00 61.75 321 SER A C 1
ATOM 2558 O O . SER A 1 321 ? -14.419 -17.225 22.549 1.00 61.75 321 SER A O 1
ATOM 2560 N N . ASN A 1 322 ? -12.723 -17.385 21.091 1.00 76.25 322 ASN A N 1
ATOM 2561 C CA . ASN A 1 322 ? -11.629 -17.274 22.081 1.00 76.25 322 ASN A CA 1
ATOM 2562 C C . ASN A 1 322 ? -11.535 -15.899 22.799 1.00 76.25 322 ASN A C 1
ATOM 2564 O O . ASN A 1 322 ? -10.546 -15.612 23.476 1.00 76.25 322 ASN A O 1
ATOM 2568 N N . LEU A 1 323 ? -12.534 -15.028 22.638 1.00 86.25 323 LEU A N 1
ATOM 2569 C CA . LEU A 1 323 ? -12.565 -13.666 23.168 1.00 86.25 323 LEU A CA 1
ATOM 2570 C C . LEU A 1 323 ? -13.182 -13.593 24.565 1.00 86.25 323 LEU A C 1
ATOM 2572 O O . LEU A 1 323 ? -14.244 -14.155 24.833 1.00 86.25 323 LEU A O 1
ATOM 2576 N N . THR A 1 324 ? -12.548 -12.813 25.439 1.00 90.31 324 THR A N 1
ATOM 2577 C CA . THR A 1 324 ? -13.091 -12.486 26.764 1.00 90.31 324 THR A CA 1
ATOM 2578 C C . THR A 1 324 ? -14.252 -11.484 26.674 1.00 90.31 324 THR A C 1
ATOM 2580 O O . THR A 1 324 ? -14.436 -10.817 25.654 1.00 90.31 324 THR A O 1
ATOM 2583 N N . LEU A 1 325 ? -15.004 -11.287 27.767 1.00 90.75 325 LEU A N 1
ATOM 2584 C CA . LEU A 1 325 ? -16.004 -10.208 27.835 1.00 90.75 325 LEU A CA 1
ATOM 2585 C C . LEU A 1 325 ? -15.382 -8.820 27.614 1.00 90.75 325 LEU A C 1
ATOM 2587 O O . LEU A 1 325 ? -16.004 -7.981 26.970 1.00 90.75 325 LEU A O 1
ATOM 2591 N N . TYR A 1 326 ? -14.168 -8.570 28.121 1.00 92.94 326 TYR A N 1
ATOM 2592 C CA . TYR A 1 326 ? -13.478 -7.302 27.871 1.00 92.94 326 TYR A CA 1
ATOM 2593 C C . TYR A 1 326 ? -13.194 -7.108 26.382 1.00 92.94 326 TYR A C 1
ATOM 2595 O O . TYR A 1 326 ? -13.356 -6.009 25.868 1.00 92.94 326 TYR A O 1
ATOM 2603 N N . ASP A 1 327 ? -12.812 -8.177 25.686 1.00 93.06 327 ASP A N 1
ATOM 2604 C CA . ASP A 1 327 ? -12.497 -8.128 24.260 1.00 93.06 327 ASP A CA 1
ATOM 2605 C C . ASP A 1 327 ? -13.751 -7.937 23.406 1.00 93.06 327 ASP A C 1
ATOM 2607 O O . ASP A 1 327 ? -13.755 -7.090 22.515 1.00 93.06 327 ASP A O 1
ATOM 2611 N N . ARG A 1 328 ? -14.855 -8.616 23.746 1.00 92.19 328 ARG A N 1
ATOM 2612 C CA . ARG A 1 328 ? -16.176 -8.343 23.154 1.00 92.19 328 ARG A CA 1
ATOM 2613 C C . ARG A 1 328 ? -16.610 -6.889 23.390 1.00 92.19 328 ARG A C 1
ATOM 2615 O O . ARG A 1 328 ? -17.050 -6.229 22.454 1.00 92.19 328 ARG A O 1
ATOM 2622 N N . ALA A 1 329 ? -16.434 -6.367 24.607 1.00 94.12 329 ALA A N 1
ATOM 2623 C CA . ALA A 1 329 ? -16.737 -4.972 24.936 1.00 94.12 329 ALA A CA 1
ATOM 2624 C C . ALA A 1 329 ? -15.838 -3.976 24.187 1.00 94.12 329 ALA A C 1
ATOM 2626 O O . ALA A 1 329 ? -16.317 -2.935 23.747 1.00 94.12 329 ALA A O 1
ATOM 2627 N N . LEU A 1 330 ? -14.554 -4.292 24.004 1.00 95.06 330 LEU A N 1
ATOM 2628 C CA . LEU A 1 330 ? -13.598 -3.458 23.280 1.00 95.06 330 LEU A CA 1
ATOM 2629 C C . LEU A 1 330 ? -13.899 -3.422 21.772 1.00 95.06 330 LEU A C 1
ATOM 2631 O O . LEU A 1 330 ? -13.892 -2.341 21.187 1.00 95.06 330 LEU A O 1
ATOM 2635 N N . ALA A 1 331 ? -14.233 -4.567 21.165 1.00 95.44 331 ALA A N 1
ATOM 2636 C CA . ALA A 1 331 ? -14.675 -4.641 19.773 1.00 95.44 331 ALA A CA 1
ATOM 2637 C C . ALA A 1 331 ? -15.990 -3.874 19.549 1.00 95.44 331 ALA A C 1
ATOM 2639 O O . ALA A 1 331 ? -16.062 -3.037 18.652 1.00 95.44 331 ALA A O 1
ATOM 2640 N N . ALA A 1 332 ? -17.004 -4.098 20.396 1.00 95.31 332 ALA A N 1
ATOM 2641 C CA . ALA A 1 332 ? -18.292 -3.404 20.312 1.00 95.31 332 ALA A CA 1
ATOM 2642 C C . ALA A 1 332 ? -18.148 -1.883 20.500 1.00 95.31 332 ALA A C 1
ATOM 2644 O O . ALA A 1 332 ? -18.735 -1.106 19.749 1.00 95.31 332 ALA A O 1
ATOM 2645 N N . ALA A 1 333 ? -17.320 -1.448 21.457 1.00 95.50 333 ALA A N 1
ATOM 2646 C CA . ALA A 1 333 ? -17.004 -0.037 21.649 1.00 95.50 333 ALA A CA 1
ATOM 2647 C C . ALA A 1 333 ? -16.339 0.576 20.409 1.00 95.50 333 ALA A C 1
ATOM 2649 O O . ALA A 1 333 ? -16.719 1.673 20.009 1.00 95.50 333 ALA A O 1
ATOM 2650 N N . TRP A 1 334 ? -15.375 -0.113 19.786 1.00 95.69 334 TRP A N 1
ATOM 2651 C CA . TRP A 1 334 ? -14.710 0.405 18.589 1.00 95.69 334 TRP A CA 1
ATOM 2652 C C . TRP A 1 334 ? -15.631 0.462 17.370 1.00 95.69 334 TRP A C 1
ATOM 2654 O O . TRP A 1 334 ? -15.641 1.474 16.678 1.00 95.69 334 TRP A O 1
ATOM 2664 N N . LEU A 1 335 ? -16.447 -0.571 17.139 1.00 95.31 335 LEU A N 1
ATOM 2665 C CA . LEU A 1 335 ? -17.446 -0.578 16.065 1.00 95.31 335 LEU A CA 1
ATOM 2666 C C . LEU A 1 335 ? -18.417 0.604 16.194 1.00 95.31 335 LEU A C 1
ATOM 2668 O O . LEU A 1 335 ? -18.657 1.305 15.215 1.00 95.31 335 LEU A O 1
ATOM 2672 N N . ALA A 1 336 ? -18.907 0.878 17.407 1.00 94.12 336 ALA A N 1
ATOM 2673 C CA . ALA A 1 336 ? -19.771 2.026 17.659 1.00 94.12 336 ALA A CA 1
ATOM 2674 C C . ALA A 1 336 ? -19.045 3.371 17.462 1.00 94.12 336 ALA A C 1
ATOM 2676 O O . ALA A 1 336 ? -19.620 4.285 16.886 1.00 94.12 336 ALA A O 1
ATOM 2677 N N . ILE A 1 337 ? -17.779 3.492 17.881 1.00 92.31 337 ILE A N 1
ATOM 2678 C CA . ILE A 1 337 ? -16.960 4.703 17.666 1.00 92.31 337 ILE A CA 1
ATOM 2679 C C . ILE A 1 337 ? -16.669 4.946 16.179 1.00 92.31 337 ILE A C 1
ATOM 2681 O O . ILE A 1 337 ? -16.651 6.091 15.744 1.00 92.31 337 ILE A O 1
ATOM 2685 N N . ALA A 1 338 ? -16.432 3.893 15.397 1.00 91.25 338 ALA A N 1
ATOM 2686 C CA . ALA A 1 338 ? -16.156 4.011 13.967 1.00 91.25 338 ALA A CA 1
ATOM 2687 C C . ALA A 1 338 ? -17.417 4.335 13.144 1.00 91.25 338 ALA A C 1
ATOM 2689 O O . ALA A 1 338 ? -17.316 4.990 12.104 1.00 91.25 338 ALA A O 1
ATOM 2690 N N . ALA A 1 339 ? -18.589 3.891 13.612 1.00 89.94 339 ALA A N 1
ATOM 2691 C CA . ALA A 1 339 ? -19.890 4.210 13.028 1.00 89.94 339 ALA A CA 1
ATOM 2692 C C . ALA A 1 339 ? -20.400 5.616 13.405 1.00 89.94 339 ALA A C 1
ATOM 2694 O O . ALA A 1 339 ? -21.089 6.243 12.602 1.00 89.94 339 ALA A O 1
ATOM 2695 N N . ASP A 1 340 ? -20.055 6.126 14.593 1.00 83.31 340 ASP A N 1
ATOM 2696 C CA . ASP A 1 340 ? -20.414 7.473 15.059 1.00 83.31 340 ASP A CA 1
ATOM 2697 C C . ASP A 1 340 ? -19.519 8.537 14.395 1.00 83.31 340 ASP A C 1
ATOM 2699 O O . ASP A 1 340 ? -18.562 9.056 14.971 1.00 83.31 340 ASP A O 1
ATOM 2703 N N . ARG A 1 341 ? -19.818 8.834 13.126 1.00 72.38 341 ARG A N 1
ATOM 2704 C CA . ARG A 1 341 ? -19.277 9.994 12.408 1.00 72.38 341 ARG A CA 1
ATOM 2705 C C . ARG A 1 341 ? -20.290 11.130 12.460 1.00 72.38 341 ARG A C 1
ATOM 2707 O O . ARG A 1 341 ? -21.379 10.994 11.904 1.00 72.38 341 ARG A O 1
ATOM 2714 N N . ASP A 1 342 ? -19.917 12.249 13.074 1.00 68.25 342 ASP A N 1
ATOM 2715 C CA . ASP A 1 342 ? -20.683 13.490 12.956 1.00 68.25 342 ASP A CA 1
ATOM 2716 C C . ASP A 1 342 ? -20.620 13.976 11.492 1.00 68.25 342 ASP A C 1
ATOM 2718 O O . ASP A 1 342 ? -19.521 14.214 10.989 1.00 68.25 342 ASP A O 1
ATOM 2722 N N . PRO A 1 343 ? -21.752 14.142 10.780 1.00 64.19 343 PRO A N 1
ATOM 2723 C CA . PRO A 1 343 ? -21.753 14.690 9.423 1.00 64.19 343 PRO A CA 1
ATOM 2724 C C . PRO A 1 343 ? -21.200 16.123 9.326 1.00 64.19 343 PRO A C 1
ATOM 2726 O O . PRO A 1 343 ? -20.891 16.571 8.222 1.00 64.19 343 PRO A O 1
ATOM 2729 N N . ALA A 1 344 ? -21.111 16.851 10.446 1.00 66.31 344 ALA A N 1
ATOM 2730 C CA . ALA A 1 344 ? -20.565 18.201 10.521 1.00 66.31 344 ALA A CA 1
ATOM 2731 C C . ALA A 1 344 ? -19.053 18.255 10.822 1.00 66.31 344 ALA A C 1
ATOM 2733 O O . ALA A 1 344 ? -18.432 19.275 10.513 1.00 66.31 344 ALA A O 1
ATOM 2734 N N . GLU A 1 345 ? -18.439 17.198 11.376 1.00 66.12 345 GLU A N 1
ATOM 2735 C CA . GLU A 1 345 ? -16.984 17.144 11.591 1.00 66.12 345 GLU A CA 1
ATOM 2736 C C . GLU A 1 345 ? -16.287 16.319 10.491 1.00 66.12 345 GLU A C 1
ATOM 2738 O O . GLU A 1 345 ? -16.544 15.124 10.345 1.00 66.12 345 GLU A O 1
ATOM 2743 N N . PRO A 1 346 ? -15.354 16.908 9.716 1.00 66.19 346 PRO A N 1
ATOM 2744 C CA . PRO A 1 346 ? -14.670 16.188 8.642 1.00 66.19 346 PRO A CA 1
ATOM 2745 C C . PRO A 1 346 ? -13.610 15.187 9.137 1.00 66.19 346 PRO A C 1
ATOM 2747 O O . PRO A 1 346 ? -13.169 14.356 8.344 1.00 66.19 346 PRO A O 1
ATOM 2750 N N . SER A 1 347 ? -13.180 15.252 10.406 1.00 75.94 347 SER A N 1
ATOM 2751 C CA . SER A 1 347 ? -12.201 14.325 10.991 1.00 75.94 347 SER A CA 1
ATOM 2752 C C . SER A 1 347 ? -12.845 13.395 12.019 1.00 75.94 347 SER A C 1
ATOM 2754 O O . SER A 1 347 ? -13.541 13.823 12.934 1.00 75.94 347 SER A O 1
ATOM 2756 N N . SER A 1 348 ? -12.597 12.093 11.886 1.00 85.38 348 SER A N 1
ATOM 2757 C CA . SER A 1 348 ? -13.155 11.080 12.783 1.00 85.38 348 SER A CA 1
ATOM 2758 C C . SER A 1 348 ? -12.371 10.963 14.097 1.00 85.38 348 SER A C 1
ATOM 2760 O O . SER A 1 348 ? -11.254 11.471 14.243 1.00 85.38 348 SER A O 1
ATOM 2762 N N . PHE A 1 349 ? -12.905 10.200 15.059 1.00 88.56 349 PHE A N 1
ATOM 2763 C CA . PHE A 1 349 ? -12.157 9.832 16.267 1.00 88.56 349 PHE A CA 1
ATOM 2764 C C . PHE A 1 349 ? -10.806 9.166 15.938 1.00 88.56 349 PHE A C 1
ATOM 2766 O O . PHE A 1 349 ? -9.823 9.390 16.646 1.00 88.56 349 PHE A O 1
ATOM 2773 N N . PHE A 1 350 ? -10.738 8.373 14.862 1.00 91.69 350 PHE A N 1
ATOM 2774 C CA . PHE A 1 350 ? -9.494 7.749 14.409 1.00 91.69 350 PHE A CA 1
ATOM 2775 C C . PHE A 1 350 ? -8.460 8.807 13.995 1.00 91.69 350 PHE A C 1
ATOM 2777 O O . PHE A 1 350 ? -7.340 8.788 14.512 1.00 91.69 350 PHE A O 1
ATOM 2784 N N . ASP A 1 351 ? -8.871 9.767 13.160 1.00 90.62 351 ASP A N 1
ATOM 2785 C CA . ASP A 1 351 ? -8.009 10.836 12.636 1.00 90.62 351 ASP A CA 1
ATOM 2786 C C . ASP A 1 351 ? -7.477 11.750 13.754 1.00 90.62 351 ASP A C 1
ATOM 2788 O O . ASP A 1 351 ? -6.312 12.147 13.750 1.00 90.62 351 ASP A O 1
ATOM 2792 N N . ASN A 1 352 ? -8.325 12.049 14.745 1.00 89.25 352 ASN A N 1
ATOM 2793 C CA . ASN A 1 352 ? -8.011 12.973 15.836 1.00 89.25 352 ASN A CA 1
ATOM 2794 C C . ASN A 1 352 ? -7.199 12.329 16.983 1.00 89.25 352 ASN A C 1
ATOM 2796 O O . ASN A 1 352 ? -6.417 13.020 17.641 1.00 89.25 352 ASN A O 1
ATOM 2800 N N . TYR A 1 353 ? -7.375 11.027 17.258 1.00 90.00 353 TYR A N 1
ATOM 2801 C CA . TYR A 1 353 ? -6.814 10.374 18.457 1.00 90.00 353 TYR A CA 1
ATOM 2802 C C . TYR A 1 353 ? -5.878 9.188 18.200 1.00 90.00 353 TYR A C 1
ATOM 2804 O O . TYR A 1 353 ? -5.130 8.831 19.121 1.00 90.00 353 TYR A O 1
ATOM 2812 N N . ILE A 1 354 ? -5.880 8.594 17.002 1.00 92.62 354 ILE A N 1
ATOM 2813 C CA . ILE A 1 354 ? -5.067 7.412 16.675 1.00 92.62 354 ILE A CA 1
ATOM 2814 C C . ILE A 1 354 ? -4.010 7.739 15.624 1.00 92.62 354 ILE A C 1
ATOM 2816 O O . ILE A 1 354 ? -2.818 7.697 15.937 1.00 92.62 354 ILE A O 1
ATOM 2820 N N . ALA A 1 355 ? -4.415 8.053 14.398 1.00 93.69 355 ALA A N 1
ATOM 2821 C CA . ALA A 1 355 ? -3.497 8.347 13.307 1.00 93.69 355 ALA A CA 1
ATOM 2822 C C . ALA A 1 355 ? -4.145 9.319 12.320 1.00 93.69 355 ALA A C 1
ATOM 2824 O O . ALA A 1 355 ? -5.293 9.118 11.948 1.00 93.69 355 ALA A O 1
ATOM 2825 N N . MET A 1 356 ? -3.407 10.334 11.875 1.00 91.50 356 MET A N 1
ATOM 2826 C CA . MET A 1 356 ? -3.887 11.345 10.929 1.00 91.50 356 MET A CA 1
ATOM 2827 C C . MET A 1 356 ? -3.408 11.017 9.512 1.00 91.50 356 MET A C 1
ATOM 2829 O O . MET A 1 356 ? -2.265 10.595 9.327 1.00 91.50 356 MET A O 1
ATOM 2833 N N . GLN A 1 357 ? -4.266 11.217 8.508 1.00 91.62 357 GLN A N 1
ATOM 2834 C CA . GLN A 1 357 ? -3.876 11.047 7.110 1.00 91.62 357 GLN A CA 1
ATOM 2835 C C . GLN A 1 357 ? -3.044 12.240 6.621 1.00 91.62 357 GLN A C 1
ATOM 2837 O O . GLN A 1 357 ? -3.422 13.399 6.805 1.00 91.62 357 GLN A O 1
ATOM 2842 N N . HIS A 1 358 ? -1.930 11.956 5.949 1.00 90.88 358 HIS A N 1
ATOM 2843 C CA . HIS A 1 358 ? -1.061 12.953 5.336 1.00 90.88 358 HIS A CA 1
ATOM 2844 C C . HIS A 1 358 ? -0.886 12.684 3.841 1.00 90.88 358 HIS A C 1
ATOM 2846 O O . HIS A 1 358 ? -0.353 11.647 3.446 1.00 90.88 358 HIS A O 1
ATOM 2852 N N . ALA A 1 359 ? -1.279 13.659 3.019 1.00 93.00 359 ALA A N 1
ATOM 2853 C CA . ALA A 1 359 ? -0.961 13.700 1.598 1.00 93.00 359 ALA A CA 1
ATOM 2854 C C . ALA A 1 359 ? 0.469 14.224 1.391 1.00 93.00 359 ALA A C 1
ATOM 2856 O O . ALA A 1 359 ? 0.838 15.279 1.916 1.00 93.00 359 ALA A O 1
ATOM 2857 N N . ARG A 1 360 ? 1.280 13.512 0.607 1.00 93.31 360 ARG A N 1
ATOM 2858 C CA . ARG A 1 360 ? 2.640 13.923 0.224 1.00 93.31 360 ARG A CA 1
ATOM 2859 C C . ARG A 1 360 ? 2.819 13.803 -1.279 1.00 93.31 360 ARG A C 1
ATOM 2861 O O . ARG A 1 360 ? 2.396 12.784 -1.817 1.00 93.31 360 ARG A O 1
ATOM 2868 N N . PRO A 1 361 ? 3.432 14.784 -1.963 1.00 92.69 361 PRO A N 1
ATOM 2869 C CA . PRO A 1 361 ? 3.753 14.622 -3.373 1.00 92.69 361 PRO A CA 1
ATOM 2870 C C . PRO A 1 361 ? 4.675 13.410 -3.555 1.00 92.69 361 PRO A C 1
ATOM 2872 O O . PRO A 1 361 ? 5.479 13.090 -2.684 1.00 92.69 361 PRO A O 1
ATOM 2875 N N . VAL A 1 362 ? 4.547 12.722 -4.685 1.00 91.44 362 VAL A N 1
ATOM 2876 C CA . VAL A 1 362 ? 5.431 11.619 -5.062 1.00 91.44 362 VAL A CA 1
ATOM 2877 C C . VAL A 1 362 ? 5.740 11.689 -6.553 1.00 91.44 362 VAL A C 1
ATOM 2879 O O . VAL A 1 362 ? 4.882 11.958 -7.395 1.00 91.44 362 VAL A O 1
ATOM 2882 N N . SER A 1 363 ? 7.005 11.466 -6.895 1.00 88.19 363 SER A N 1
ATOM 2883 C CA . SER A 1 363 ? 7.492 11.494 -8.271 1.00 88.19 363 SER A CA 1
ATOM 2884 C C . SER A 1 363 ? 7.614 10.072 -8.824 1.00 88.19 363 SER A C 1
ATOM 2886 O O . SER A 1 363 ? 8.722 9.535 -8.870 1.00 88.19 363 SER A O 1
ATOM 2888 N N . LEU A 1 364 ? 6.500 9.495 -9.295 1.00 91.06 364 LEU A N 1
ATOM 2889 C CA . LEU A 1 364 ? 6.526 8.210 -10.010 1.00 91.06 364 LEU A CA 1
ATOM 2890 C C . LEU A 1 364 ? 7.496 8.267 -11.207 1.00 91.06 364 LEU A C 1
ATOM 2892 O O . LEU A 1 364 ? 7.658 9.317 -11.854 1.00 91.06 364 LEU A O 1
ATOM 2896 N N . PHE A 1 365 ? 8.150 7.136 -11.469 1.00 90.94 365 PHE A N 1
ATOM 2897 C CA . PHE A 1 365 ? 9.213 6.955 -12.458 1.00 90.94 365 PHE A CA 1
ATOM 2898 C C . PHE A 1 365 ? 10.357 7.956 -12.288 1.00 90.94 365 PHE A C 1
ATOM 2900 O O . PHE A 1 365 ? 10.920 8.478 -13.255 1.00 90.94 365 PHE A O 1
ATOM 2907 N N . SER A 1 366 ? 10.707 8.259 -11.032 1.00 81.50 366 SER A N 1
ATOM 2908 C CA . SER A 1 366 ? 11.918 9.027 -10.748 1.00 81.50 366 SER A CA 1
ATOM 2909 C C . SER A 1 366 ? 13.125 8.332 -11.389 1.00 81.50 366 SER A C 1
ATOM 2911 O O . SER A 1 366 ? 13.221 7.106 -11.394 1.00 81.50 366 SER A O 1
ATOM 2913 N N . THR A 1 367 ? 14.040 9.112 -11.967 1.00 84.00 367 THR A N 1
ATOM 2914 C CA . THR A 1 367 ? 15.249 8.624 -12.664 1.00 84.00 367 THR A CA 1
ATOM 2915 C C . THR A 1 367 ? 15.035 7.746 -13.918 1.00 84.00 367 THR A C 1
ATOM 2917 O O . THR A 1 367 ? 16.000 7.175 -14.418 1.00 84.00 367 THR A O 1
ATOM 2920 N N . ALA A 1 368 ? 13.825 7.681 -14.487 1.00 88.75 368 ALA A N 1
ATOM 2921 C CA . ALA A 1 368 ? 13.578 7.036 -15.784 1.00 88.75 368 ALA A CA 1
ATOM 2922 C C . ALA A 1 368 ? 13.451 8.039 -16.950 1.00 88.75 368 ALA A C 1
ATOM 2924 O O . ALA A 1 368 ? 13.041 9.189 -16.755 1.00 88.75 368 ALA A O 1
ATOM 2925 N N . VAL A 1 369 ? 13.733 7.586 -18.179 1.00 89.19 369 VAL A N 1
ATOM 2926 C CA . VAL A 1 369 ? 13.265 8.256 -19.406 1.00 89.19 369 VAL A CA 1
ATOM 2927 C C . VAL A 1 369 ? 11.814 7.828 -19.630 1.00 89.19 369 VAL A C 1
ATOM 2929 O O . VAL A 1 369 ? 11.531 6.704 -20.038 1.00 89.19 369 VAL A O 1
ATOM 2932 N N . PHE A 1 370 ? 10.877 8.704 -19.271 1.00 89.06 370 PHE A N 1
ATOM 2933 C CA . PHE A 1 370 ? 9.460 8.360 -19.166 1.00 89.06 370 PHE A CA 1
ATOM 2934 C C . PHE A 1 370 ? 8.557 9.540 -19.532 1.00 89.06 370 PHE A C 1
ATOM 2936 O O . PHE A 1 370 ? 8.649 10.607 -18.911 1.00 89.06 370 PHE A O 1
ATOM 2943 N N . SER A 1 371 ? 7.650 9.360 -20.498 1.00 86.44 371 SER A N 1
ATOM 2944 C CA . SER A 1 371 ? 6.700 10.416 -20.860 1.00 86.44 371 SER A CA 1
ATOM 2945 C C . SER A 1 371 ? 5.534 10.472 -19.877 1.00 86.44 371 SER A C 1
ATOM 2947 O O . SER A 1 371 ? 4.531 9.762 -19.981 1.00 86.44 371 SER A O 1
ATOM 2949 N N . ARG A 1 372 ? 5.634 11.423 -18.945 1.00 82.38 372 ARG A N 1
ATOM 2950 C CA . ARG A 1 372 ? 4.527 11.810 -18.058 1.00 82.38 372 ARG A CA 1
ATOM 2951 C C . ARG A 1 372 ? 3.310 12.305 -18.837 1.00 82.38 372 ARG A C 1
ATOM 2953 O O . ARG A 1 372 ? 2.191 12.107 -18.375 1.00 82.38 372 ARG A O 1
ATOM 2960 N N . THR A 1 373 ? 3.518 12.915 -20.003 1.00 81.31 373 THR A N 1
ATOM 2961 C CA . THR A 1 373 ? 2.446 13.428 -20.863 1.00 81.31 373 THR A CA 1
ATOM 2962 C C . THR A 1 373 ? 1.661 12.285 -21.500 1.00 81.31 373 THR A C 1
ATOM 2964 O O . THR A 1 373 ? 0.442 12.243 -21.345 1.00 81.31 373 THR A O 1
ATOM 2967 N N . ARG A 1 374 ? 2.334 11.311 -22.136 1.00 82.81 374 ARG A N 1
ATOM 2968 C CA . ARG A 1 374 ? 1.668 10.125 -22.706 1.00 82.81 374 ARG A CA 1
ATOM 2969 C C . ARG A 1 374 ? 1.028 9.264 -21.618 1.00 82.81 374 ARG A C 1
ATOM 2971 O O . ARG A 1 374 ? -0.092 8.798 -21.799 1.00 82.81 374 ARG A O 1
ATOM 2978 N N . ALA A 1 375 ? 1.685 9.104 -20.467 1.00 79.81 375 ALA A N 1
ATOM 2979 C CA . ALA A 1 375 ? 1.107 8.396 -19.328 1.00 79.81 375 ALA A CA 1
ATOM 2980 C C . ALA A 1 375 ? -0.176 9.070 -18.813 1.00 79.81 375 ALA A C 1
ATOM 2982 O O . ALA A 1 375 ? -1.175 8.385 -18.625 1.00 79.81 375 ALA A O 1
ATOM 2983 N N . ALA A 1 376 ? -0.185 10.399 -18.651 1.00 76.25 376 ALA A N 1
ATOM 2984 C CA . ALA A 1 376 ? -1.379 11.146 -18.252 1.00 76.25 376 ALA A CA 1
ATOM 2985 C C . ALA A 1 376 ? -2.485 11.122 -19.323 1.00 76.25 376 ALA A C 1
ATOM 2987 O O . ALA A 1 376 ? -3.658 11.052 -18.978 1.00 76.25 376 ALA A O 1
ATOM 2988 N N . ALA A 1 377 ? -2.137 11.123 -20.615 1.00 77.50 377 ALA A N 1
ATOM 2989 C CA . ALA A 1 377 ? -3.105 11.022 -21.711 1.00 77.50 377 ALA A CA 1
ATOM 2990 C C . ALA A 1 377 ? -3.807 9.650 -21.788 1.00 77.50 377 ALA A C 1
ATOM 2992 O O . ALA A 1 377 ? -4.909 9.560 -22.322 1.00 77.50 377 ALA A O 1
ATOM 2993 N N . ARG A 1 378 ? -3.193 8.592 -21.236 1.00 72.25 378 ARG A N 1
ATOM 2994 C CA . ARG A 1 378 ? -3.812 7.264 -21.066 1.00 72.25 378 ARG A CA 1
ATOM 2995 C C . ARG A 1 378 ? -4.765 7.194 -19.858 1.00 72.25 378 ARG A C 1
ATOM 2997 O O . ARG A 1 378 ? -5.451 6.188 -19.704 1.00 72.25 378 ARG A O 1
ATOM 3004 N N . MET A 1 379 ? -4.815 8.218 -19.000 1.00 69.31 379 MET A N 1
ATOM 3005 C CA . MET A 1 379 ? -5.704 8.258 -17.832 1.00 69.31 379 MET A CA 1
ATOM 3006 C C . MET A 1 379 ? -7.067 8.882 -18.189 1.00 69.31 379 MET A C 1
ATOM 3008 O O . MET A 1 379 ? -7.122 9.793 -19.018 1.00 69.31 379 MET A O 1
ATOM 3012 N N . PRO A 1 380 ? -8.175 8.450 -17.553 1.00 63.06 380 PRO A N 1
ATOM 3013 C CA . PRO A 1 380 ? -9.461 9.138 -17.662 1.00 63.06 380 PRO A CA 1
ATOM 3014 C C . PRO A 1 380 ? -9.352 10.611 -17.241 1.00 63.06 380 PRO A C 1
ATOM 3016 O O . PRO A 1 380 ? -8.579 10.946 -16.344 1.00 63.06 380 PRO A O 1
ATOM 3019 N N . GLN A 1 381 ? -10.151 11.498 -17.844 1.00 65.06 381 GLN A N 1
ATOM 3020 C CA . GLN A 1 381 ? -10.185 12.899 -17.414 1.00 65.06 381 GLN A CA 1
ATOM 3021 C C . GLN A 1 381 ? -10.843 13.026 -16.034 1.00 65.06 381 GLN A C 1
ATOM 3023 O O . GLN A 1 381 ? -12.054 12.864 -15.904 1.00 65.06 381 GLN A O 1
ATOM 3028 N N . GLY A 1 382 ? -10.040 13.344 -15.020 1.00 65.81 382 GLY A N 1
ATOM 3029 C CA . GLY A 1 382 ? -10.494 13.580 -13.652 1.00 65.81 382 GLY A CA 1
ATOM 3030 C C . GLY A 1 382 ? -9.410 13.277 -12.621 1.00 65.81 382 GLY A C 1
ATOM 3031 O O . GLY A 1 382 ? -8.265 12.978 -12.963 1.00 65.81 382 GLY A O 1
ATOM 3032 N N . GLU A 1 383 ? -9.787 13.344 -11.349 1.00 72.06 383 GLU A N 1
ATOM 3033 C CA . GLU A 1 383 ? -8.978 12.818 -10.251 1.00 72.06 383 GLU A CA 1
ATOM 3034 C C . GLU A 1 383 ? -8.984 11.285 -10.302 1.00 72.06 383 GLU A C 1
ATOM 3036 O O . GLU A 1 383 ? -10.047 10.661 -10.304 1.00 72.06 383 GLU A O 1
ATOM 3041 N N . ARG A 1 384 ? -7.801 10.660 -10.315 1.00 83.62 384 ARG A N 1
ATOM 3042 C CA . ARG A 1 384 ? -7.670 9.202 -10.163 1.00 83.62 384 ARG A CA 1
ATOM 3043 C C . ARG A 1 384 ? -7.188 8.880 -8.755 1.00 83.62 384 ARG A C 1
ATOM 3045 O O . ARG A 1 384 ? -6.208 9.461 -8.294 1.00 83.62 384 ARG A O 1
ATOM 3052 N N . ARG A 1 385 ? -7.844 7.923 -8.095 1.00 89.94 385 ARG A N 1
ATOM 3053 C CA . ARG A 1 385 ? -7.430 7.379 -6.798 1.00 89.94 385 ARG A CA 1
ATOM 3054 C C . ARG A 1 385 ? -7.167 5.882 -6.914 1.00 89.94 385 ARG A C 1
ATOM 3056 O O . ARG A 1 385 ? -8.015 5.149 -7.404 1.00 89.94 385 ARG A O 1
ATOM 3063 N N . VAL A 1 386 ? -6.015 5.454 -6.413 1.00 91.75 386 VAL A N 1
ATOM 3064 C CA . VAL A 1 386 ? -5.542 4.066 -6.395 1.00 91.75 386 VAL A CA 1
ATOM 3065 C C . VAL A 1 386 ? -5.384 3.668 -4.935 1.00 91.75 386 VAL A C 1
ATOM 3067 O O . VAL A 1 386 ? -4.520 4.214 -4.249 1.00 91.75 386 VAL A O 1
ATOM 3070 N N . SER A 1 387 ? -6.229 2.779 -4.418 1.00 92.50 387 SER A N 1
ATOM 3071 C CA . SER A 1 387 ? -6.045 2.261 -3.054 1.00 92.50 387 SER A CA 1
ATOM 3072 C C . SER A 1 387 ? -5.083 1.086 -3.099 1.00 92.50 387 SER A C 1
ATOM 3074 O O . SER A 1 387 ? -5.336 0.145 -3.840 1.00 92.50 387 SER A O 1
ATOM 3076 N N . VAL A 1 388 ? -4.017 1.142 -2.302 1.00 93.50 388 VAL A N 1
ATOM 3077 C CA . VAL A 1 388 ? -3.182 -0.032 -2.006 1.00 93.50 388 VAL A CA 1
ATOM 3078 C C . VAL A 1 388 ? -3.881 -0.879 -0.945 1.00 93.50 388 VAL A C 1
ATOM 3080 O O . VAL A 1 388 ? -3.997 -2.093 -1.071 1.00 93.50 388 VAL A O 1
ATOM 3083 N N . ASP A 1 389 ? -4.419 -0.201 0.066 1.00 92.50 389 ASP A N 1
ATOM 3084 C CA . ASP A 1 389 ? -5.216 -0.754 1.154 1.00 92.50 389 ASP A CA 1
ATOM 3085 C C . ASP A 1 389 ? -6.094 0.384 1.750 1.00 92.50 389 ASP A C 1
ATOM 3087 O O . ASP A 1 389 ? -6.133 1.488 1.188 1.00 92.50 389 ASP A O 1
ATOM 3091 N N . PRO A 1 390 ? -6.868 0.162 2.832 1.00 91.19 390 PRO A N 1
ATOM 3092 C CA . PRO A 1 390 ? -7.674 1.215 3.457 1.00 91.19 390 PRO A CA 1
ATOM 3093 C C . PRO A 1 390 ? -6.896 2.363 4.129 1.00 91.19 390 PRO A C 1
ATOM 3095 O O . PRO A 1 390 ? -7.493 3.411 4.377 1.00 91.19 390 PRO A O 1
ATOM 3098 N N . ALA A 1 391 ? -5.609 2.187 4.445 1.00 92.31 391 ALA A N 1
ATOM 3099 C CA . ALA A 1 391 ? -4.750 3.194 5.070 1.00 92.31 391 ALA A CA 1
ATOM 3100 C C . ALA A 1 391 ? -3.790 3.880 4.072 1.00 92.31 391 ALA A C 1
ATOM 3102 O O . ALA A 1 391 ? -3.444 5.048 4.273 1.00 92.31 391 ALA A O 1
ATOM 3103 N N . CYS A 1 392 ? -3.410 3.206 2.983 1.00 94.31 392 CYS A N 1
ATOM 3104 C CA . CYS A 1 392 ? -2.542 3.734 1.932 1.00 94.31 392 CYS A CA 1
ATOM 3105 C C . CYS A 1 392 ? -3.276 3.886 0.586 1.00 94.31 392 CYS A C 1
ATOM 3107 O O . CYS A 1 392 ? -3.773 2.921 -0.001 1.00 94.31 392 CYS A O 1
ATOM 3109 N N . SER A 1 393 ? -3.320 5.109 0.043 1.00 94.69 393 SER A N 1
ATOM 3110 C CA . SER A 1 393 ? -3.844 5.344 -1.312 1.00 94.69 393 SER A CA 1
ATOM 3111 C C . SER A 1 393 ? -3.134 6.479 -2.045 1.00 94.69 393 SER A C 1
ATOM 3113 O O . SER A 1 393 ? -2.803 7.506 -1.454 1.00 94.69 393 SER A O 1
ATOM 3115 N N . TYR A 1 394 ? -2.934 6.320 -3.348 1.00 94.69 394 TYR A N 1
ATOM 3116 C CA . TYR A 1 394 ? -2.334 7.322 -4.222 1.00 94.69 394 TYR A CA 1
ATOM 3117 C C . TYR A 1 394 ? -3.423 8.120 -4.942 1.00 94.69 394 TYR A C 1
ATOM 3119 O O . TYR A 1 394 ? -4.385 7.539 -5.440 1.00 94.69 394 TYR A O 1
ATOM 3127 N N . THR A 1 395 ? -3.271 9.438 -5.029 1.00 92.81 395 THR A N 1
ATOM 3128 C CA . THR A 1 395 ? -4.173 10.335 -5.765 1.00 92.81 395 THR A CA 1
ATOM 3129 C C . THR A 1 395 ? -3.416 11.102 -6.843 1.00 92.81 395 THR A C 1
ATOM 3131 O O . THR A 1 395 ? -2.299 11.567 -6.619 1.00 92.81 395 THR A O 1
ATOM 3134 N N . TYR A 1 396 ? -4.015 11.232 -8.026 1.00 89.94 396 TYR A N 1
ATOM 3135 C CA . TYR A 1 396 ? -3.516 12.075 -9.108 1.00 89.94 396 TYR A CA 1
ATOM 3136 C C . TYR A 1 396 ? -4.379 13.330 -9.217 1.00 89.94 396 TYR A C 1
ATOM 3138 O O . TYR A 1 396 ? -5.541 13.255 -9.612 1.00 89.94 396 TYR A O 1
ATOM 3146 N N . GLU A 1 397 ? -3.798 14.477 -8.873 1.00 86.94 397 GLU A N 1
ATOM 3147 C CA . GLU A 1 397 ? -4.454 15.786 -8.863 1.00 86.94 397 GLU A CA 1
ATOM 3148 C C . GLU A 1 397 ? -3.468 16.841 -9.390 1.00 86.94 397 GLU A C 1
ATOM 3150 O O . GLU A 1 397 ? -2.258 16.734 -9.185 1.00 86.94 397 GLU A O 1
ATOM 3155 N N . ASN A 1 398 ? -3.947 17.872 -10.094 1.00 83.62 398 ASN A N 1
ATOM 3156 C CA . ASN A 1 398 ? -3.118 18.993 -10.573 1.00 83.62 398 ASN A CA 1
ATOM 3157 C C . ASN A 1 398 ? -1.829 18.566 -11.318 1.00 83.62 398 ASN A C 1
ATOM 3159 O O . ASN A 1 398 ? -0.767 19.180 -11.188 1.00 83.62 398 ASN A O 1
ATOM 3163 N N . LYS A 1 399 ? -1.936 17.496 -12.121 1.00 82.94 399 LYS A N 1
ATOM 3164 C CA . LYS A 1 399 ? -0.846 16.849 -12.880 1.00 82.94 399 LYS A CA 1
ATOM 3165 C C . LYS A 1 399 ? 0.279 16.237 -12.025 1.00 82.94 399 LYS A C 1
ATOM 3167 O O . LYS A 1 399 ? 1.373 15.990 -12.539 1.00 82.94 399 LYS A O 1
ATOM 3172 N N . ARG A 1 400 ? 0.039 15.980 -10.737 1.00 87.38 400 ARG A N 1
ATOM 3173 C CA . ARG A 1 400 ? 1.001 15.389 -9.796 1.00 87.38 400 ARG A CA 1
ATOM 3174 C C . ARG A 1 400 ? 0.388 14.202 -9.067 1.00 87.38 400 ARG A C 1
ATOM 3176 O O . ARG A 1 400 ? -0.809 14.163 -8.810 1.00 87.38 400 ARG A O 1
ATOM 3183 N N . TRP A 1 401 ? 1.239 13.241 -8.729 1.00 91.00 401 TRP A N 1
ATOM 3184 C CA . TRP A 1 401 ? 0.872 12.153 -7.837 1.00 91.00 401 TRP A CA 1
ATOM 3185 C C . TRP A 1 401 ? 1.113 12.562 -6.390 1.00 91.00 401 TRP A C 1
ATOM 3187 O O . TRP A 1 401 ? 2.114 13.211 -6.077 1.00 91.00 401 TRP A O 1
ATOM 3197 N N . TYR A 1 402 ? 0.211 12.133 -5.520 1.00 93.94 402 TYR A N 1
ATOM 3198 C CA . TYR A 1 402 ? 0.319 12.223 -4.077 1.00 93.94 402 TYR A CA 1
ATOM 3199 C C . TYR A 1 402 ? 0.122 10.833 -3.481 1.00 93.94 402 TYR A C 1
ATOM 3201 O O . TYR A 1 402 ? -0.721 10.074 -3.953 1.00 93.94 402 TYR A O 1
ATOM 3209 N N . ILE A 1 403 ? 0.886 10.496 -2.447 1.00 95.06 403 ILE A N 1
ATOM 3210 C CA . ILE A 1 403 ? 0.628 9.341 -1.588 1.00 95.06 403 ILE A CA 1
ATOM 3211 C C . ILE A 1 403 ? -0.055 9.832 -0.309 1.00 95.06 403 ILE A C 1
ATOM 3213 O O . ILE A 1 403 ? 0.386 10.806 0.302 1.00 95.06 403 ILE A O 1
ATOM 3217 N N . ASN A 1 404 ? -1.142 9.172 0.077 1.00 94.94 404 ASN A N 1
ATOM 3218 C CA . ASN A 1 404 ? -1.912 9.456 1.281 1.00 94.94 404 ASN A CA 1
ATOM 3219 C C . ASN A 1 404 ? -1.737 8.270 2.229 1.00 94.94 404 ASN A C 1
ATOM 3221 O O . ASN A 1 404 ? -2.280 7.197 1.960 1.00 94.94 404 ASN A O 1
ATOM 3225 N N . THR A 1 405 ? -0.979 8.465 3.308 1.00 94.31 405 THR A N 1
ATOM 3226 C CA . THR A 1 405 ? -0.747 7.453 4.352 1.00 94.31 405 THR A CA 1
ATOM 3227 C C . THR A 1 405 ? -1.131 7.990 5.724 1.00 94.31 405 THR A C 1
ATOM 3229 O O . THR A 1 405 ? -1.208 9.203 5.931 1.00 94.31 405 THR A O 1
ATOM 3232 N N . TYR A 1 406 ? -1.371 7.087 6.672 1.00 92.94 406 TYR A N 1
ATOM 3233 C CA . TYR A 1 406 ? -1.667 7.433 8.058 1.00 92.94 406 TYR A CA 1
ATOM 3234 C C . TYR A 1 406 ? -0.406 7.475 8.923 1.00 92.94 406 TYR A C 1
ATOM 3236 O O . TYR A 1 406 ? 0.405 6.553 8.897 1.00 92.94 406 TYR A O 1
ATOM 3244 N N . GLU A 1 407 ? -0.258 8.520 9.741 1.00 91.62 407 GLU A N 1
ATOM 3245 C CA . GLU A 1 407 ? 0.832 8.633 10.718 1.00 91.62 407 GLU A CA 1
ATOM 3246 C C . GLU A 1 407 ? 0.302 8.739 12.154 1.00 91.62 407 GLU A C 1
ATOM 3248 O O . GLU A 1 407 ? -0.733 9.372 12.371 1.00 91.62 407 GLU A O 1
ATOM 3253 N N . PRO A 1 408 ? 0.991 8.153 13.157 1.00 93.69 408 PRO A N 1
ATOM 3254 C CA . PRO A 1 408 ? 0.570 8.230 14.555 1.00 93.69 408 PRO A CA 1
ATOM 3255 C C . PRO A 1 408 ? 0.375 9.677 15.021 1.00 93.69 408 PRO A C 1
ATOM 3257 O O . PRO A 1 408 ? 1.294 10.493 14.915 1.00 93.69 408 PRO A O 1
ATOM 3260 N N . VAL A 1 409 ? -0.776 9.993 15.624 1.00 93.19 409 VAL A N 1
ATOM 3261 C CA . VAL A 1 409 ? -0.951 11.319 16.237 1.00 93.19 409 VAL A CA 1
ATOM 3262 C C . VAL A 1 409 ? -0.056 11.481 17.467 1.00 93.19 409 VAL A C 1
ATOM 3264 O O . VAL A 1 409 ? 0.332 10.514 18.136 1.00 93.19 409 VAL A O 1
ATOM 3267 N N . ALA A 1 410 ? 0.222 12.734 17.833 1.00 91.19 410 ALA A N 1
ATOM 3268 C CA . ALA A 1 410 ? 0.891 13.039 19.089 1.00 91.19 410 ALA A CA 1
ATOM 3269 C C . ALA A 1 410 ? 0.152 12.374 20.268 1.00 91.19 410 ALA A C 1
ATOM 3271 O O . ALA A 1 410 ? -1.058 12.510 20.431 1.00 91.19 410 ALA A O 1
ATOM 3272 N N . PHE A 1 411 ? 0.904 11.658 21.105 1.00 90.62 411 PHE A N 1
ATOM 3273 C CA . PHE A 1 411 ? 0.383 10.900 22.247 1.00 90.62 411 PHE A CA 1
ATOM 3274 C C . PHE A 1 411 ? -0.576 9.736 21.911 1.00 90.62 411 PHE A C 1
ATOM 3276 O O . PHE A 1 411 ? -1.238 9.262 22.835 1.00 90.62 411 PHE A O 1
ATOM 3283 N N . GLN A 1 412 ? -0.593 9.198 20.678 1.00 93.62 412 GLN A N 1
ATOM 3284 C CA . GLN A 1 412 ? -1.389 8.017 20.275 1.00 93.62 412 GLN A CA 1
ATOM 3285 C C . GLN A 1 412 ? -1.464 6.939 21.373 1.00 93.62 412 GLN A C 1
ATOM 3287 O O . GLN A 1 412 ? -2.545 6.601 21.848 1.00 93.62 412 GLN A O 1
ATOM 3292 N N . ARG A 1 413 ? -0.318 6.445 21.863 1.00 92.88 413 ARG A N 1
ATOM 3293 C CA . ARG A 1 413 ? -0.267 5.409 22.913 1.00 92.88 413 ARG A CA 1
ATOM 3294 C C . ARG A 1 413 ? -0.976 5.817 24.213 1.00 92.88 413 ARG A C 1
ATOM 3296 O O . ARG A 1 413 ? -1.558 4.971 24.887 1.00 92.88 413 ARG A O 1
ATOM 3303 N N . THR A 1 414 ? -0.950 7.095 24.587 1.00 92.12 414 THR A N 1
ATOM 3304 C CA . THR A 1 414 ? -1.697 7.625 25.742 1.00 92.12 414 THR A CA 1
ATOM 3305 C C . THR A 1 414 ? -3.195 7.665 25.456 1.00 92.12 414 THR A C 1
ATOM 3307 O O . THR A 1 414 ? -3.975 7.250 26.312 1.00 92.12 414 THR A O 1
ATOM 3310 N N . ASN A 1 415 ? -3.598 8.085 24.255 1.00 91.81 415 ASN A N 1
ATOM 3311 C CA . ASN A 1 415 ? -4.997 8.092 23.822 1.00 91.81 415 ASN A CA 1
ATOM 3312 C C . ASN A 1 415 ? -5.570 6.665 23.823 1.00 91.81 415 ASN A C 1
ATOM 3314 O O . ASN A 1 415 ? -6.608 6.422 24.436 1.00 91.81 415 ASN A O 1
ATOM 3318 N N . MET A 1 416 ? -4.832 5.696 23.274 1.00 93.19 416 MET A N 1
ATOM 3319 C CA . MET A 1 416 ? -5.187 4.272 23.294 1.00 93.19 416 MET A CA 1
ATOM 3320 C C . MET A 1 416 ? -5.234 3.692 24.712 1.00 93.19 416 MET A C 1
ATOM 3322 O O . MET A 1 416 ? -6.152 2.944 25.049 1.00 93.19 416 MET A O 1
ATOM 3326 N N . ASN A 1 417 ? -4.296 4.068 25.590 1.00 92.88 417 ASN A N 1
ATOM 3327 C CA . ASN A 1 417 ? -4.354 3.693 27.006 1.00 92.88 417 ASN A CA 1
ATOM 3328 C C . ASN A 1 417 ? -5.604 4.261 27.708 1.00 92.88 417 ASN A C 1
ATOM 3330 O O . ASN A 1 417 ? -6.157 3.596 28.584 1.00 92.88 417 ASN A O 1
ATOM 3334 N N . ASN A 1 418 ? -6.041 5.475 27.352 1.00 91.69 418 ASN A N 1
ATOM 3335 C CA . ASN A 1 418 ? -7.240 6.103 27.909 1.00 91.69 418 ASN A CA 1
ATOM 3336 C C . ASN A 1 418 ? -8.523 5.461 27.362 1.00 91.69 418 ASN A C 1
ATOM 3338 O O . ASN A 1 418 ? -9.419 5.180 28.151 1.00 91.69 418 ASN A O 1
ATOM 3342 N N . LEU A 1 419 ? -8.584 5.150 26.062 1.00 92.75 419 LEU A N 1
ATOM 3343 C CA . LEU A 1 419 ? -9.696 4.434 25.429 1.00 92.75 419 LEU A CA 1
ATOM 3344 C C . LEU A 1 419 ? -9.917 3.055 26.072 1.00 92.75 419 LEU A C 1
ATOM 3346 O O . LEU A 1 419 ? -11.003 2.775 26.578 1.00 92.75 419 LEU A O 1
ATOM 3350 N N . LEU A 1 420 ? -8.874 2.218 26.134 1.00 93.94 420 LEU A N 1
ATOM 3351 C CA . LEU A 1 420 ? -8.965 0.878 26.730 1.00 93.94 420 LEU A CA 1
ATOM 3352 C C . LEU A 1 420 ? -9.300 0.928 28.232 1.00 93.94 420 LEU A C 1
ATOM 3354 O O . LEU A 1 420 ? -10.037 0.074 28.735 1.00 93.94 420 LEU A O 1
ATOM 3358 N N . HIS A 1 421 ? -8.798 1.939 28.947 1.00 93.31 421 HIS A N 1
ATOM 3359 C CA . HIS A 1 421 ? -9.171 2.188 30.338 1.00 93.31 421 HIS A CA 1
ATOM 3360 C C . HIS A 1 421 ? -10.639 2.616 30.480 1.00 93.31 421 HIS A C 1
ATOM 3362 O O . HIS A 1 421 ? -11.292 2.217 31.442 1.00 93.31 421 HIS A O 1
ATOM 3368 N N . GLU A 1 422 ? -11.165 3.436 29.569 1.00 93.38 422 GLU A N 1
ATOM 3369 C CA . GLU A 1 422 ? -12.552 3.905 29.613 1.00 93.38 422 GLU A CA 1
ATOM 3370 C C . GLU A 1 422 ? -13.539 2.765 29.333 1.00 93.38 422 GLU A C 1
ATOM 3372 O O . GLU A 1 422 ? -14.520 2.630 30.063 1.00 93.38 422 GLU A O 1
ATOM 3377 N N . VAL A 1 423 ? -13.222 1.867 28.393 1.00 94.25 423 VAL A N 1
ATOM 3378 C CA . VAL A 1 423 ? -13.972 0.615 28.180 1.00 94.25 423 VAL A CA 1
ATOM 3379 C C . VAL A 1 423 ? -13.987 -0.247 29.452 1.00 94.25 423 VAL A C 1
ATOM 3381 O O . VAL A 1 423 ? -15.057 -0.686 29.872 1.00 94.25 423 VAL A O 1
ATOM 3384 N N . ASP A 1 424 ? -12.847 -0.432 30.138 1.00 94.00 424 ASP A N 1
ATOM 3385 C CA . ASP A 1 424 ? -12.813 -1.168 31.419 1.00 94.00 424 ASP A CA 1
ATOM 3386 C C . ASP A 1 424 ? -13.622 -0.441 32.511 1.00 94.00 424 ASP A C 1
ATOM 3388 O O . ASP A 1 424 ? -14.386 -1.056 33.255 1.00 94.00 424 ASP A O 1
ATOM 3392 N N . ARG A 1 425 ? -13.505 0.891 32.601 1.00 93.44 425 ARG A N 1
ATOM 3393 C CA . ARG A 1 425 ? -14.228 1.715 33.580 1.00 93.44 425 ARG A CA 1
ATOM 3394 C C . ARG A 1 425 ? -15.740 1.592 33.407 1.00 93.44 425 ARG A C 1
ATOM 3396 O O . ARG A 1 425 ? -16.441 1.375 34.395 1.00 93.44 425 ARG A O 1
ATOM 3403 N N . VAL A 1 426 ? -16.230 1.755 32.181 1.00 93.38 426 VAL A N 1
ATOM 3404 C CA . VAL A 1 426 ? -17.656 1.705 31.842 1.00 93.38 426 VAL A CA 1
ATOM 3405 C C . VAL A 1 426 ? -18.185 0.274 31.958 1.00 93.38 426 VAL A C 1
ATOM 3407 O O . VAL A 1 426 ? -19.237 0.065 32.561 1.00 93.38 426 VAL A O 1
ATOM 3410 N N . GLY A 1 427 ? -17.423 -0.729 31.513 1.00 93.06 427 GLY A N 1
ATOM 3411 C CA . GLY A 1 427 ? -17.792 -2.136 31.670 1.00 93.06 427 GLY A CA 1
ATOM 3412 C C . GLY A 1 427 ? -17.945 -2.542 33.139 1.00 93.06 427 GLY A C 1
ATOM 3413 O O . GLY A 1 427 ? -18.981 -3.077 33.531 1.00 93.06 427 GLY A O 1
ATOM 3414 N N . ARG A 1 428 ? -16.985 -2.201 34.008 1.00 93.31 428 ARG A N 1
ATOM 3415 C CA . ARG A 1 428 ? -17.104 -2.467 35.457 1.00 93.31 428 ARG A CA 1
ATOM 3416 C C . ARG A 1 428 ? -18.344 -1.832 36.094 1.00 93.31 428 ARG A C 1
ATOM 3418 O O . ARG A 1 428 ? -18.858 -2.376 37.067 1.00 93.31 428 ARG A O 1
ATOM 3425 N N . GLN A 1 429 ? -18.828 -0.707 35.559 1.00 92.88 429 GLN A N 1
ATOM 3426 C CA . GLN A 1 429 ? -20.066 -0.062 36.012 1.00 92.88 429 GLN A CA 1
ATOM 3427 C C . GLN A 1 429 ? -21.327 -0.802 35.533 1.00 92.88 429 GLN A C 1
ATOM 3429 O O . GLN A 1 429 ? -22.267 -0.922 36.312 1.00 92.88 429 GLN A O 1
ATOM 3434 N N . ILE A 1 430 ? -21.340 -1.317 34.299 1.00 93.12 430 ILE A N 1
ATOM 3435 C CA . ILE A 1 430 ? -22.488 -1.998 33.661 1.00 93.12 430 ILE A CA 1
ATOM 3436 C C . ILE A 1 430 ? -22.671 -3.452 34.144 1.00 93.12 430 ILE A C 1
ATOM 3438 O O . ILE A 1 430 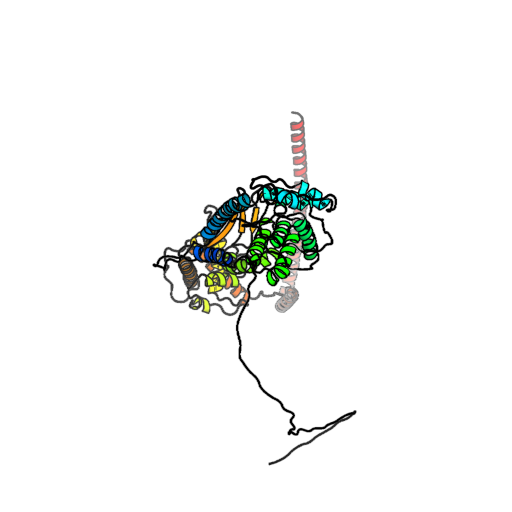? -23.800 -3.921 34.329 1.00 93.12 430 ILE A O 1
ATOM 3442 N N . TRP A 1 431 ? -21.561 -4.157 34.384 1.00 92.19 431 TRP A N 1
ATOM 3443 C CA . TRP A 1 431 ? -21.526 -5.525 34.925 1.00 92.19 431 TRP A CA 1
ATOM 3444 C C . TRP A 1 431 ? -21.240 -5.578 36.438 1.00 92.19 431 TRP A C 1
ATOM 3446 O O . TRP A 1 431 ? -20.983 -6.651 36.974 1.00 92.19 431 TRP A O 1
ATOM 3456 N N . HIS A 1 432 ? -21.260 -4.429 37.127 1.00 90.56 432 HIS A N 1
ATOM 3457 C CA . HIS A 1 432 ? -21.081 -4.293 38.584 1.00 90.56 432 HIS A CA 1
ATOM 3458 C C . HIS A 1 432 ? -19.901 -5.102 39.170 1.00 90.56 432 HIS A C 1
ATOM 3460 O O . HIS A 1 432 ? -20.017 -5.716 40.230 1.00 90.56 432 HIS A O 1
ATOM 3466 N N . THR A 1 433 ? -18.752 -5.112 38.483 1.00 88.44 433 THR A N 1
ATOM 3467 C CA . THR A 1 433 ? -17.630 -6.015 38.796 1.00 88.44 433 THR A CA 1
ATOM 3468 C C . THR A 1 433 ? -16.350 -5.303 39.233 1.00 88.44 433 THR A C 1
ATOM 3470 O O . THR A 1 433 ? -15.906 -4.312 38.647 1.00 88.44 433 THR A O 1
ATOM 3473 N N . GLY A 1 434 ? -15.709 -5.862 40.262 1.00 85.44 434 GLY A N 1
ATOM 3474 C CA . GLY A 1 434 ? -14.434 -5.394 40.799 1.00 85.44 434 GLY A CA 1
ATOM 3475 C C . GLY A 1 434 ? -14.467 -3.968 41.360 1.00 85.44 434 GLY A C 1
ATOM 3476 O O . GLY A 1 434 ? -15.510 -3.403 41.678 1.00 85.44 434 GLY A O 1
ATOM 3477 N N . ARG A 1 435 ? -13.282 -3.364 41.515 1.00 86.81 435 ARG A N 1
ATOM 3478 C CA . ARG A 1 435 ? -13.163 -1.983 42.002 1.00 86.81 435 ARG A CA 1
ATOM 3479 C C . ARG A 1 435 ? -13.481 -0.992 40.882 1.00 86.81 435 ARG A C 1
ATOM 3481 O O . ARG A 1 435 ? -12.848 -1.051 39.824 1.00 86.81 435 ARG A O 1
ATOM 3488 N N . ALA A 1 436 ? -14.374 -0.042 41.163 1.00 87.38 436 ALA A N 1
ATOM 3489 C CA . ALA A 1 436 ? -14.661 1.091 40.288 1.00 87.38 436 ALA A CA 1
ATOM 3490 C C . ALA A 1 436 ? -13.383 1.887 39.958 1.00 87.38 436 ALA A C 1
ATOM 3492 O O . ALA A 1 436 ? -12.609 2.251 40.849 1.00 87.38 436 ALA A O 1
ATOM 3493 N N . LEU A 1 437 ? -13.169 2.157 38.669 1.00 88.00 437 LEU A N 1
ATOM 3494 C CA . LEU A 1 437 ? -12.061 2.975 38.181 1.00 88.00 437 LEU A CA 1
ATOM 3495 C C . LEU A 1 437 ? -12.476 4.454 38.121 1.00 88.00 437 LEU A C 1
ATOM 3497 O O . LEU A 1 437 ? -13.618 4.778 37.794 1.00 88.00 437 LEU A O 1
ATOM 3501 N N . LYS A 1 438 ? -11.541 5.360 38.426 1.00 86.44 438 LYS A N 1
ATOM 3502 C CA . LYS A 1 438 ? -11.729 6.808 38.232 1.00 86.44 438 LYS A CA 1
ATOM 3503 C C . LYS A 1 438 ? -11.473 7.173 36.761 1.00 86.44 438 LYS A C 1
ATOM 3505 O O . LYS A 1 438 ? -10.592 6.548 36.175 1.00 86.44 438 LYS A O 1
ATOM 3510 N N . PRO A 1 439 ? -12.165 8.168 36.175 1.00 83.00 439 PRO A N 1
ATOM 3511 C CA . PRO A 1 439 ? -11.828 8.694 34.848 1.00 83.00 439 PRO A CA 1
ATOM 3512 C C . PRO A 1 439 ? -10.351 9.110 34.734 1.00 83.00 439 PRO A C 1
ATOM 3514 O O . PRO A 1 439 ? -9.723 9.466 35.736 1.00 83.00 439 PRO A O 1
ATOM 3517 N N . ARG A 1 440 ? -9.798 9.065 33.516 1.00 79.94 440 ARG A N 1
ATOM 3518 C CA . ARG A 1 440 ? -8.432 9.511 33.193 1.00 79.94 440 ARG A CA 1
ATOM 3519 C C . ARG A 1 440 ? -8.473 10.583 32.109 1.00 79.94 440 ARG A C 1
ATOM 3521 O O . ARG A 1 440 ? -9.171 10.398 31.121 1.00 79.94 440 ARG A O 1
ATOM 3528 N N . GLY A 1 441 ? -7.675 11.639 32.277 1.00 65.19 441 GLY A N 1
ATOM 3529 C CA . GLY A 1 441 ? -7.656 12.788 31.364 1.00 65.19 441 GLY A CA 1
ATOM 3530 C C . GLY A 1 441 ? -8.955 13.599 31.409 1.00 65.19 441 GLY A C 1
ATOM 3531 O O . GLY A 1 441 ? -9.750 13.456 32.341 1.00 65.19 441 GLY A O 1
ATOM 3532 N N . SER A 1 442 ? -9.184 14.431 30.390 1.00 56.69 442 SER A N 1
ATOM 3533 C CA . SER A 1 442 ? -10.557 14.764 30.008 1.00 56.69 442 SER A CA 1
ATOM 3534 C C . SER A 1 442 ? -11.254 13.478 29.560 1.00 56.69 442 SER A C 1
ATOM 3536 O O . SER A 1 442 ? -10.620 12.601 28.970 1.00 56.69 442 SER A O 1
ATOM 3538 N N . HIS A 1 443 ? -12.549 13.353 29.852 1.00 54.69 443 HIS A N 1
ATOM 3539 C CA . HIS A 1 443 ? -13.344 12.231 29.357 1.00 54.69 443 HIS A CA 1
ATOM 3540 C C . HIS A 1 443 ? -13.160 12.094 27.836 1.00 54.69 443 HIS A C 1
ATOM 3542 O O . HIS A 1 443 ? -13.331 13.099 27.141 1.00 54.69 443 HIS A O 1
ATOM 3548 N N . PRO A 1 444 ? -12.825 10.899 27.306 1.00 61.66 444 PRO A N 1
ATOM 3549 C CA . PRO A 1 444 ? -12.806 10.680 25.865 1.00 61.66 444 PRO A CA 1
ATOM 3550 C C . PRO A 1 444 ? -14.148 11.126 25.265 1.00 61.66 444 PRO A C 1
ATOM 3552 O O . PRO A 1 444 ? -15.177 10.773 25.856 1.00 61.66 444 PRO A O 1
ATOM 3555 N N . PRO A 1 445 ? -14.190 11.858 24.133 1.00 68.88 445 PRO A N 1
ATOM 3556 C CA . PRO A 1 445 ? -15.453 12.320 23.541 1.00 68.88 445 PRO A CA 1
ATOM 3557 C C . PRO A 1 445 ? -16.463 11.177 23.352 1.00 68.88 445 PRO A C 1
ATOM 3559 O O . PRO A 1 445 ? -17.651 11.309 23.629 1.00 68.88 445 PRO A O 1
ATOM 3562 N N . CYS A 1 446 ? -15.945 9.991 23.033 1.00 84.00 446 CYS A N 1
ATOM 3563 C CA . CYS A 1 446 ? -16.688 8.751 22.871 1.00 84.00 446 CYS A CA 1
ATOM 3564 C C . CYS A 1 446 ? -17.238 8.100 24.158 1.00 84.00 446 CYS A C 1
ATOM 3566 O O . CYS A 1 446 ? -17.866 7.047 24.069 1.00 84.00 446 CYS A O 1
ATOM 3568 N N . SER A 1 447 ? -17.066 8.676 25.355 1.00 88.12 447 SER A N 1
ATOM 3569 C CA . SER A 1 447 ? -17.488 8.049 26.629 1.00 88.12 447 SER A CA 1
ATOM 3570 C C . SER A 1 447 ? -18.974 7.650 26.647 1.00 88.12 447 SER A C 1
ATOM 3572 O O . SER A 1 447 ? -19.347 6.629 27.231 1.00 88.12 447 SER A O 1
ATOM 3574 N N . GLN A 1 448 ? -19.837 8.439 25.999 1.00 89.50 448 GLN A N 1
ATOM 3575 C CA . GLN A 1 448 ? -21.273 8.159 25.910 1.00 89.50 448 GLN A CA 1
ATOM 3576 C C . GLN A 1 448 ? -21.608 7.104 24.842 1.00 89.50 448 GLN A C 1
ATOM 3578 O O . GLN A 1 448 ? -22.498 6.285 25.075 1.00 89.50 448 GLN A O 1
ATOM 3583 N N . ILE A 1 449 ? -20.850 7.065 23.741 1.00 92.12 449 ILE A N 1
ATOM 3584 C CA . ILE A 1 449 ? -20.913 6.023 22.701 1.00 92.12 449 ILE A CA 1
ATOM 3585 C C . ILE A 1 449 ? -20.533 4.669 23.313 1.00 92.12 449 ILE A C 1
ATOM 3587 O O . ILE A 1 449 ? -21.313 3.723 23.256 1.00 92.12 449 ILE A O 1
ATOM 3591 N N . ILE A 1 450 ? -19.390 4.610 24.012 1.00 94.06 450 ILE A N 1
ATOM 3592 C CA . ILE A 1 450 ? -18.910 3.425 24.743 1.00 94.06 450 ILE A CA 1
ATOM 3593 C C . ILE A 1 450 ? -19.986 2.933 25.718 1.00 94.06 450 ILE A C 1
ATOM 3595 O O . ILE A 1 450 ? -20.265 1.738 25.783 1.00 94.06 450 ILE A O 1
ATOM 3599 N N . LYS A 1 451 ? -20.632 3.840 26.465 1.00 94.50 451 LYS A N 1
ATOM 3600 C CA . LYS A 1 451 ? -21.699 3.459 27.400 1.00 94.50 451 LYS A CA 1
ATOM 3601 C C . LYS A 1 451 ? -22.919 2.859 26.695 1.00 94.50 451 LYS A C 1
ATOM 3603 O O . LYS A 1 451 ? -23.461 1.888 27.219 1.00 94.50 451 LYS A O 1
ATOM 3608 N N . ARG A 1 452 ? -23.347 3.400 25.547 1.00 95.19 452 ARG A N 1
ATOM 3609 C CA . ARG A 1 452 ? -24.445 2.828 24.743 1.00 95.19 452 ARG A CA 1
ATOM 3610 C C . ARG A 1 452 ? -24.070 1.436 24.233 1.00 95.19 452 ARG A C 1
ATOM 3612 O O . ARG A 1 452 ? -24.714 0.470 24.629 1.00 95.19 452 ARG A O 1
ATOM 3619 N N . ALA A 1 453 ? -22.946 1.326 23.527 1.00 96.00 453 ALA A N 1
ATOM 3620 C CA . ALA A 1 453 ? -22.452 0.081 22.940 1.00 96.00 453 ALA A CA 1
ATOM 3621 C C . ALA A 1 453 ? -22.286 -1.056 23.967 1.00 96.00 453 ALA A C 1
ATOM 3623 O O . ALA A 1 453 ? -22.691 -2.188 23.722 1.00 96.00 453 ALA A O 1
ATOM 3624 N N . LEU A 1 454 ? -21.737 -0.769 25.155 1.00 95.62 454 LEU A N 1
ATOM 3625 C CA . LEU A 1 454 ? -21.599 -1.774 26.218 1.00 95.62 454 LEU A CA 1
ATOM 3626 C C . LEU A 1 454 ? -22.939 -2.131 26.884 1.00 95.62 454 LEU A C 1
ATOM 3628 O O . LEU A 1 454 ? -23.083 -3.247 27.380 1.00 95.62 454 LEU A O 1
ATOM 3632 N N . THR A 1 455 ? -23.911 -1.214 26.907 1.00 95.62 455 THR A N 1
ATOM 3633 C CA . THR A 1 455 ? -25.262 -1.502 27.418 1.00 95.62 455 THR A CA 1
ATOM 3634 C C . THR A 1 455 ? -26.022 -2.389 26.433 1.00 95.62 455 THR A C 1
ATOM 3636 O O . THR A 1 455 ? -26.606 -3.382 26.851 1.00 95.62 455 THR A O 1
ATOM 3639 N N . GLU A 1 456 ? -25.940 -2.093 25.135 1.00 95.38 456 GLU A N 1
ATOM 3640 C CA . GLU A 1 456 ? -26.495 -2.917 24.055 1.00 95.38 456 GLU A CA 1
ATOM 3641 C C . GLU A 1 456 ? -25.854 -4.310 24.031 1.00 95.38 456 GLU A C 1
ATOM 3643 O O . GLU A 1 456 ? -26.573 -5.309 24.036 1.00 95.38 456 GLU A O 1
ATOM 3648 N N . LEU A 1 457 ? -24.520 -4.395 24.132 1.00 94.00 457 LEU A N 1
ATOM 3649 C CA . LEU A 1 457 ? -23.803 -5.667 24.260 1.00 94.00 457 LEU A CA 1
ATOM 3650 C C . LEU A 1 457 ? -24.270 -6.462 25.485 1.00 94.00 457 LEU A C 1
ATOM 3652 O O . LEU A 1 457 ? -24.475 -7.667 25.380 1.00 94.00 457 LEU A O 1
ATOM 3656 N N . LYS A 1 458 ? -24.465 -5.817 26.644 1.00 93.12 458 LYS A N 1
ATOM 3657 C CA . LYS A 1 458 ? -25.037 -6.496 27.813 1.00 93.12 458 LYS A CA 1
ATOM 3658 C C . LYS A 1 458 ? -26.437 -7.028 27.502 1.00 93.12 458 LYS A C 1
ATOM 3660 O O . LYS A 1 458 ? -26.681 -8.205 27.722 1.00 93.12 458 LYS A O 1
ATOM 3665 N N . THR A 1 459 ? -27.326 -6.208 26.943 1.00 93.62 459 THR A N 1
ATOM 3666 C CA . THR A 1 459 ? -28.688 -6.629 26.575 1.00 93.62 459 THR A CA 1
ATOM 3667 C C . THR A 1 459 ? -28.697 -7.789 25.576 1.00 93.62 459 THR A C 1
ATOM 3669 O O . THR A 1 459 ? -29.551 -8.667 25.681 1.00 93.62 459 THR A O 1
ATOM 3672 N N . GLN A 1 460 ? -27.750 -7.829 24.635 1.00 91.19 460 GLN A N 1
ATOM 3673 C CA . GLN A 1 460 ? -27.564 -8.965 23.735 1.00 91.19 460 GLN A CA 1
ATOM 3674 C C . GLN A 1 460 ? -27.116 -10.218 24.500 1.00 91.19 460 GLN A C 1
ATOM 3676 O O . GLN A 1 460 ? -27.738 -11.263 24.355 1.00 91.19 460 GLN A O 1
ATOM 3681 N N . LEU A 1 461 ? -26.070 -10.128 25.327 1.00 89.38 461 LEU A N 1
ATOM 3682 C CA . LEU A 1 461 ? -25.543 -11.278 26.070 1.00 89.38 461 LEU A CA 1
ATOM 3683 C C . LEU A 1 461 ? -26.556 -11.838 27.078 1.00 89.38 461 LEU A C 1
ATOM 3685 O O . LEU A 1 461 ? -26.689 -13.055 27.175 1.00 89.38 461 LEU A O 1
ATOM 3689 N N . ASP A 1 462 ? -27.287 -10.966 27.776 1.00 88.81 462 ASP A N 1
ATOM 3690 C CA . ASP A 1 462 ? -28.356 -11.336 28.708 1.00 88.81 462 ASP A CA 1
ATOM 3691 C C . ASP A 1 462 ? -29.500 -12.053 27.950 1.00 88.81 462 ASP A C 1
ATOM 3693 O O . ASP A 1 462 ? -30.050 -13.039 28.440 1.00 88.81 462 ASP A O 1
ATOM 3697 N N . ARG A 1 463 ? -29.816 -11.627 26.713 1.00 88.12 463 ARG A N 1
ATOM 3698 C CA . ARG A 1 463 ? -30.789 -12.302 25.833 1.00 88.12 463 ARG A CA 1
ATOM 3699 C C . ARG A 1 463 ? -30.288 -13.661 25.346 1.00 88.12 463 ARG A C 1
ATOM 3701 O O . ARG A 1 463 ? -31.013 -14.637 25.472 1.00 88.12 463 ARG A O 1
ATOM 3708 N N . GLU A 1 464 ? -29.056 -13.748 24.843 1.00 86.94 464 GLU A N 1
ATOM 3709 C CA . GLU A 1 464 ? -28.465 -15.022 24.412 1.00 86.94 464 GLU A CA 1
ATOM 3710 C C . GLU A 1 464 ? -28.353 -16.026 25.576 1.00 86.94 464 GLU A C 1
ATOM 3712 O O . GLU A 1 464 ? -28.426 -17.234 25.364 1.00 86.94 464 GLU A O 1
ATOM 3717 N N . GLN A 1 465 ? -28.131 -15.549 26.808 1.00 85.12 465 GLN A N 1
ATOM 3718 C CA . GLN A 1 465 ? -28.183 -16.378 28.015 1.00 85.12 465 GLN A CA 1
ATOM 3719 C C . GLN A 1 465 ? -29.611 -16.852 28.283 1.00 85.12 465 GLN A C 1
ATOM 3721 O O . GLN A 1 465 ? -29.821 -18.056 28.414 1.00 85.12 465 GLN A O 1
ATOM 3726 N N . TRP A 1 466 ? -30.590 -15.942 28.271 1.00 85.69 466 TRP A N 1
ATOM 3727 C CA . TRP A 1 466 ? -31.996 -16.288 28.461 1.00 85.69 466 TRP A CA 1
ATOM 3728 C C . TRP A 1 466 ? -32.491 -17.314 27.430 1.00 85.69 466 TRP A C 1
ATOM 3730 O O . TRP A 1 466 ? -33.097 -18.303 27.822 1.00 85.69 466 TRP A O 1
ATOM 3740 N N . GLU A 1 467 ? -32.166 -17.150 26.144 1.00 86.19 467 GLU A N 1
ATOM 3741 C CA . GLU A 1 467 ? -32.514 -18.087 25.060 1.00 86.19 467 GLU A CA 1
ATOM 3742 C C . GLU A 1 467 ? -31.847 -19.467 25.225 1.00 86.19 467 GLU A C 1
ATOM 3744 O O . GLU A 1 467 ? -32.437 -20.489 24.874 1.00 86.19 467 GLU A O 1
ATOM 3749 N N . ARG A 1 468 ? -30.630 -19.523 25.789 1.00 83.06 468 ARG A N 1
ATOM 3750 C CA . ARG A 1 468 ? -29.943 -20.787 26.119 1.00 83.06 468 ARG A CA 1
ATOM 3751 C C . ARG A 1 468 ? -30.536 -21.479 27.349 1.00 83.06 468 ARG A C 1
ATOM 3753 O O . ARG A 1 468 ? -30.563 -22.706 27.394 1.00 83.06 468 ARG A O 1
ATOM 3760 N N . GLU A 1 469 ? -30.994 -20.712 28.334 1.00 85.00 469 GLU A N 1
ATOM 3761 C CA . GLU A 1 469 ? -31.649 -21.211 29.553 1.00 85.00 469 GLU A CA 1
ATOM 3762 C C . GLU A 1 469 ? -33.122 -21.587 29.324 1.00 85.00 469 GLU A C 1
ATOM 3764 O O . GLU A 1 469 ? -33.644 -22.471 30.002 1.00 85.00 469 GLU A O 1
ATOM 3769 N N . HIS A 1 470 ? -33.770 -20.973 28.329 1.00 83.44 470 HIS A N 1
ATOM 3770 C CA . HIS A 1 470 ? -35.165 -21.193 27.947 1.00 83.44 470 HIS A CA 1
ATOM 3771 C C . HIS A 1 470 ? -35.259 -21.641 26.474 1.00 83.44 470 HIS A C 1
ATOM 3773 O O . HIS A 1 470 ? -35.740 -20.876 25.632 1.00 83.44 470 HIS A O 1
ATOM 3779 N N . PRO A 1 471 ? -34.822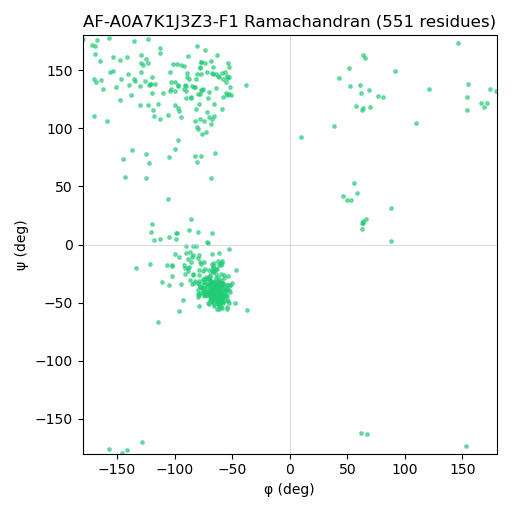 -22.874 26.130 1.00 77.62 471 PRO A N 1
ATOM 3780 C CA . PRO A 1 471 ? -34.985 -23.408 24.782 1.00 77.62 471 PRO A CA 1
ATOM 3781 C C . PRO A 1 471 ? -36.449 -23.326 24.320 1.00 77.62 471 PRO A C 1
ATOM 3783 O O . PRO A 1 471 ? -37.355 -23.546 25.132 1.00 77.62 471 PRO A O 1
ATOM 3786 N N . PRO A 1 472 ? -36.712 -23.052 23.029 1.00 71.81 472 PRO A N 1
ATOM 3787 C CA . PRO A 1 472 ? -38.071 -22.901 22.524 1.00 71.81 472 PRO A CA 1
ATOM 3788 C C . PRO A 1 472 ? -38.887 -24.175 22.770 1.00 71.81 472 PRO A C 1
ATOM 3790 O O . PRO A 1 472 ? -38.580 -25.246 22.243 1.00 71.81 472 PRO A O 1
ATOM 3793 N N . ILE A 1 473 ? -39.943 -24.049 23.579 1.00 72.00 473 ILE A N 1
ATOM 3794 C CA . ILE A 1 473 ? -40.830 -25.160 23.932 1.00 72.00 473 ILE A CA 1
ATOM 3795 C C . ILE A 1 473 ? -41.594 -25.586 22.675 1.00 72.00 473 ILE A C 1
ATOM 3797 O O . ILE A 1 473 ? -42.498 -24.891 22.213 1.00 72.00 473 ILE A O 1
ATOM 3801 N N . HIS A 1 474 ? -41.237 -26.745 22.124 1.00 68.56 474 HIS A N 1
ATOM 3802 C CA . HIS A 1 474 ? -41.928 -27.320 20.977 1.00 68.56 474 HIS A CA 1
ATOM 3803 C C . HIS A 1 474 ? -43.267 -27.931 21.419 1.00 68.56 474 HIS A C 1
ATOM 3805 O O . HIS A 1 474 ? -43.327 -29.070 21.884 1.00 68.56 474 HIS A O 1
ATOM 3811 N N . VAL A 1 475 ? -44.345 -27.153 21.301 1.00 73.75 475 VAL A N 1
ATOM 3812 C CA . VAL A 1 475 ? -45.710 -27.615 21.584 1.00 73.75 475 VAL A CA 1
ATOM 3813 C C . VAL A 1 475 ? -46.256 -28.354 20.364 1.00 73.75 475 VAL A C 1
ATOM 3815 O O . VAL A 1 475 ? -46.625 -27.740 19.365 1.00 73.75 475 VAL A O 1
ATOM 3818 N N . ASP A 1 476 ? -46.331 -29.680 20.459 1.00 75.19 476 ASP A N 1
ATOM 3819 C CA . ASP A 1 476 ? -46.932 -30.530 19.432 1.00 75.19 476 ASP A CA 1
ATOM 3820 C C . ASP A 1 476 ? -48.467 -30.400 19.434 1.00 75.19 476 ASP A C 1
ATOM 3822 O O . ASP A 1 476 ? -49.186 -31.049 20.202 1.00 75.19 476 ASP A O 1
ATOM 3826 N N . LEU A 1 477 ? -48.970 -29.541 18.546 1.00 79.56 477 LEU A N 1
ATOM 3827 C CA . LEU A 1 477 ? -50.399 -29.271 18.379 1.00 79.56 477 LEU A CA 1
ATOM 3828 C C . LEU A 1 477 ? -51.185 -30.473 17.826 1.00 79.56 477 LEU A C 1
ATOM 3830 O O . LEU A 1 477 ? -52.408 -30.494 17.966 1.00 79.56 477 LEU A O 1
ATOM 3834 N N . THR A 1 478 ? -50.529 -31.489 17.245 1.00 79.88 478 THR A N 1
ATOM 3835 C CA . THR A 1 478 ? -51.227 -32.663 16.681 1.00 79.88 478 THR A CA 1
ATOM 3836 C C . THR A 1 478 ? -51.918 -33.501 17.756 1.00 79.88 478 THR A C 1
ATOM 3838 O O . THR A 1 478 ? -52.909 -34.174 17.483 1.00 79.88 478 THR A O 1
ATOM 3841 N N . ARG A 1 479 ? -51.453 -33.409 19.008 1.00 78.88 479 ARG A N 1
ATOM 3842 C CA . ARG A 1 479 ? -52.000 -34.156 20.150 1.00 78.88 479 ARG A CA 1
ATOM 3843 C C . ARG A 1 479 ? -53.214 -33.481 20.794 1.00 78.88 479 ARG A C 1
ATOM 3845 O O . ARG A 1 479 ? -53.877 -34.106 21.623 1.00 78.88 479 ARG A O 1
ATOM 3852 N N . LEU A 1 480 ? -53.549 -32.244 20.410 1.00 82.19 480 LEU A N 1
ATOM 3853 C CA . LEU A 1 480 ? -54.675 -31.495 20.987 1.00 82.19 480 LEU A CA 1
ATOM 3854 C C . LEU A 1 480 ? -56.039 -32.162 20.760 1.00 82.19 480 LEU A C 1
ATOM 3856 O O . LEU A 1 480 ? -56.900 -32.032 21.626 1.00 82.19 480 LEU A O 1
ATOM 3860 N N . SER A 1 481 ? -56.242 -32.886 19.653 1.00 79.25 481 SER A N 1
ATOM 3861 C CA . SER A 1 481 ? -57.453 -33.695 19.434 1.00 79.25 481 SER A CA 1
ATOM 3862 C C . SER A 1 481 ? -57.580 -34.778 20.503 1.00 79.25 481 SER A C 1
ATOM 3864 O O . SER A 1 481 ? -58.538 -34.764 21.268 1.00 79.25 481 SER A O 1
ATOM 3866 N N . SER A 1 482 ? -56.554 -35.620 20.655 1.00 83.00 482 SER A N 1
ATOM 3867 C CA . SER A 1 482 ? -56.538 -36.700 21.653 1.00 83.00 482 SER A CA 1
ATOM 3868 C C . SER A 1 482 ? -56.701 -36.201 23.098 1.00 83.00 482 SER A C 1
ATOM 3870 O O . SER A 1 482 ? -57.347 -36.858 23.910 1.00 83.00 482 SER A O 1
ATOM 3872 N N . ILE A 1 483 ? -56.176 -35.011 23.423 1.00 84.31 483 ILE A N 1
ATOM 3873 C CA . ILE A 1 483 ? -56.363 -34.377 24.739 1.00 84.31 483 ILE A CA 1
ATOM 3874 C C . ILE A 1 483 ? -57.812 -33.901 24.922 1.00 84.31 483 ILE A C 1
ATOM 3876 O O . ILE A 1 483 ? -58.382 -34.102 25.993 1.00 84.31 483 ILE A O 1
ATOM 3880 N N . ARG A 1 484 ? -58.431 -33.303 23.892 1.00 85.62 484 ARG A N 1
ATOM 3881 C CA . ARG A 1 484 ? -59.847 -32.891 23.922 1.00 85.62 484 ARG A CA 1
ATOM 3882 C C . ARG A 1 484 ? -60.790 -34.090 24.013 1.00 85.62 484 ARG A C 1
ATOM 3884 O O . ARG A 1 484 ? -61.739 -34.036 24.782 1.00 85.62 484 ARG A O 1
ATOM 3891 N N . GLU A 1 485 ? -60.507 -35.169 23.290 1.00 84.25 485 GLU A N 1
ATOM 3892 C CA . GLU A 1 485 ? -61.271 -36.423 23.331 1.00 84.25 485 GLU A CA 1
ATOM 3893 C C . GLU A 1 485 ? -61.177 -37.100 24.708 1.00 84.25 485 GLU A C 1
ATOM 3895 O O . GLU A 1 485 ? -62.198 -37.479 25.278 1.00 84.25 485 GLU A O 1
ATOM 3900 N N . ALA A 1 486 ? -59.979 -37.181 25.298 1.00 85.44 486 ALA A N 1
ATOM 3901 C CA . ALA A 1 486 ? -59.796 -37.714 26.650 1.00 85.44 486 ALA A CA 1
ATOM 3902 C C . ALA A 1 486 ? -60.469 -36.841 27.727 1.00 85.44 486 ALA A C 1
ATOM 3904 O O . ALA A 1 486 ? -61.058 -37.365 28.676 1.00 85.44 486 ALA A O 1
ATOM 3905 N N . ALA A 1 487 ? -60.419 -35.513 27.581 1.00 87.94 487 ALA A N 1
ATOM 3906 C CA . ALA A 1 487 ? -61.128 -34.588 28.461 1.00 87.94 487 ALA A CA 1
ATOM 3907 C C . ALA A 1 487 ? -62.656 -34.724 28.331 1.00 87.94 487 ALA A C 1
ATOM 3909 O O . ALA A 1 487 ? -63.337 -34.786 29.353 1.00 87.94 487 ALA A O 1
ATOM 3910 N N . ALA A 1 488 ? -63.185 -34.847 27.108 1.00 83.38 488 ALA A N 1
ATOM 3911 C CA . ALA A 1 488 ? -64.603 -35.102 26.859 1.00 83.38 488 ALA A CA 1
ATOM 3912 C C . ALA A 1 488 ? -65.049 -36.434 27.482 1.00 83.38 488 ALA A C 1
ATOM 3914 O O . ALA A 1 488 ? -65.989 -36.446 28.264 1.00 83.38 488 ALA A O 1
ATOM 3915 N N . GLY A 1 489 ? -64.311 -37.528 27.264 1.00 82.25 489 GLY A N 1
ATOM 3916 C CA . GLY A 1 489 ? -64.614 -38.820 27.895 1.00 82.25 489 GLY A CA 1
ATOM 3917 C C . GLY A 1 489 ? -64.557 -38.789 29.431 1.00 82.25 489 GLY A C 1
ATOM 3918 O O . GLY A 1 489 ? -65.328 -39.476 30.095 1.00 82.25 489 GLY A O 1
ATOM 3919 N N . THR A 1 490 ? -63.686 -37.955 30.010 1.00 83.56 490 THR A N 1
ATOM 3920 C CA . THR A 1 490 ? -63.607 -37.762 31.469 1.00 83.56 490 THR A CA 1
ATOM 3921 C C . THR A 1 490 ? -64.795 -36.953 31.994 1.00 83.56 490 THR A C 1
ATOM 3923 O O . THR A 1 490 ? -65.356 -37.306 33.027 1.00 83.56 490 THR A O 1
ATOM 3926 N N . ARG A 1 491 ? -65.208 -35.897 31.280 1.00 83.44 491 ARG A N 1
ATOM 3927 C CA . ARG A 1 491 ? -66.413 -35.106 31.580 1.00 83.44 491 ARG A CA 1
ATOM 3928 C C . ARG A 1 491 ? -67.671 -35.972 31.500 1.00 83.44 491 ARG A C 1
ATOM 3930 O O . ARG A 1 491 ? -68.438 -36.013 32.454 1.00 83.44 491 ARG A O 1
ATOM 3937 N N . ASP A 1 492 ? -67.845 -36.700 30.403 1.00 82.62 492 ASP A N 1
ATOM 3938 C CA . ASP A 1 492 ? -69.020 -37.536 30.142 1.00 82.62 492 ASP A CA 1
ATOM 3939 C C . ASP A 1 492 ? -69.136 -38.691 31.159 1.00 82.62 492 ASP A C 1
ATOM 3941 O O . ASP A 1 492 ? -70.234 -39.149 31.449 1.00 82.62 492 ASP A O 1
ATOM 3945 N N . SER A 1 493 ? -68.019 -39.125 31.760 1.00 84.38 493 SER A N 1
ATOM 3946 C CA . SER A 1 493 ? -68.000 -40.099 32.863 1.00 84.38 493 SER A CA 1
ATOM 3947 C C . SER A 1 493 ? -68.322 -39.505 34.247 1.00 84.38 493 SER A C 1
ATOM 3949 O O . SER A 1 493 ? -68.474 -40.274 35.200 1.00 84.38 493 SER A O 1
ATOM 3951 N N . LEU A 1 494 ? -68.353 -38.177 34.395 1.00 83.69 494 LEU A N 1
ATOM 3952 C CA . LEU A 1 494 ? -68.625 -37.477 35.660 1.00 83.69 494 LEU A CA 1
ATOM 3953 C C . LEU A 1 494 ? -70.021 -36.839 35.712 1.00 83.69 494 LEU A C 1
ATOM 3955 O O . LEU A 1 494 ? -70.488 -36.522 36.805 1.00 83.69 494 LEU A O 1
ATOM 3959 N N . LEU A 1 495 ? -70.672 -36.659 34.561 1.00 81.44 495 LEU A N 1
ATOM 3960 C CA . LEU A 1 495 ? -72.049 -36.175 34.447 1.00 81.44 495 LEU A CA 1
ATOM 3961 C C . LEU A 1 495 ? -73.049 -37.316 34.678 1.00 81.44 495 LEU A C 1
ATOM 3963 O O . LEU A 1 495 ? -72.838 -38.446 34.238 1.00 81.44 495 LEU A O 1
ATOM 3967 N N . THR A 1 496 ? -74.168 -37.021 35.337 1.00 77.06 496 THR A N 1
ATOM 3968 C CA . THR A 1 496 ? -75.316 -37.940 35.388 1.00 77.06 496 THR A CA 1
ATOM 3969 C C . THR A 1 496 ? -76.096 -37.903 34.069 1.00 77.06 496 THR A C 1
ATOM 3971 O O . THR A 1 496 ? -76.031 -36.915 33.340 1.00 77.06 496 THR A O 1
ATOM 3974 N N . GLU A 1 497 ? -76.861 -38.955 33.743 1.00 73.38 497 GLU A N 1
ATOM 3975 C CA . GLU A 1 497 ? -77.588 -39.051 32.457 1.00 73.38 497 GLU A CA 1
ATOM 3976 C C . GLU A 1 497 ? -78.470 -37.822 32.164 1.00 73.38 497 GLU A C 1
ATOM 3978 O O . GLU A 1 497 ? -78.460 -37.327 31.041 1.00 73.38 497 GLU A O 1
ATOM 3983 N N . ALA A 1 498 ? -79.139 -37.260 33.177 1.00 71.50 498 ALA A N 1
ATOM 3984 C CA . ALA A 1 498 ? -79.959 -36.054 33.023 1.00 71.50 498 ALA A CA 1
ATOM 3985 C C . ALA A 1 498 ? -79.142 -34.781 32.711 1.00 71.50 498 ALA A C 1
ATOM 3987 O O . ALA A 1 498 ? -79.617 -33.902 31.997 1.00 71.50 498 ALA A O 1
ATOM 3988 N N . GLU A 1 499 ? -77.914 -34.670 33.225 1.00 75.38 499 GLU A N 1
ATOM 3989 C CA . GLU A 1 499 ? -77.014 -33.539 32.949 1.00 75.38 499 GLU A CA 1
ATOM 3990 C C . GLU A 1 499 ? -76.344 -33.686 31.572 1.00 75.38 499 GLU A C 1
ATOM 3992 O O . GLU A 1 499 ? -76.131 -32.703 30.864 1.00 75.38 499 GLU A O 1
ATOM 3997 N N . LEU A 1 500 ? -76.058 -34.928 31.170 1.00 72.94 500 LEU A N 1
ATOM 3998 C CA . LEU A 1 500 ? -75.474 -35.281 29.875 1.00 72.94 500 LEU A CA 1
ATOM 3999 C C . LEU A 1 500 ? -76.472 -35.056 28.722 1.00 72.94 500 LEU A C 1
ATOM 4001 O O . LEU A 1 500 ? -76.074 -34.665 27.625 1.00 72.94 500 LEU A O 1
ATOM 4005 N N . GLU A 1 501 ? -77.767 -35.268 28.967 1.00 71.56 501 GLU A N 1
ATOM 4006 C CA . GLU A 1 501 ? -78.845 -34.960 28.019 1.00 71.56 501 GLU A CA 1
ATOM 4007 C C . GLU A 1 501 ? -79.069 -33.438 27.904 1.00 71.56 501 GLU A C 1
ATOM 4009 O O . GLU A 1 501 ? -79.086 -32.908 26.793 1.00 71.56 501 GLU A O 1
ATOM 4014 N N . ALA A 1 502 ? -79.083 -32.708 29.028 1.00 70.62 502 ALA A N 1
ATOM 4015 C CA . ALA A 1 502 ? -79.194 -31.245 29.040 1.00 70.62 502 ALA A CA 1
ATOM 4016 C C . ALA A 1 502 ? -78.016 -30.532 28.337 1.00 70.62 502 ALA A C 1
ATOM 4018 O O . ALA A 1 502 ? -78.225 -29.548 27.626 1.00 70.62 502 ALA A O 1
ATOM 4019 N N . GLU A 1 503 ? -76.776 -31.027 28.468 1.00 69.50 503 GLU A N 1
ATOM 4020 C CA . GLU A 1 503 ? -75.650 -30.496 27.681 1.00 69.50 503 GLU A CA 1
ATOM 4021 C C . GLU A 1 503 ? -75.793 -30.780 26.177 1.00 69.50 503 GLU A C 1
ATOM 4023 O O . GLU A 1 503 ? -75.364 -29.964 25.361 1.00 69.50 503 GLU A O 1
ATOM 4028 N N . ARG A 1 504 ? -76.389 -31.912 25.777 1.00 69.25 504 ARG A N 1
ATOM 4029 C CA . ARG A 1 504 ? -76.622 -32.215 24.353 1.00 69.25 504 ARG A CA 1
ATOM 4030 C C . ARG A 1 504 ? -77.643 -31.263 23.748 1.00 69.25 504 ARG A C 1
ATOM 4032 O O . ARG A 1 504 ? -77.399 -30.768 22.649 1.00 69.25 504 ARG A O 1
ATOM 4039 N N . GLU A 1 505 ? -78.718 -30.974 24.476 1.00 69.75 505 GLU A N 1
ATOM 4040 C CA . GLU A 1 505 ? -79.721 -29.974 24.095 1.00 69.75 505 GLU A CA 1
ATOM 4041 C C . GLU A 1 505 ? -79.078 -28.579 23.968 1.00 69.75 505 GLU A C 1
ATOM 4043 O O . GLU A 1 505 ? -79.163 -27.960 22.904 1.00 69.75 505 GLU A O 1
ATOM 4048 N N . ALA A 1 506 ? -78.300 -28.144 24.966 1.00 66.44 506 ALA A N 1
ATOM 4049 C CA . ALA A 1 506 ? -77.586 -26.863 24.929 1.00 66.44 506 ALA A CA 1
ATOM 4050 C C . ALA A 1 506 ? -76.572 -26.755 23.768 1.00 66.44 506 ALA A C 1
ATOM 4052 O O . ALA A 1 506 ? -76.482 -25.718 23.113 1.00 66.44 506 ALA A O 1
ATOM 4053 N N . VAL A 1 507 ? -75.828 -27.826 23.460 1.00 66.88 507 VAL A N 1
ATOM 4054 C CA . VAL A 1 507 ? -74.894 -27.856 22.317 1.00 66.88 507 VAL A CA 1
ATOM 4055 C C . VAL A 1 507 ? -75.633 -27.844 20.976 1.00 66.88 507 VAL A C 1
ATOM 4057 O O . VAL A 1 507 ? -75.106 -27.299 20.004 1.00 66.88 507 VAL A O 1
ATOM 4060 N N . THR A 1 508 ? -76.842 -28.409 20.882 1.00 64.56 508 THR A N 1
ATOM 4061 C CA . THR A 1 508 ? -77.664 -28.249 19.673 1.00 64.56 508 THR A CA 1
ATOM 4062 C C . THR A 1 508 ? -78.181 -26.822 19.508 1.00 64.56 508 THR A C 1
ATOM 4064 O O . THR A 1 508 ? -78.081 -26.296 18.400 1.00 64.56 508 THR A O 1
ATOM 4067 N N . GLU A 1 509 ? -78.629 -26.167 20.584 1.00 60.28 509 GLU A N 1
ATOM 4068 C CA . 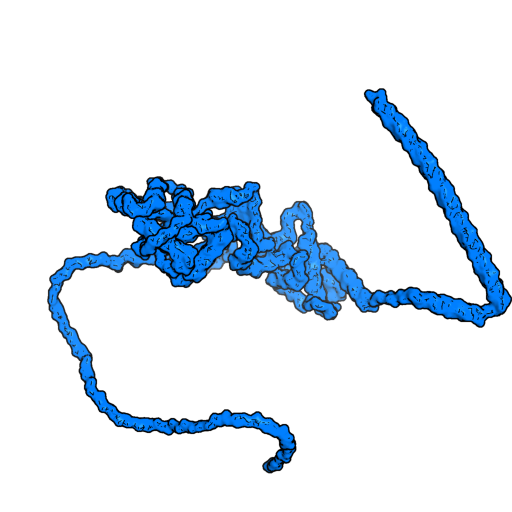GLU A 1 509 ? -79.086 -24.769 20.551 1.00 60.28 509 GLU A CA 1
ATOM 4069 C C . GLU A 1 509 ? -77.956 -23.798 20.160 1.00 60.28 509 GLU A C 1
ATOM 4071 O O . GLU A 1 509 ? -78.123 -22.989 19.242 1.00 60.28 509 GLU A O 1
ATOM 4076 N N . ASP A 1 510 ? -76.773 -23.923 20.772 1.00 57.84 510 ASP A N 1
ATOM 4077 C CA . ASP A 1 510 ? -75.614 -23.054 20.501 1.00 57.84 510 ASP A CA 1
ATOM 4078 C C . ASP A 1 510 ? -75.069 -23.240 19.069 1.00 57.84 510 ASP A C 1
ATOM 4080 O O . ASP A 1 510 ? -74.639 -22.287 18.408 1.00 57.84 510 ASP A O 1
ATOM 4084 N N . ARG A 1 511 ? -75.170 -24.459 18.516 1.00 58.94 511 ARG A N 1
ATOM 4085 C CA . ARG A 1 511 ? -74.861 -24.715 17.101 1.00 58.94 511 ARG A CA 1
ATOM 4086 C C . ARG A 1 511 ? -75.867 -24.067 16.159 1.00 58.94 511 ARG A C 1
ATOM 4088 O O . ARG A 1 511 ? -75.431 -23.421 15.208 1.00 58.94 511 ARG A O 1
ATOM 4095 N N . THR A 1 512 ? -77.171 -24.180 16.424 1.00 58.62 512 THR A N 1
ATOM 4096 C CA . THR A 1 512 ? -78.181 -23.486 15.608 1.00 58.62 512 THR A CA 1
ATOM 4097 C C . THR A 1 512 ? -78.017 -21.968 15.666 1.00 58.62 512 THR A C 1
ATOM 4099 O O . THR A 1 512 ? -77.996 -21.329 14.618 1.00 58.62 512 THR A O 1
ATOM 4102 N N . ALA A 1 513 ? -77.753 -21.395 16.845 1.00 58.88 513 ALA A N 1
ATOM 4103 C CA . ALA A 1 513 ? -77.478 -19.966 16.990 1.00 58.88 513 ALA A CA 1
ATOM 4104 C C . ALA A 1 513 ? -76.202 -19.533 16.239 1.00 58.88 513 ALA A C 1
ATOM 4106 O O . ALA A 1 513 ? -76.163 -18.466 15.625 1.00 58.88 513 ALA A O 1
ATOM 4107 N N . THR A 1 514 ? -75.154 -20.363 16.239 1.00 56.47 514 THR A N 1
ATOM 4108 C CA . THR A 1 514 ? -73.908 -20.067 15.513 1.00 56.47 514 THR A CA 1
ATOM 4109 C C . THR A 1 514 ? -74.095 -20.125 13.992 1.00 56.47 514 THR A C 1
ATOM 4111 O O . THR A 1 514 ? -73.537 -19.288 13.279 1.00 56.47 514 THR A O 1
ATOM 4114 N N . GLU A 1 515 ? -74.881 -21.078 13.485 1.00 57.59 515 GLU A N 1
ATOM 4115 C CA . GLU A 1 515 ? -75.198 -21.205 12.056 1.00 57.59 515 GLU A CA 1
ATOM 4116 C C . GLU A 1 515 ? -76.114 -20.053 11.581 1.00 57.59 515 GLU A C 1
ATOM 4118 O O . GLU A 1 515 ? -75.831 -19.432 10.552 1.00 57.59 515 GLU A O 1
ATOM 4123 N N . GLU A 1 516 ? -77.114 -19.650 12.375 1.00 56.84 516 GLU A N 1
ATOM 4124 C CA . GLU A 1 516 ? -77.941 -18.461 12.106 1.00 56.84 516 GLU A CA 1
ATOM 4125 C C . GLU A 1 516 ? -77.093 -17.173 12.070 1.00 56.84 516 GLU A C 1
ATOM 4127 O O . GLU A 1 516 ? -77.111 -16.451 11.070 1.00 56.84 516 GLU A O 1
ATOM 4132 N N . VAL A 1 517 ? -76.233 -16.935 13.068 1.00 60.00 517 VAL A N 1
ATOM 4133 C CA . VAL A 1 517 ? -75.341 -15.755 13.110 1.00 60.00 517 VAL A CA 1
ATOM 4134 C C . VAL A 1 517 ? -74.315 -15.737 11.963 1.00 60.00 517 VAL A C 1
ATOM 4136 O O . VAL A 1 517 ? -73.888 -14.659 11.536 1.00 60.00 517 VAL A O 1
ATOM 4139 N N . GLN A 1 518 ? -73.895 -16.893 11.440 1.00 57.47 518 GLN A N 1
ATOM 4140 C CA . GLN A 1 518 ? -73.029 -16.950 10.255 1.00 57.47 518 GLN A CA 1
ATOM 4141 C C . GLN A 1 518 ? -73.796 -16.643 8.962 1.00 57.47 518 GLN A C 1
ATOM 4143 O O . GLN A 1 518 ? -73.283 -15.894 8.127 1.00 57.47 518 GLN A O 1
ATOM 4148 N N . THR A 1 519 ? -75.025 -17.144 8.808 1.00 58.56 519 THR A N 1
ATOM 4149 C CA . THR A 1 519 ? -75.862 -16.838 7.633 1.00 58.56 519 THR A CA 1
ATOM 4150 C C . THR A 1 519 ? -76.322 -15.376 7.592 1.00 58.56 519 THR A C 1
ATOM 4152 O O . THR A 1 519 ? -76.264 -14.758 6.527 1.00 58.56 519 THR A O 1
ATOM 4155 N N . GLU A 1 520 ? -76.664 -14.764 8.733 1.00 58.62 520 GLU A N 1
ATOM 4156 C CA . GLU A 1 520 ? -76.970 -13.327 8.801 1.00 58.62 520 GLU A CA 1
ATOM 4157 C C . GLU A 1 520 ? -75.767 -12.457 8.415 1.00 58.62 520 GLU A C 1
ATOM 4159 O O . GLU A 1 520 ? -75.916 -11.501 7.651 1.00 58.62 520 GLU A O 1
ATOM 4164 N N . LYS A 1 521 ? -74.557 -12.798 8.884 1.00 61.44 521 LYS A N 1
ATOM 4165 C CA . LYS A 1 521 ? -73.331 -12.070 8.513 1.00 61.44 521 LYS A CA 1
ATOM 4166 C C . LYS A 1 521 ? -73.025 -12.167 7.021 1.00 61.44 521 LYS A C 1
ATOM 4168 O O . LYS A 1 521 ? -72.618 -11.165 6.436 1.00 61.44 521 LYS A O 1
ATOM 4173 N N . LEU A 1 522 ? -73.260 -13.327 6.406 1.00 57.84 522 LEU A N 1
ATOM 4174 C CA . LEU A 1 522 ? -73.067 -13.524 4.968 1.00 57.84 522 LEU A CA 1
ATOM 4175 C C . LEU A 1 522 ? -74.046 -12.658 4.148 1.00 57.84 522 LEU A C 1
ATOM 4177 O O . LEU A 1 522 ? -73.632 -11.929 3.245 1.00 57.84 522 LEU A O 1
ATOM 4181 N N . CYS A 1 523 ? -75.321 -12.639 4.545 1.00 56.50 523 CYS A N 1
ATOM 4182 C CA . CYS A 1 523 ? -76.370 -11.823 3.923 1.00 56.50 523 CYS A CA 1
ATOM 4183 C C . CYS A 1 523 ? -76.119 -10.303 4.083 1.00 56.50 523 CYS A C 1
ATOM 4185 O O . CYS A 1 523 ? -76.369 -9.509 3.168 1.00 56.50 523 CYS A O 1
ATOM 4187 N N . GLN A 1 524 ? -75.556 -9.880 5.223 1.00 57.72 524 GLN A N 1
ATOM 4188 C CA . GLN A 1 524 ? -75.137 -8.491 5.446 1.00 57.72 524 GLN A CA 1
ATOM 4189 C C . GLN A 1 524 ? -73.935 -8.092 4.574 1.00 57.72 524 GLN A C 1
ATOM 4191 O O . GLN A 1 524 ? -73.931 -6.975 4.053 1.00 57.72 524 GLN A O 1
ATOM 4196 N N . SER A 1 525 ? -72.954 -8.980 4.352 1.00 57.06 525 SER A N 1
ATOM 4197 C CA . SER A 1 525 ? -71.835 -8.693 3.438 1.00 57.06 525 SER A CA 1
ATOM 4198 C C . SER A 1 525 ? -72.278 -8.538 1.979 1.00 57.06 525 SER A C 1
ATOM 4200 O O . SER A 1 525 ? -71.912 -7.548 1.347 1.00 57.06 525 SER A O 1
ATOM 4202 N N . GLU A 1 526 ? -73.137 -9.425 1.462 1.00 57.06 526 GLU A N 1
ATOM 4203 C CA . GLU A 1 526 ? -73.653 -9.319 0.085 1.00 57.06 526 GLU A CA 1
ATOM 4204 C C . GLU A 1 526 ? -74.470 -8.027 -0.125 1.00 57.06 526 GLU A C 1
ATOM 4206 O O . GLU A 1 526 ? -74.374 -7.367 -1.164 1.00 57.06 526 GLU A O 1
ATOM 4211 N N . SER A 1 527 ? -75.220 -7.604 0.899 1.00 58.34 527 SER A N 1
ATOM 4212 C CA . SER A 1 527 ? -75.971 -6.342 0.884 1.00 58.34 527 SER A CA 1
ATOM 4213 C C . SER A 1 527 ? -75.061 -5.103 0.842 1.00 58.34 527 SER A C 1
ATOM 4215 O O . SER A 1 527 ? -75.394 -4.117 0.180 1.00 58.34 527 SER A O 1
ATOM 4217 N N . GLN A 1 528 ? -73.905 -5.141 1.517 1.00 57.59 528 GLN A N 1
ATOM 4218 C CA . GLN A 1 528 ? -72.926 -4.046 1.506 1.00 57.59 528 GLN A CA 1
ATOM 4219 C C . GLN A 1 528 ? -72.150 -3.965 0.182 1.00 57.59 528 GLN A C 1
ATOM 4221 O O . GLN A 1 528 ? -71.921 -2.862 -0.319 1.00 57.59 528 GLN A O 1
ATOM 4226 N N . GLU A 1 529 ? -71.807 -5.099 -0.438 1.00 56.22 529 GLU A N 1
ATOM 4227 C CA . GLU A 1 529 ? -71.158 -5.110 -1.759 1.00 56.22 529 GLU A CA 1
ATOM 4228 C C . GLU A 1 529 ? -72.074 -4.540 -2.858 1.00 56.22 529 GLU A C 1
ATOM 4230 O O . GLU A 1 529 ? -71.629 -3.745 -3.693 1.00 56.22 529 GLU A O 1
ATOM 4235 N N . LEU A 1 530 ? -73.377 -4.844 -2.812 1.00 57.22 530 LEU A N 1
ATOM 4236 C CA . LEU A 1 530 ? -74.372 -4.268 -3.726 1.00 57.22 530 LEU A CA 1
ATOM 4237 C C . LEU A 1 530 ? -74.541 -2.746 -3.555 1.00 57.22 530 LEU A C 1
ATOM 4239 O O . LEU A 1 530 ? -74.712 -2.037 -4.549 1.00 57.22 530 LEU A O 1
ATOM 4243 N N . GLN A 1 531 ? -74.446 -2.219 -2.328 1.00 56.91 531 GLN A N 1
ATOM 4244 C CA . GLN A 1 531 ? -74.461 -0.768 -2.088 1.00 56.91 531 GLN A CA 1
ATOM 4245 C C . GLN A 1 531 ? -73.181 -0.083 -2.597 1.00 56.91 531 GLN A C 1
ATOM 4247 O O . GLN A 1 531 ? -73.268 0.951 -3.265 1.00 56.91 531 GLN A O 1
ATOM 4252 N N . GLY A 1 532 ? -72.005 -0.683 -2.378 1.00 56.62 532 GLY A N 1
ATOM 4253 C CA . GLY A 1 532 ? -70.724 -0.144 -2.853 1.00 56.62 532 GLY A CA 1
ATOM 4254 C C . GLY A 1 532 ? -70.625 -0.036 -4.382 1.00 56.62 532 GLY A C 1
ATOM 4255 O O . GLY A 1 532 ? -70.051 0.923 -4.907 1.00 56.62 532 GLY A O 1
ATOM 4256 N N . LEU A 1 533 ? -71.241 -0.969 -5.117 1.00 53.59 533 LEU A N 1
ATOM 4257 C CA . LEU A 1 533 ? -71.328 -0.917 -6.583 1.00 53.59 533 LEU A CA 1
ATOM 4258 C C . LEU A 1 533 ? -72.209 0.242 -7.090 1.00 53.59 533 LEU A C 1
ATOM 4260 O O . LEU A 1 533 ? -71.910 0.822 -8.137 1.00 53.59 533 LEU A O 1
ATOM 4264 N N . SER A 1 534 ? -73.247 0.627 -6.338 1.00 55.59 534 SER A N 1
ATOM 4265 C CA . SER A 1 534 ? -74.103 1.776 -6.666 1.00 55.59 534 SER A CA 1
ATOM 4266 C C . SER A 1 534 ? -73.341 3.103 -6.549 1.00 55.59 534 SER A C 1
ATOM 4268 O O . SER A 1 534 ? -73.351 3.910 -7.482 1.00 55.59 534 SER A O 1
ATOM 4270 N N . GLU A 1 535 ? -72.619 3.321 -5.443 1.00 55.41 535 GLU A N 1
ATOM 4271 C CA . GLU A 1 535 ? -71.847 4.557 -5.226 1.00 55.41 535 GLU A CA 1
ATOM 4272 C C . GLU A 1 535 ? -70.695 4.730 -6.232 1.00 55.41 535 GLU A C 1
ATOM 4274 O O . GLU A 1 535 ? -70.398 5.852 -6.661 1.00 55.41 535 GLU A O 1
ATOM 4279 N N . TYR A 1 536 ? -70.064 3.630 -6.662 1.00 54.25 536 TYR A N 1
ATOM 4280 C CA . TYR A 1 536 ? -69.024 3.669 -7.695 1.00 54.25 536 TYR A CA 1
ATOM 4281 C C . TYR A 1 536 ? -69.569 4.117 -9.061 1.00 54.25 536 TYR A C 1
ATOM 4283 O O . TYR A 1 536 ? -68.906 4.885 -9.767 1.00 54.25 536 TYR A O 1
ATOM 4291 N N . GLY A 1 537 ? -70.786 3.691 -9.420 1.00 55.25 537 GLY A N 1
ATOM 4292 C CA . GLY A 1 537 ? -71.458 4.097 -10.657 1.00 55.25 537 GLY A CA 1
ATOM 4293 C C . GLY A 1 537 ? -71.771 5.597 -10.704 1.00 55.25 537 GLY A C 1
ATOM 4294 O O . GLY A 1 537 ? -71.489 6.266 -11.705 1.00 55.25 537 GLY A O 1
ATOM 4295 N N . GLU A 1 538 ? -72.284 6.158 -9.606 1.00 57.50 538 GLU A N 1
ATOM 4296 C CA . GLU A 1 538 ? -72.591 7.591 -9.524 1.00 57.50 538 GLU A CA 1
ATOM 4297 C C . GLU A 1 538 ? -71.325 8.463 -9.539 1.00 57.50 538 GLU A C 1
ATOM 4299 O O . GLU A 1 538 ? -71.268 9.465 -10.263 1.00 57.50 538 GLU A O 1
ATOM 4304 N N . ASN A 1 539 ? -70.262 8.055 -8.833 1.00 56.81 539 ASN A N 1
ATOM 4305 C CA . ASN A 1 539 ? -68.978 8.765 -8.854 1.00 56.81 539 ASN A CA 1
ATOM 4306 C C . ASN A 1 539 ? -68.310 8.755 -10.241 1.00 56.81 539 ASN A C 1
ATOM 4308 O O . ASN A 1 539 ? -67.720 9.762 -10.654 1.00 56.81 539 ASN A O 1
ATOM 4312 N N . ALA A 1 540 ? -68.417 7.651 -10.987 1.00 54.56 540 ALA A N 1
ATOM 4313 C CA . ALA A 1 540 ? -67.914 7.566 -12.358 1.00 54.56 540 ALA A CA 1
ATOM 4314 C C . ALA A 1 540 ? -68.647 8.547 -13.293 1.00 54.56 540 ALA A C 1
ATOM 4316 O O . ALA A 1 540 ? -68.003 9.301 -14.031 1.00 54.56 540 ALA A O 1
ATOM 4317 N N . LEU A 1 541 ? -69.981 8.615 -13.207 1.00 57.19 541 LEU A N 1
ATOM 4318 C CA . LEU A 1 541 ? -70.797 9.569 -13.969 1.00 57.19 541 LEU A CA 1
ATOM 4319 C C . LEU A 1 541 ? -70.495 11.030 -13.597 1.00 57.19 541 LEU A C 1
ATOM 4321 O O . LEU A 1 541 ? -70.469 11.896 -14.479 1.00 57.19 541 LEU A O 1
ATOM 4325 N N . LEU A 1 542 ? -70.221 11.317 -12.321 1.00 59.75 542 LEU A N 1
ATOM 4326 C CA . LEU A 1 542 ? -69.860 12.659 -11.864 1.00 59.75 542 LEU A CA 1
ATOM 4327 C C . LEU A 1 542 ? -68.484 13.095 -12.400 1.00 59.75 542 LEU A C 1
ATOM 4329 O O . LEU A 1 542 ? -68.365 14.193 -12.952 1.00 59.75 542 LEU A O 1
ATOM 4333 N N . LYS A 1 543 ? -67.468 12.218 -12.341 1.00 57.34 543 LYS A N 1
ATOM 4334 C CA . LYS A 1 543 ? -66.148 12.459 -12.958 1.00 57.34 543 LYS A CA 1
ATOM 4335 C C . LYS A 1 543 ? -66.244 12.642 -14.472 1.00 57.34 543 LYS A C 1
ATOM 4337 O O . LYS A 1 543 ? -65.634 13.565 -15.010 1.00 57.34 543 LYS A O 1
ATOM 4342 N N . MET A 1 544 ? -67.046 11.830 -15.160 1.00 54.84 544 MET A N 1
ATOM 4343 C CA . MET A 1 544 ? -67.234 11.934 -16.611 1.00 54.84 544 MET A CA 1
ATOM 4344 C C . MET A 1 544 ? -67.920 13.254 -17.008 1.00 54.84 544 MET A C 1
ATOM 4346 O O . MET A 1 544 ? -67.496 13.905 -17.963 1.00 54.84 544 MET A O 1
ATOM 4350 N N . ARG A 1 545 ? -68.908 13.724 -16.230 1.00 63.84 545 ARG A N 1
ATOM 4351 C CA . ARG A 1 545 ? -69.515 15.060 -16.400 1.00 63.84 545 ARG A CA 1
ATOM 4352 C C . ARG A 1 545 ? -68.533 16.204 -16.129 1.00 63.84 545 ARG A C 1
ATOM 4354 O O . ARG A 1 545 ? -68.606 17.222 -16.815 1.00 63.84 545 ARG A O 1
ATOM 4361 N N . TYR A 1 546 ? -67.624 16.053 -15.166 1.00 58.34 546 TYR A N 1
ATOM 4362 C CA . TYR A 1 546 ? -66.597 17.058 -14.867 1.00 58.34 546 TYR A CA 1
ATOM 4363 C C . TYR A 1 546 ? -65.553 17.154 -15.996 1.00 58.34 546 TYR A C 1
ATOM 4365 O O . TYR A 1 546 ? -65.272 18.247 -16.485 1.00 58.34 546 TYR A O 1
ATOM 4373 N N . MET A 1 547 ? -65.076 16.011 -16.501 1.00 56.91 547 MET A N 1
ATOM 4374 C CA . MET A 1 547 ? -64.175 15.925 -17.662 1.00 56.91 547 MET A CA 1
ATOM 4375 C C . MET A 1 547 ? -64.796 16.528 -18.935 1.00 56.91 547 MET A C 1
ATOM 4377 O O . MET A 1 547 ? -64.154 17.317 -19.625 1.00 56.91 547 MET A O 1
ATOM 4381 N N . LEU A 1 548 ? -66.073 16.240 -19.217 1.00 59.75 548 LEU A N 1
ATOM 4382 C CA . LEU A 1 548 ? -66.802 16.832 -20.351 1.00 59.75 548 LEU A CA 1
ATOM 4383 C C . LEU A 1 548 ? -67.043 18.347 -20.213 1.00 59.75 548 LEU A C 1
ATOM 4385 O O . LEU A 1 548 ? -67.311 19.013 -21.213 1.00 59.75 548 LEU A O 1
ATOM 4389 N N . ARG A 1 549 ? -66.965 18.898 -18.994 1.00 56.00 549 ARG A N 1
ATOM 4390 C CA . ARG A 1 549 ? -67.063 20.343 -18.739 1.00 56.00 549 ARG A CA 1
ATOM 4391 C C . ARG A 1 549 ? -65.708 21.043 -18.917 1.00 56.00 549 ARG A C 1
ATOM 4393 O O . ARG A 1 549 ? -65.693 22.165 -19.409 1.00 56.00 549 ARG A O 1
ATOM 4400 N N . LEU A 1 550 ? -64.602 20.367 -18.589 1.00 55.81 550 LEU A N 1
ATOM 4401 C CA . LEU A 1 550 ? -63.228 20.820 -18.858 1.00 55.81 550 LEU A CA 1
ATOM 4402 C C . LEU A 1 550 ? -62.876 20.815 -20.355 1.00 55.81 550 LEU A C 1
ATOM 4404 O O . LEU A 1 550 ? -62.177 21.706 -20.807 1.00 55.81 550 LEU A O 1
ATOM 4408 N N . LEU A 1 551 ? -63.411 19.873 -21.138 1.00 55.69 551 LEU A N 1
ATOM 4409 C CA . LEU A 1 551 ? -63.218 19.795 -22.600 1.00 55.69 551 LEU A CA 1
ATOM 4410 C C . LEU A 1 551 ? -64.107 20.764 -23.418 1.00 55.69 551 LEU A C 1
ATOM 4412 O O . LEU A 1 551 ? -64.222 20.622 -24.635 1.00 55.69 551 LEU A O 1
ATOM 4416 N N . ARG A 1 552 ? -64.788 21.712 -22.760 1.00 55.19 552 ARG A N 1
ATOM 4417 C CA . ARG A 1 552 ? -65.620 22.761 -23.390 1.00 55.19 552 ARG A CA 1
ATOM 4418 C C . ARG A 1 552 ? -65.157 24.189 -23.057 1.00 55.19 552 ARG A C 1
ATOM 4420 O O . ARG A 1 552 ? -65.892 25.135 -23.343 1.00 55.19 552 ARG A O 1
ATOM 4427 N N . GLN A 1 553 ? -63.976 24.325 -22.458 1.00 51.22 553 GLN A N 1
ATOM 4428 C CA . GLN A 1 553 ? -63.218 25.572 -22.325 1.00 51.22 553 GLN A CA 1
ATOM 4429 C C . GLN A 1 553 ? -61.949 25.471 -23.174 1.00 51.22 553 GLN A C 1
ATOM 4431 O O . GLN A 1 553 ? -61.530 26.536 -23.670 1.00 51.22 553 GLN A O 1
#

Solvent-accessible surface area (backbone atoms only — not comparable to full-atom values): 33812 Å² total; per-residue (Å²): 138,79,88,80,92,88,80,92,86,87,80,92,85,80,91,89,82,90,81,92,82,91,90,89,88,83,92,85,90,84,90,86,89,90,82,90,89,82,89,86,89,90,86,85,88,85,91,87,89,84,84,78,87,74,97,60,65,68,61,55,60,55,48,54,65,52,62,78,70,65,78,82,78,81,87,75,92,77,87,91,76,91,64,65,67,68,52,49,56,57,45,51,53,48,47,54,49,47,53,48,53,53,49,57,59,60,51,65,74,67,65,61,71,84,79,50,52,76,49,49,59,64,53,96,87,50,55,70,66,58,41,50,52,54,72,65,60,73,95,63,99,56,92,58,59,47,61,57,42,46,59,50,41,58,73,49,35,86,60,65,52,89,68,75,67,85,60,78,60,86,54,85,79,46,52,68,88,79,45,36,49,67,36,46,57,12,49,36,19,47,50,36,34,48,77,72,68,51,75,71,87,76,35,70,28,61,53,48,37,56,50,34,35,32,77,70,46,41,70,46,93,42,68,67,52,22,50,50,54,51,49,51,41,44,63,64,36,23,69,73,72,39,64,81,49,46,66,56,52,58,50,41,56,46,30,46,36,67,76,66,69,47,57,70,66,61,43,48,70,69,36,44,68,58,51,65,66,40,44,50,53,27,38,65,77,47,43,92,84,51,54,58,67,56,43,37,49,36,58,47,72,54,29,82,58,71,66,86,74,43,61,48,53,74,72,57,78,91,59,103,58,98,63,39,47,50,42,52,43,49,26,42,26,48,51,46,52,68,67,64,62,56,92,86,51,96,66,46,68,53,42,74,44,42,33,31,78,44,79,39,81,48,69,75,57,66,97,55,65,62,56,65,65,64,55,53,69,73,46,77,95,67,77,48,75,46,70,82,47,85,42,37,33,37,37,37,52,97,95,40,41,27,41,31,38,64,42,76,32,91,59,20,49,58,45,36,31,44,51,59,48,48,51,52,36,50,46,31,64,77,69,72,40,78,79,85,61,78,88,62,86,73,78,58,90,55,56,64,54,37,49,49,34,47,49,52,52,47,56,50,52,55,46,58,48,48,49,69,77,53,61,85,80,82,76,72,68,83,53,53,60,62,52,51,52,54,50,47,56,52,50,65,71,71,47,54,73,72,56,53,50,52,51,51,52,51,54,51,52,54,48,54,53,52,54,50,58,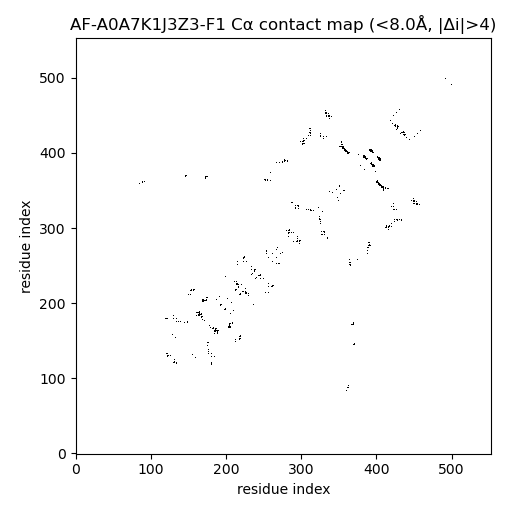50,52,53,52,52,55,53,49,57,54,50,54,59,52,54,55,51,56,53,53,54,52,51,55,50,52,51,54,50,52,60,55,62,77,74,114